Protein 8FOY (pdb70)

Nearest PDB structures (foldseek):
  8fqc-assembly1_K1  TM=9.286E-01  e=6.249E-87  Agrobacterium phage Milano
  8fop-assembly1_X  TM=8.989E-01  e=2.335E-74  Agrobacterium phage Milano
  8fop-assembly1_d  TM=9.307E-01  e=2.263E-72  Agrobacterium phage Milano
  8fop-assembly1_a  TM=9.238E-01  e=1.437E-67  Agrobacterium phage Milano
  8fop-assembly1_f  TM=9.566E-01  e=4.241E-64  Agrobacterium phage Milano

Solvent-accessible surface area: 24756 Å² total; per-residue (Å²): 130,130,128,76,69,75,108,38,176,68,198,111,118,138,96,111,64,158,135,159,198,65,92,54,13,49,3,1,0,3,0,0,8,10,121,112,14,88,9,82,46,69,31,40,29,76,0,76,40,67,153,36,0,53,117,55,0,0,52,0,0,4,0,0,0,0,0,36,8,1,28,71,29,11,140,94,19,90,9,4,38,0,0,0,3,77,37,22,117,71,22,61,88,0,30,5,19,0,49,8,57,39,78,2,81,62,85,15,104,0,39,0,0,0,0,4,24,112,1,38,3,77,12,45,3,85,56,52,37,63,18,71,73,1,0,50,39,0,35,92,41,20,31,90,37,0,4,3,38,22,84,48,63,92,0,50,0,39,0,38,2,45,3,6,0,42,2,3,35,20,11,32,15,62,27,38,2,132,74,44,124,126,30,91,29,5,110,39,13,72,28,66,64,60,62,92,51,57,13,40,89,22,12,77,34,105,36,6,66,111,33,1,89,113,79,45,2,37,3,4,0,0,0,0,25,29,57,82,0,0,76,26,1,23,69,34,0,97,38,4,44,60,119,104,70,112,74,39,39,5,10,0,1,0,0,3,43,4,73,23,48,107,0,48,83,53,23,55,48,0,5,11,0,0,5,0,0,1,14,80,105,11,12,0,0,0,3,0,0,0,0,0,0,0,2,36,0,2,15,8,40,56,89,71,26,62,42,28,2,32,22,98,106,108,0,54,1,72,17,0,45,24,13,14,58,96,108,74,32,14,73,144,39,44,12,54,82,0,68,66,60,4,2,0,0,14,5,33,30,79,91,30,71,148,46,84,88,4,17,1,36,0,72,6,0,10,0,2,20,28,84,16,150,145,87,122,95,46,69,75,52,85,21,1,2,17,8,17,2,23,18,30,5,30,69,31,25,47,123,37,53,108,75,21,110,73,49,57,62,76,91,124,117,49,120,38,190,139,76,93,127,15,4,0,15,107,75,10,24,39,92,0,52,131,26,0,77,92,25,35,73,93,10,3,45,109,18,102,63,36,85,120,12,0,65,17,62,31,8,118,110,67,69,88,194,142,91,11,112,105,56,77,52,63,48,80,35,138,68,104,59,50,125,39,52,77,176,158,127,118,135,163,85,112,99,146,156,152,150,145

Sequence (500 aa):
AQDALSDGFVRLCIDPSLNFFGEGCKILVEGQMTDDGSATPDAVTCVTSELDIIERFGQGSVLTESLRKVFCTCKSGVSVYALPREDAAAGVKAVYTLTIAGPATTDGRVQLYMGEAEYAVDIGVDAGDTATDIAAAIVAAISPDFPYAATAAAGVITLTARNAGTIGNHLSVIYTNLGSCTSVTPEGVTVTFAQTTAGSVNPTPNDYATVVNECCFAVYVLSSDDTDWQENLRDWIRSAWDCSKPQCFGHGYVFNKGTLGQVLADGDNSAELSRLALPTTYPVLPYLTNAAYGALSACSTCNNPELNIQGQTFGLLSCINMPESCTPGWTFGEVTQLQANGFVVSGPSTTSGQGNYTSPYIYNDVTNYLRDEKNRPNATFRDASSRRLAAATGVALAEFLQQFNGLAVFTKNTNIRTGIIGTNPRLMLGKIRKWAQDNVGTLFSEFDNINEDIQLLTDFEVQPKCVGQPGIFHLNMRYRPPVRGARINVNMAPALFDNC

Secondary structure (DSSP, 8-state):
--TTTSSSSS-----TTS--------EEEEEE--TT--SPSS--EEE-SSTTHHHHH-TT-HHHHHHHHHHHHSSS---EEEEEEPPPTT----EEEEEEE---SS-EEEEEB-SSGGG-EEEEEPTT--HHHHHHHHHHHS-TTSSEEEEEETTEEEEEESS-SGGGS----B-TTTT-SSSPPPSS-EEEE---B----------HHHHSSS---SEEEE----HHHHHHHHHHHHHHT-SSS-----EEEEEEES-HHHHHHT--S-TTEEEEEE-TT--S-HHHHHHHHHHHHHHHHTT-TT----HHHHSB-TT--EE--SS-SS-HHHHHHHHHTT-EEEEES---SS--EE-EEES--B-S--B-SS--B--SSSBHHHHHHHHHHHHHHHHHHGGGSS-EE--TT--PPTT--EE-HHHHHHHHHHHHHHTBTTTB---S-HHHHEEEEETTTTS-TTTSPTT-EEEEE---PPP--------------S--

B-factor: mean 69.75, std 8.98, range [53.68, 98.18]

Radius of gyration: 28.29 Å; Cα contacts (8 Å, |Δi|>4): 1093; chains: 1; bounding box: 86×84×85 Å

Foldseek 3Di:
DDPVPPVVPDDDDDDPPPPDDDLFQFEEEEFEAFPQAQADAQAKAFAQALPCLCRHRHAQGLSNLLVVLLRVQFDRHRNYIYHYHHADPPFAWWKKKWAKAFDFQAKFWFWKQKAFPVFIFIDIHHGPHGLQNVLVRRLVRGDRNNQWRWDGDRNIIITTGSGGAQLNVQIDMDRLAPPAPPGHHTPTMDIDMGTPDGIDDGDQPLCCCPNVVPVAGAEYEYSDQDLNNVVSVLVVQVVLVDPVDDHRHYAYFEEHEEDLVRSLVSFDQRLRYAYAYFYNNHNHSVSSLSSLQRSLQSSCLSPALLAFLADCPSFWSPVTWAWAEPPWRDDVVSVVVQLLQLHWYWTFPDHDPNTDITTIGIHGQFGRHAADPVRNGDDQSGHSSNRSLVSVVVVVLVVQCCLQPPADEDDPVDDDDPPHRHYYQVVVQVVSLVVVCVCDVPRFPHDPDSVVQWDKDAQCVVDDHPPGDPPHMDIGHRTHGDDHQNDDDDDDDDDDDDPD

Structure (mmCIF, N/CA/C/O backbone):
data_8FOY
#
_entry.id   8FOY
#
_cell.length_a   1.00
_cell.length_b   1.00
_cell.length_c   1.00
_cell.angle_alpha   90.00
_cell.angle_beta   90.00
_cell.angle_gamma   90.00
#
_symmetry.space_group_name_H-M   'P 1'
#
loop_
_atom_site.group_PDB
_atom_site.id
_atom_site.type_symbol
_atom_site.label_atom_id
_atom_site.label_alt_id
_atom_site.label_comp_id
_atom_site.label_asym_id
_atom_site.label_entity_id
_atom_site.label_seq_id
_atom_site.pdbx_PDB_ins_code
_atom_site.Cartn_x
_atom_site.Cartn_y
_atom_site.Cartn_z
_atom_site.occupancy
_atom_site.B_iso_or_equiv
_atom_site.auth_seq_id
_atom_site.auth_comp_id
_atom_site.auth_asym_id
_atom_site.auth_atom_id
_atom_site.pdbx_PDB_model_num
ATOM 1 N N . ALA A 1 2 ? 133.006 193.527 196.836 1.00 76.88 2 ALA D N 1
ATOM 2 C CA . ALA A 1 2 ? 134.389 193.123 196.639 1.00 76.88 2 ALA D CA 1
ATOM 3 C C . ALA A 1 2 ? 135.263 193.688 197.731 1.00 76.88 2 ALA D C 1
ATOM 4 O O . ALA A 1 2 ? 134.779 194.086 198.783 1.00 76.88 2 ALA D O 1
ATOM 6 N N . GLN A 1 3 ? 136.560 193.720 197.475 1.00 78.22 3 GLN D N 1
ATOM 7 C CA . GLN A 1 3 ? 137.543 194.134 198.461 1.00 78.22 3 GLN D CA 1
ATOM 8 C C . GLN A 1 3 ? 138.237 195.389 197.958 1.00 78.22 3 GLN D C 1
ATOM 9 O O . GLN A 1 3 ? 138.527 195.498 196.765 1.00 78.22 3 GLN D O 1
ATOM 15 N N . ASP A 1 4 ? 138.473 196.341 198.860 1.00 82.93 4 ASP D N 1
ATOM 16 C CA . ASP A 1 4 ? 139.082 197.618 198.503 1.00 82.93 4 ASP D CA 1
ATOM 17 C C . ASP A 1 4 ? 140.335 197.440 197.660 1.00 82.93 4 ASP D C 1
ATOM 18 O O . ASP A 1 4 ? 141.135 196.536 197.912 1.00 82.93 4 ASP D O 1
ATOM 23 N N . ALA A 1 5 ? 140.485 198.306 196.659 1.00 79.39 5 ALA D N 1
ATOM 24 C CA . ALA A 1 5 ? 141.513 198.264 195.625 1.00 79.39 5 ALA D CA 1
ATOM 25 C C . ALA A 1 5 ? 141.204 197.207 194.578 1.00 79.39 5 ALA D C 1
ATOM 26 O O . ALA A 1 5 ? 141.852 197.170 193.529 1.00 79.39 5 ALA D O 1
ATOM 28 N N . LEU A 1 6 ? 140.201 196.370 194.828 1.00 74.21 6 LEU D N 1
ATOM 29 C CA . LEU A 1 6 ? 139.732 195.445 193.808 1.00 74.21 6 LEU D CA 1
ATOM 30 C C . LEU A 1 6 ? 138.316 195.737 193.364 1.00 74.21 6 LEU D C 1
ATOM 31 O O . LEU A 1 6 ? 137.846 195.107 192.412 1.00 74.21 6 LEU D O 1
ATOM 36 N N . SER A 1 7 ? 137.626 196.665 194.018 1.00 74.99 7 SER D N 1
ATOM 37 C CA . SER A 1 7 ? 136.222 196.909 193.725 1.00 74.99 7 SER D CA 1
ATOM 38 C C . SER A 1 7 ? 136.030 197.830 192.533 1.00 74.99 7 SER D C 1
ATOM 39 O O . SER A 1 7 ? 135.055 197.683 191.790 1.00 74.99 7 SER D O 1
ATOM 42 N N . ASP A 1 8 ? 136.940 198.774 192.331 1.00 77.24 8 ASP D N 1
ATOM 43 C CA . ASP A 1 8 ? 136.852 199.714 191.224 1.00 77.24 8 ASP D CA 1
ATOM 44 C C . ASP A 1 8 ? 137.240 199.100 189.889 1.00 77.24 8 ASP D C 1
ATOM 45 O O . ASP A 1 8 ? 137.067 199.749 188.854 1.00 77.24 8 ASP D O 1
ATOM 50 N N . GLY A 1 9 ? 137.734 197.867 189.882 1.00 74.54 9 GLY D N 1
ATOM 51 C CA . GLY A 1 9 ? 138.091 197.202 188.648 1.00 74.54 9 GLY D CA 1
ATOM 52 C C . GLY A 1 9 ? 139.329 197.756 187.979 1.00 74.54 9 GLY D C 1
ATOM 53 O O . GLY A 1 9 ? 139.654 197.363 186.858 1.00 74.54 9 GLY D O 1
ATOM 54 N N . PHE A 1 10 ? 140.022 198.681 188.641 1.00 71.85 10 PHE D N 1
ATOM 55 C CA . PHE A 1 10 ? 141.274 199.179 188.089 1.00 71.85 10 PHE D CA 1
ATOM 56 C C . PHE A 1 10 ? 142.335 198.094 188.094 1.00 71.85 10 PHE D C 1
ATOM 57 O O . PHE A 1 10 ? 143.120 197.980 187.148 1.00 71.85 10 PHE D O 1
ATOM 65 N N . VAL A 1 11 ? 142.377 197.293 189.149 1.00 70.49 11 VAL D N 1
ATOM 66 C CA . VAL A 1 11 ? 143.262 196.143 189.238 1.00 70.49 11 VAL D CA 1
ATOM 67 C C . VAL A 1 11 ? 142.397 194.903 189.142 1.00 70.49 11 VAL D C 1
ATOM 68 O O . VAL A 1 11 ? 141.562 194.654 190.018 1.00 70.49 11 VAL D O 1
ATOM 72 N N . ARG A 1 12 ? 142.574 194.139 188.073 1.00 71.44 12 ARG D N 1
ATOM 73 C CA . ARG A 1 12 ? 141.919 192.852 187.914 1.00 71.44 12 ARG D CA 1
ATOM 74 C C . ARG A 1 12 ? 142.939 191.767 188.202 1.00 71.44 12 ARG D C 1
ATOM 75 O O . ARG A 1 12 ? 144.025 191.765 187.619 1.00 71.44 12 ARG D O 1
ATOM 83 N N . LEU A 1 13 ? 142.596 190.851 189.094 1.00 71.29 13 LEU D N 1
ATOM 84 C CA . LEU A 1 13 ? 143.569 189.932 189.658 1.00 71.29 13 LEU D CA 1
ATOM 85 C C . LEU A 1 13 ? 143.187 188.493 189.340 1.00 71.29 13 LEU D C 1
ATOM 86 O O . LEU A 1 13 ? 142.016 188.119 189.421 1.00 71.29 13 LEU D O 1
ATOM 91 N N . CYS A 1 14 ? 144.186 187.695 188.969 1.00 74.65 14 CYS D N 1
ATOM 92 C CA . CYS A 1 14 ? 144.023 186.281 188.668 1.00 74.65 14 CYS D CA 1
ATOM 93 C C . CYS A 1 14 ? 145.157 185.517 189.332 1.00 74.65 14 CYS D C 1
ATOM 94 O O . CYS A 1 14 ? 146.284 186.012 189.400 1.00 74.65 14 CYS D O 1
ATOM 97 N N . ILE A 1 15 ? 144.864 184.318 189.826 1.00 76.22 15 ILE D N 1
ATOM 98 C CA . ILE A 1 15 ? 145.810 183.602 190.680 1.00 76.22 15 ILE D CA 1
ATOM 99 C C . ILE A 1 15 ? 146.678 182.635 189.884 1.00 76.22 15 ILE D C 1
ATOM 100 O O . ILE A 1 15 ? 147.890 182.567 190.098 1.00 76.22 15 ILE D O 1
ATOM 105 N N . ASP A 1 16 ? 146.091 181.870 188.967 1.00 77.40 16 ASP D N 1
ATOM 106 C CA . ASP A 1 16 ? 146.865 181.022 188.061 1.00 77.40 16 ASP D CA 1
ATOM 107 C C . ASP A 1 16 ? 147.720 179.985 188.782 1.00 77.40 16 ASP D C 1
ATOM 108 O O . ASP A 1 16 ? 148.940 180.157 188.880 1.00 77.40 16 ASP D O 1
ATOM 113 N N . PRO A 1 17 ? 147.129 178.915 189.330 1.00 75.25 17 PRO D N 1
ATOM 114 C CA . PRO A 1 17 ? 147.903 177.876 190.015 1.00 75.25 17 PRO D CA 1
ATOM 115 C C . PRO A 1 17 ? 148.460 176.816 189.070 1.00 75.25 17 PRO D C 1
ATOM 116 O O . PRO A 1 17 ? 148.415 175.617 189.355 1.00 75.25 17 PRO D O 1
ATOM 120 N N . SER A 1 18 ? 149.016 177.248 187.945 1.00 75.03 18 SER D N 1
ATOM 121 C CA . SER A 1 18 ? 149.403 176.304 186.906 1.00 75.03 18 SER D CA 1
ATOM 122 C C . SER A 1 18 ? 150.842 175.839 187.030 1.00 75.03 18 SER D C 1
ATOM 123 O O . SER A 1 18 ? 151.212 174.831 186.423 1.00 75.03 18 SER D O 1
ATOM 126 N N . LEU A 1 19 ? 151.666 176.555 187.787 1.00 74.34 19 LEU D N 1
ATOM 127 C CA . LEU A 1 19 ? 153.053 176.145 187.953 1.00 74.34 19 LEU D CA 1
ATOM 128 C C . LEU A 1 19 ? 153.170 174.960 188.898 1.00 74.34 19 LEU D C 1
ATOM 129 O O . LEU A 1 19 ? 154.023 174.088 188.710 1.00 74.34 19 LEU D O 1
ATOM 134 N N . ASN A 1 20 ? 152.332 174.922 189.924 1.00 74.69 20 ASN D N 1
ATOM 135 C CA . ASN A 1 20 ? 152.535 174.031 191.060 1.00 74.69 20 ASN D CA 1
ATOM 136 C C . ASN A 1 20 ? 151.722 172.747 190.908 1.00 74.69 20 ASN D C 1
ATOM 137 O O . ASN A 1 20 ? 150.887 172.411 191.741 1.00 74.69 20 ASN D O 1
ATOM 142 N N . PHE A 1 21 ? 151.971 172.019 189.827 1.00 74.32 21 PHE D N 1
ATOM 143 C CA . PHE A 1 21 ? 151.385 170.698 189.652 1.00 74.32 21 PHE D CA 1
ATOM 144 C C . PHE A 1 21 ? 152.492 169.661 189.695 1.00 74.32 21 PHE D C 1
ATOM 145 O O . PHE A 1 21 ? 153.555 169.854 189.100 1.00 74.32 21 PHE D O 1
ATOM 153 N N . PHE A 1 22 ? 152.244 168.575 190.413 1.00 73.55 22 PHE D N 1
ATOM 154 C CA . PHE A 1 22 ? 153.287 167.600 190.669 1.00 73.55 22 PHE D CA 1
ATOM 155 C C . PHE A 1 22 ? 153.574 166.772 189.429 1.00 73.55 22 PHE D C 1
ATOM 156 O O . PHE A 1 22 ? 152.672 166.449 188.654 1.00 73.55 22 PHE D O 1
ATOM 164 N N . GLY A 1 23 ? 154.843 166.423 189.251 1.00 78.43 23 GLY D N 1
ATOM 165 C CA . GLY A 1 23 ? 155.234 165.500 188.208 1.00 78.43 23 GLY D CA 1
ATOM 166 C C . GLY A 1 23 ? 154.912 164.077 188.629 1.00 78.43 23 GLY D C 1
ATOM 167 O O . GLY A 1 23 ? 154.855 163.765 189.814 1.00 78.43 23 GLY D O 1
ATOM 168 N N . GLU A 1 24 ? 154.672 163.226 187.634 1.00 82.80 24 GLU D N 1
ATOM 169 C CA . GLU A 1 24 ? 154.336 161.830 187.879 1.00 82.80 24 GLU D CA 1
ATOM 170 C C . GLU A 1 24 ? 155.352 161.163 188.792 1.00 82.80 24 GLU D C 1
ATOM 171 O O . GLU A 1 24 ? 155.005 160.699 189.882 1.00 82.80 24 GLU D O 1
ATOM 177 N N . GLY A 1 25 ? 156.606 161.112 188.362 1.00 79.11 25 GLY D N 1
ATOM 178 C CA . GLY A 1 25 ? 157.639 160.533 189.191 1.00 79.11 25 GLY D CA 1
ATOM 179 C C . GLY A 1 25 ? 158.334 159.351 188.557 1.00 79.11 25 GLY D C 1
ATOM 180 O O . GLY A 1 25 ? 158.949 159.478 187.495 1.00 79.11 25 GLY D O 1
ATOM 181 N N . CYS A 1 26 ? 158.238 158.191 189.201 1.00 76.24 26 CYS D N 1
ATOM 182 C CA . CYS A 1 26 ? 158.951 156.985 188.784 1.00 76.24 26 CYS D CA 1
ATOM 183 C C . CYS A 1 26 ? 157.919 156.014 188.221 1.00 76.24 26 CYS D C 1
ATOM 184 O O . CYS A 1 26 ? 157.187 155.356 188.957 1.00 76.24 26 CYS D O 1
ATOM 187 N N . LYS A 1 27 ? 157.847 155.951 186.893 1.00 69.20 27 LYS D N 1
ATOM 188 C CA . LYS A 1 27 ? 156.870 155.114 186.204 1.00 69.20 27 LYS D CA 1
ATOM 189 C C . LYS A 1 27 ? 157.420 153.701 186.057 1.00 69.20 27 LYS D C 1
ATOM 190 O O . LYS A 1 27 ? 158.035 153.334 185.056 1.00 69.20 27 LYS D O 1
ATOM 196 N N . ILE A 1 28 ? 157.185 152.892 187.082 1.00 63.74 28 ILE D N 1
ATOM 197 C CA . ILE A 1 28 ? 157.542 151.481 187.085 1.00 63.74 28 ILE D CA 1
ATOM 198 C C . ILE A 1 28 ? 156.265 150.665 187.173 1.00 63.74 28 ILE D C 1
ATOM 199 O O . ILE A 1 28 ? 155.445 150.884 188.068 1.00 63.74 28 ILE D O 1
ATOM 204 N N . LEU A 1 29 ? 156.097 149.728 186.251 1.00 60.45 29 LEU D N 1
ATOM 205 C CA . LEU A 1 29 ? 154.940 148.845 186.215 1.00 60.45 29 LEU D CA 1
ATOM 206 C C . LEU A 1 29 ? 155.353 147.475 186.719 1.00 60.45 29 LEU D C 1
ATOM 207 O O . LEU A 1 29 ? 156.084 146.758 186.035 1.00 60.45 29 LEU D O 1
ATOM 212 N N . VAL A 1 30 ? 154.880 147.110 187.901 1.00 60.51 30 VAL D N 1
ATOM 213 C CA . VAL A 1 30 ? 155.174 145.818 188.499 1.00 60.51 30 VAL D CA 1
ATOM 214 C C . VAL A 1 30 ? 154.036 144.878 188.153 1.00 60.51 30 VAL D C 1
ATOM 215 O O . VAL A 1 30 ? 152.884 145.139 188.503 1.00 60.51 30 VAL D O 1
ATOM 219 N N . GLU A 1 31 ? 154.344 143.783 187.472 1.00 65.19 31 GLU D N 1
ATOM 220 C CA . GLU A 1 31 ? 153.340 142.825 187.043 1.00 65.19 31 GLU D CA 1
ATOM 221 C C . GLU A 1 31 ? 153.571 141.505 187.755 1.00 65.19 31 GLU D C 1
ATOM 222 O O . GLU A 1 31 ? 154.708 141.036 187.845 1.00 65.19 31 GLU D O 1
ATOM 228 N N . GLY A 1 32 ? 152.500 140.913 188.259 1.00 67.62 32 GLY D N 1
ATOM 229 C CA . GLY A 1 32 ? 152.621 139.653 188.966 1.00 67.62 32 GLY D CA 1
ATOM 230 C C . GLY A 1 32 ? 151.252 139.142 189.336 1.00 67.62 32 GLY D C 1
ATOM 231 O O . GLY A 1 32 ? 150.247 139.842 189.206 1.00 67.62 32 GLY D O 1
ATOM 232 N N . GLN A 1 33 ? 151.225 137.898 189.792 1.00 70.97 33 GLN D N 1
ATOM 233 C CA . GLN A 1 33 ? 149.966 137.286 190.171 1.00 70.97 33 GLN D CA 1
ATOM 234 C C . GLN A 1 33 ? 149.509 137.801 191.526 1.00 70.97 33 GLN D C 1
ATOM 235 O O . GLN A 1 33 ? 150.312 138.045 192.426 1.00 70.97 33 GLN D O 1
ATOM 241 N N . MET A 1 34 ? 148.202 137.970 191.664 1.00 74.65 34 MET D N 1
ATOM 242 C CA . MET A 1 34 ? 147.598 138.402 192.910 1.00 74.65 34 MET D CA 1
ATOM 243 C C . MET A 1 34 ? 146.651 137.324 193.415 1.00 74.65 34 MET D C 1
ATOM 244 O O . MET A 1 34 ? 146.087 136.552 192.636 1.00 74.65 34 MET D O 1
ATOM 249 N N . THR A 1 35 ? 146.485 137.268 194.731 1.00 79.47 35 THR D N 1
ATOM 250 C CA . THR A 1 35 ? 145.584 136.281 195.296 1.00 79.47 35 THR D CA 1
ATOM 251 C C . THR A 1 35 ? 144.152 136.794 195.248 1.00 79.47 35 THR D C 1
ATOM 252 O O . THR A 1 35 ? 143.898 137.987 195.083 1.00 79.47 35 THR D O 1
ATOM 256 N N . ASP A 1 36 ? 143.208 135.869 195.406 1.00 86.18 36 ASP D N 1
ATOM 257 C CA . ASP A 1 36 ? 141.800 136.228 195.340 1.00 86.18 36 ASP D CA 1
ATOM 258 C C . ASP A 1 36 ? 141.347 137.066 196.525 1.00 86.18 36 ASP D C 1
ATOM 259 O O . ASP A 1 36 ? 140.227 137.583 196.502 1.00 86.18 36 ASP D O 1
ATOM 264 N N . ASP A 1 37 ? 142.181 137.213 197.553 1.00 87.82 37 ASP D N 1
ATOM 265 C CA . ASP A 1 37 ? 141.831 138.085 198.667 1.00 87.82 37 ASP D CA 1
ATOM 266 C C . ASP A 1 37 ? 141.867 139.550 198.260 1.00 87.82 37 ASP D C 1
ATOM 267 O O . ASP A 1 37 ? 141.264 140.393 198.932 1.00 87.82 37 ASP D O 1
ATOM 272 N N . GLY A 1 38 ? 142.576 139.873 197.182 1.00 83.73 38 GLY D N 1
ATOM 273 C CA . GLY A 1 38 ? 142.753 141.260 196.806 1.00 83.73 38 GLY D CA 1
ATOM 274 C C . GLY A 1 38 ? 141.514 141.851 196.164 1.00 83.73 38 GLY D C 1
ATOM 275 O O . GLY A 1 38 ? 140.678 141.151 195.595 1.00 83.73 38 GLY D O 1
ATOM 276 N N . SER A 1 39 ? 141.408 143.173 196.250 1.00 81.54 39 SER D N 1
ATOM 277 C CA . SER A 1 39 ? 140.284 143.902 195.688 1.00 81.54 39 SER D CA 1
ATOM 278 C C . SER A 1 39 ? 140.589 144.502 194.326 1.00 81.54 39 SER D C 1
ATOM 279 O O . SER A 1 39 ? 139.700 145.102 193.717 1.00 81.54 39 SER D O 1
ATOM 282 N N . ALA A 1 40 ? 141.812 144.354 193.829 1.00 78.71 40 ALA D N 1
ATOM 283 C CA . ALA A 1 40 ? 142.155 144.925 192.539 1.00 78.71 40 ALA D CA 1
ATOM 284 C C . ALA A 1 40 ? 141.484 144.145 191.421 1.00 78.71 40 ALA D C 1
ATOM 285 O O . ALA A 1 40 ? 141.215 142.949 191.541 1.00 78.71 40 ALA D O 1
ATOM 287 N N . THR A 1 41 ? 141.189 144.840 190.336 1.00 76.12 41 THR D N 1
ATOM 288 C CA . THR A 1 41 ? 140.645 144.180 189.162 1.00 76.12 41 THR D CA 1
ATOM 289 C C . THR A 1 41 ? 141.790 143.624 188.325 1.00 76.12 41 THR D C 1
ATOM 290 O O . THR A 1 41 ? 142.700 144.376 187.964 1.00 76.12 41 THR D O 1
ATOM 294 N N . PRO A 1 42 ? 141.811 142.328 188.037 1.00 75.31 42 PRO D N 1
ATOM 295 C CA . PRO A 1 42 ? 142.935 141.767 187.289 1.00 75.31 42 PRO D CA 1
ATOM 296 C C . PRO A 1 42 ? 142.984 142.325 185.879 1.00 75.31 42 PRO D C 1
ATOM 297 O O . PRO A 1 42 ? 141.985 142.807 185.346 1.00 75.31 42 PRO D O 1
ATOM 301 N N . ASP A 1 43 ? 144.176 142.271 185.289 1.00 74.56 43 ASP D N 1
ATOM 302 C CA . ASP A 1 43 ? 144.389 142.662 183.899 1.00 74.56 43 ASP D CA 1
ATOM 303 C C . ASP A 1 43 ? 144.113 144.147 183.694 1.00 74.56 43 ASP D C 1
ATOM 304 O O . ASP A 1 43 ? 143.487 144.548 182.714 1.00 74.56 43 ASP D O 1
ATOM 309 N N . ALA A 1 44 ? 144.572 144.974 184.629 1.00 72.36 44 ALA D N 1
ATOM 310 C CA . ALA A 1 44 ? 144.338 146.409 184.540 1.00 72.36 44 ALA D CA 1
ATOM 311 C C . ALA A 1 44 ? 145.430 147.149 185.291 1.00 72.36 44 ALA D C 1
ATOM 312 O O . ALA A 1 44 ? 145.603 146.941 186.493 1.00 72.36 44 ALA D O 1
ATOM 314 N N . VAL A 1 45 ? 146.146 148.017 184.587 1.00 68.17 45 VAL D N 1
ATOM 315 C CA . VAL A 1 45 ? 147.226 148.791 185.187 1.00 68.17 45 VAL D CA 1
ATOM 316 C C . VAL A 1 45 ? 146.626 149.829 186.124 1.00 68.17 45 VAL D C 1
ATOM 317 O O . VAL A 1 45 ? 145.835 150.677 185.702 1.00 68.17 45 VAL D O 1
ATOM 321 N N . THR A 1 46 ? 147.009 149.771 187.394 1.00 71.29 46 THR D N 1
ATOM 322 C CA . THR A 1 46 ? 146.462 150.651 188.412 1.00 71.29 46 THR D CA 1
ATOM 323 C C . THR A 1 46 ? 147.584 151.321 189.186 1.00 71.29 46 THR D C 1
ATOM 324 O O . THR A 1 46 ? 148.579 150.682 189.528 1.00 71.29 46 THR D O 1
ATOM 328 N N . CYS A 1 47 ? 147.410 152.606 189.470 1.00 74.91 47 CYS D N 1
ATOM 329 C CA . CYS A 1 47 ? 148.374 153.327 190.285 1.00 74.91 47 CYS D CA 1
ATOM 330 C C . CYS A 1 47 ? 148.340 152.806 191.712 1.00 74.91 47 CYS D C 1
ATOM 331 O O . CYS A 1 47 ? 147.268 152.560 192.267 1.00 74.91 47 CYS D O 1
ATOM 334 N N . VAL A 1 48 ? 149.513 152.629 192.304 1.00 76.10 48 VAL D N 1
ATOM 335 C CA . VAL A 1 48 ? 149.638 152.236 193.699 1.00 76.10 48 VAL D CA 1
ATOM 336 C C . VAL A 1 48 ? 150.267 153.400 194.447 1.00 76.10 48 VAL D C 1
ATOM 337 O O . VAL A 1 48 ? 151.447 153.710 194.253 1.00 76.10 48 VAL D O 1
ATOM 341 N N . THR A 1 49 ? 149.486 154.041 195.315 1.00 81.79 49 THR D N 1
ATOM 342 C CA . THR A 1 49 ? 149.941 155.274 195.944 1.00 81.79 49 THR D CA 1
ATOM 343 C C . THR A 1 49 ? 151.042 155.010 196.963 1.00 81.79 49 THR D C 1
ATOM 344 O O . THR A 1 49 ? 152.097 155.649 196.928 1.00 81.79 49 THR D O 1
ATOM 348 N N . SER A 1 50 ? 150.819 154.084 197.886 1.00 82.44 50 SER D N 1
ATOM 349 C CA . SER A 1 50 ? 151.810 153.814 198.915 1.00 82.44 50 SER D CA 1
ATOM 350 C C . SER A 1 50 ? 151.725 152.344 199.303 1.00 82.44 50 SER D C 1
ATOM 351 O O . SER A 1 50 ? 150.932 151.581 198.748 1.00 82.44 50 SER D O 1
ATOM 354 N N . GLU A 1 51 ? 152.548 151.952 200.270 1.00 83.37 51 GLU D N 1
ATOM 355 C CA . GLU A 1 51 ? 152.616 150.569 200.717 1.00 83.37 51 GLU D CA 1
ATOM 356 C C . GLU A 1 51 ? 151.420 150.173 201.570 1.00 83.37 51 GLU D C 1
ATOM 357 O O . GLU A 1 51 ? 151.285 148.996 201.919 1.00 83.37 51 GLU D O 1
ATOM 363 N N . LEU A 1 52 ? 150.545 151.121 201.900 1.00 85.68 52 LEU D N 1
ATOM 364 C CA . LEU A 1 52 ? 149.449 150.830 202.815 1.00 85.68 52 LEU D CA 1
ATOM 365 C C . LEU A 1 52 ? 148.419 149.907 202.180 1.00 85.68 52 LEU D C 1
ATOM 366 O O . LEU A 1 52 ? 148.031 148.898 202.777 1.00 85.68 52 LEU D O 1
ATOM 371 N N . ASP A 1 53 ? 147.978 150.226 200.969 1.00 84.36 53 ASP D N 1
ATOM 372 C CA . ASP A 1 53 ? 146.886 149.522 200.316 1.00 84.36 53 ASP D CA 1
ATOM 373 C C . ASP A 1 53 ? 147.342 148.291 199.546 1.00 84.36 53 ASP D C 1
ATOM 374 O O . ASP A 1 53 ? 146.535 147.693 198.829 1.00 84.36 53 ASP D O 1
ATOM 379 N N . ILE A 1 54 ? 148.609 147.899 199.675 1.00 78.86 54 ILE D N 1
ATOM 380 C CA . ILE A 1 54 ? 149.112 146.747 198.934 1.00 78.86 54 ILE D CA 1
ATOM 381 C C . ILE A 1 54 ? 148.341 145.492 199.313 1.00 78.86 54 ILE D C 1
ATOM 382 O O . ILE A 1 54 ? 147.826 144.773 198.451 1.00 78.86 54 ILE D O 1
ATOM 387 N N . ILE A 1 55 ? 148.242 145.217 200.614 1.00 78.88 55 ILE D N 1
ATOM 388 C CA . ILE A 1 55 ? 147.608 143.987 201.075 1.00 78.88 55 ILE D CA 1
ATOM 389 C C . ILE A 1 55 ? 146.130 143.986 200.719 1.00 78.88 55 ILE D C 1
ATOM 390 O O . ILE A 1 55 ? 145.568 142.957 200.327 1.00 78.88 55 ILE D O 1
ATOM 395 N N . GLU A 1 56 ? 145.477 145.137 200.855 1.00 82.71 56 GLU D N 1
ATOM 396 C CA . GLU A 1 56 ? 144.060 145.211 200.535 1.00 82.71 56 GLU D CA 1
ATOM 397 C C . GLU A 1 56 ? 143.818 144.993 199.050 1.00 82.71 56 GLU D C 1
ATOM 398 O O . GLU A 1 56 ? 142.902 144.260 198.666 1.00 82.71 56 GLU D O 1
ATOM 404 N N . ARG A 1 57 ? 144.635 145.608 198.199 1.00 78.21 57 ARG D N 1
ATOM 405 C CA . ARG A 1 57 ? 144.320 145.641 196.777 1.00 78.21 57 ARG D CA 1
ATOM 406 C C . ARG A 1 57 ? 144.785 144.380 196.064 1.00 78.21 57 ARG D C 1
ATOM 407 O O . ARG A 1 57 ? 144.030 143.784 195.292 1.00 78.21 57 ARG D O 1
ATOM 415 N N . PHE A 1 58 ? 146.021 143.949 196.311 1.00 73.88 58 PHE D N 1
ATOM 416 C CA . PHE A 1 58 ? 146.620 142.869 195.539 1.00 73.88 58 PHE D CA 1
ATOM 417 C C . PHE A 1 58 ? 146.781 141.592 196.344 1.00 73.88 58 PHE D C 1
ATOM 418 O O . PHE A 1 58 ? 147.628 140.760 196.016 1.00 73.88 58 PHE D O 1
ATOM 426 N N . GLY A 1 59 ? 145.995 141.423 197.386 1.00 76.64 59 GLY D N 1
ATOM 427 C CA . GLY A 1 59 ? 146.042 140.165 198.101 1.00 76.64 59 GLY D CA 1
ATOM 428 C C . GLY A 1 59 ? 147.080 140.162 199.200 1.00 76.64 59 GLY D C 1
ATOM 429 O O . GLY A 1 59 ? 148.094 140.852 199.147 1.00 76.64 59 GLY D O 1
ATOM 430 N N . GLN A 1 60 ? 146.812 139.362 200.220 1.00 77.23 60 GLN D N 1
ATOM 431 C CA . GLN A 1 60 ? 147.682 139.257 201.382 1.00 77.23 60 GLN D CA 1
ATOM 432 C C . GLN A 1 60 ? 148.666 138.122 201.145 1.00 77.23 60 GLN D C 1
ATOM 433 O O . GLN A 1 60 ? 148.277 136.953 201.094 1.00 77.23 60 GLN D O 1
ATOM 439 N N . GLY A 1 61 ? 149.937 138.468 200.995 1.00 72.63 61 GLY D N 1
ATOM 440 C CA . GLY A 1 61 ? 150.961 137.486 200.727 1.00 72.63 61 GLY D CA 1
ATOM 441 C C . GLY A 1 61 ? 151.069 137.041 199.291 1.00 72.63 61 GLY D C 1
ATOM 442 O O . GLY A 1 61 ? 151.676 136.002 199.032 1.00 72.63 61 GLY D O 1
ATOM 443 N N . SER A 1 62 ? 150.499 137.780 198.347 1.00 70.63 62 SER D N 1
ATOM 444 C CA . SER A 1 62 ? 150.604 137.385 196.954 1.00 70.63 62 SER D CA 1
ATOM 445 C C . SER A 1 62 ? 151.997 137.695 196.415 1.00 70.63 62 SER D C 1
ATOM 446 O O . SER A 1 62 ? 152.829 138.314 197.079 1.00 70.63 62 SER D O 1
ATOM 449 N N . VAL A 1 63 ? 152.254 137.232 195.192 1.00 66.28 63 VAL D N 1
ATOM 450 C CA . VAL A 1 63 ? 153.515 137.549 194.529 1.00 66.28 63 VAL D CA 1
ATOM 451 C C . VAL A 1 63 ? 153.598 139.039 194.240 1.00 66.28 63 VAL D C 1
ATOM 452 O O . VAL A 1 63 ? 154.622 139.686 194.489 1.00 66.28 63 VAL D O 1
ATOM 456 N N . LEU A 1 64 ? 152.517 139.606 193.706 1.00 66.77 64 LEU D N 1
ATOM 457 C CA . LEU A 1 64 ? 152.520 141.027 193.399 1.00 66.77 64 LEU D CA 1
ATOM 458 C C . LEU A 1 64 ? 152.636 141.864 194.657 1.00 66.77 64 LEU D C 1
ATOM 459 O O . LEU A 1 64 ? 153.316 142.891 194.652 1.00 66.77 64 LEU D O 1
ATOM 464 N N . THR A 1 65 ? 151.996 141.436 195.744 1.00 68.96 65 THR D N 1
ATOM 465 C CA . THR A 1 65 ? 152.114 142.154 197.007 1.00 68.96 65 THR D CA 1
ATOM 466 C C . THR A 1 65 ? 153.567 142.247 197.449 1.00 68.96 65 THR D C 1
ATOM 467 O O . THR A 1 65 ? 154.049 143.322 197.814 1.00 68.96 65 THR D O 1
ATOM 471 N N . GLU A 1 66 ? 154.291 141.132 197.393 1.00 69.91 66 GLU D N 1
ATOM 472 C CA . GLU A 1 66 ? 155.663 141.124 197.884 1.00 69.91 66 GLU D CA 1
ATOM 473 C C . GLU A 1 66 ? 156.600 141.880 196.952 1.00 69.91 66 GLU D C 1
ATOM 474 O O . GLU A 1 66 ? 157.477 142.622 197.411 1.00 69.91 66 GLU D O 1
ATOM 480 N N . SER A 1 67 ? 156.438 141.708 195.641 1.00 67.02 67 SER D N 1
ATOM 481 C CA . SER A 1 67 ? 157.272 142.462 194.715 1.00 67.02 67 SER D CA 1
ATOM 482 C C . SER A 1 67 ? 157.019 143.957 194.846 1.00 67.02 67 SER D C 1
ATOM 483 O O . SER A 1 67 ? 157.957 144.758 194.774 1.00 67.02 67 SER D O 1
ATOM 486 N N . LEU A 1 68 ? 155.763 144.357 195.061 1.00 67.35 68 LEU D N 1
ATOM 487 C CA . LEU A 1 68 ? 155.469 145.768 195.278 1.00 67.35 68 LEU D CA 1
ATOM 488 C C . LEU A 1 68 ? 156.041 146.260 196.596 1.00 67.35 68 LEU D C 1
ATOM 489 O O . LEU A 1 68 ? 156.487 147.406 196.694 1.00 67.35 68 LEU D O 1
ATOM 494 N N . ARG A 1 69 ? 156.020 145.418 197.628 1.00 70.62 69 ARG D N 1
ATOM 495 C CA . ARG A 1 69 ? 156.639 145.799 198.889 1.00 70.62 69 ARG D CA 1
ATOM 496 C C . ARG A 1 69 ? 158.123 146.064 198.702 1.00 70.62 69 ARG D C 1
ATOM 497 O O . ARG A 1 69 ? 158.669 147.015 199.268 1.00 70.62 69 ARG D O 1
ATOM 505 N N . LYS A 1 70 ? 158.789 145.246 197.890 1.00 66.73 70 LYS D N 1
ATOM 506 C CA . LYS A 1 70 ? 160.202 145.492 197.620 1.00 66.73 70 LYS D CA 1
ATOM 507 C C . LYS A 1 70 ? 160.418 146.730 196.765 1.00 66.73 70 LYS D C 1
ATOM 508 O O . LYS A 1 70 ? 161.389 147.463 196.977 1.00 66.73 70 LYS D O 1
ATOM 514 N N . VAL A 1 71 ? 159.536 146.988 195.805 1.00 65.57 71 VAL D N 1
ATOM 515 C CA . VAL A 1 71 ? 159.671 148.200 195.004 1.00 65.57 71 VAL D CA 1
ATOM 516 C C . VAL A 1 71 ? 159.522 149.433 195.884 1.00 65.57 71 VAL D C 1
ATOM 517 O O . VAL A 1 71 ? 160.216 150.437 195.697 1.00 65.57 71 VAL D O 1
ATOM 521 N N . PHE A 1 72 ? 158.623 149.375 196.864 1.00 72.36 72 PHE D N 1
ATOM 522 C CA . PHE A 1 72 ? 158.427 150.519 197.744 1.00 72.36 72 PHE D CA 1
ATOM 523 C C . PHE A 1 72 ? 159.546 150.653 198.764 1.00 72.36 72 PHE D C 1
ATOM 524 O O . PHE A 1 72 ? 159.905 151.772 199.141 1.00 72.36 72 PHE D O 1
ATOM 532 N N . CYS A 1 73 ? 160.098 149.536 199.233 1.00 73.54 73 CYS D N 1
ATOM 533 C CA . CYS A 1 73 ? 161.256 149.608 200.112 1.00 73.54 73 CYS D CA 1
ATOM 534 C C . CYS A 1 73 ? 162.467 150.167 199.385 1.00 73.54 73 CYS D C 1
ATOM 535 O O . CYS A 1 73 ? 163.293 150.850 199.995 1.00 73.54 73 CYS D O 1
ATOM 538 N N . THR A 1 74 ? 162.592 149.886 198.090 1.00 69.82 74 THR D N 1
ATOM 539 C CA . THR A 1 74 ? 163.794 150.274 197.364 1.00 69.82 74 THR D CA 1
ATOM 540 C C . THR A 1 74 ? 163.829 151.770 197.088 1.00 69.82 74 THR D C 1
ATOM 541 O O . THR A 1 74 ? 164.740 152.468 197.545 1.00 69.82 74 THR D O 1
ATOM 545 N N . CYS A 1 75 ? 162.856 152.285 196.339 1.00 78.50 75 CYS D N 1
ATOM 546 C CA . CYS A 1 75 ? 162.940 153.679 195.933 1.00 78.50 75 CYS D CA 1
ATOM 547 C C . CYS A 1 75 ? 162.565 154.598 197.090 1.00 78.50 75 CYS D C 1
ATOM 548 O O . CYS A 1 75 ? 161.953 154.186 198.077 1.00 78.50 75 CYS D O 1
ATOM 551 N N . LYS A 1 76 ? 162.945 155.865 196.944 1.00 85.44 76 LYS D N 1
ATOM 552 C CA . LYS A 1 76 ? 162.989 156.817 198.047 1.00 85.44 76 LYS D CA 1
ATOM 553 C C . LYS A 1 76 ? 161.637 157.049 198.726 1.00 85.44 76 LYS D C 1
ATOM 554 O O . LYS A 1 76 ? 161.440 156.627 199.870 1.00 85.44 76 LYS D O 1
ATOM 560 N N . SER A 1 77 ? 160.695 157.686 198.040 1.00 87.32 77 SER D N 1
ATOM 561 C CA . SER A 1 77 ? 159.338 157.879 198.530 1.00 87.32 77 SER D CA 1
ATOM 562 C C . SER A 1 77 ? 158.355 157.785 197.380 1.00 87.32 77 SER D C 1
ATOM 563 O O . SER A 1 77 ? 157.344 158.489 197.336 1.00 87.32 77 SER D O 1
ATOM 566 N N . GLY A 1 78 ? 158.655 156.913 196.426 1.00 86.81 78 GLY D N 1
ATOM 567 C CA . GLY A 1 78 ? 157.875 156.794 195.216 1.00 86.81 78 GLY D CA 1
ATOM 568 C C . GLY A 1 78 ? 156.415 156.474 195.433 1.00 86.81 78 GLY D C 1
ATOM 569 O O . GLY A 1 78 ? 156.065 155.603 196.233 1.00 86.81 78 GLY D O 1
ATOM 570 N N . VAL A 1 79 ? 155.553 157.197 194.724 1.00 84.81 79 VAL D N 1
ATOM 571 C CA . VAL A 1 79 ? 154.128 156.895 194.683 1.00 84.81 79 VAL D CA 1
ATOM 572 C C . VAL A 1 79 ? 153.643 156.561 193.283 1.00 84.81 79 VAL D C 1
ATOM 573 O O . VAL A 1 79 ? 152.532 156.032 193.140 1.00 84.81 79 VAL D O 1
ATOM 577 N N . SER A 1 80 ? 154.431 156.849 192.249 1.00 80.72 80 SER D N 1
ATOM 578 C CA . SER A 1 80 ? 154.052 156.531 190.879 1.00 80.72 80 SER D CA 1
ATOM 579 C C . SER A 1 80 ? 154.330 155.082 190.510 1.00 80.72 80 SER D C 1
ATOM 580 O O . SER A 1 80 ? 154.495 154.785 189.325 1.00 80.72 80 SER D O 1
ATOM 583 N N . VAL A 1 81 ? 154.428 154.191 191.489 1.00 73.31 81 VAL D N 1
ATOM 584 C CA . VAL A 1 81 ? 154.495 152.763 191.223 1.00 73.31 81 VAL D CA 1
ATOM 585 C C . VAL A 1 81 ? 153.149 152.290 190.700 1.00 73.31 81 VAL D C 1
ATOM 586 O O . VAL A 1 81 ? 152.140 152.378 191.404 1.00 73.31 81 VAL D O 1
ATOM 590 N N . TYR A 1 82 ? 153.113 151.794 189.471 1.00 68.38 82 TYR D N 1
ATOM 591 C CA . TYR A 1 82 ? 151.922 151.174 188.923 1.00 68.38 82 TYR D CA 1
ATOM 592 C C . TYR A 1 82 ? 152.042 149.667 189.060 1.00 68.38 82 TYR D C 1
ATOM 593 O O . TYR A 1 82 ? 153.141 149.116 189.072 1.00 68.38 82 TYR D O 1
ATOM 602 N N . ALA A 1 83 ? 150.903 149.004 189.161 1.00 64.85 83 ALA D N 1
ATOM 603 C CA . ALA A 1 83 ? 150.862 147.559 189.245 1.00 64.85 83 ALA D CA 1
ATOM 604 C C . ALA A 1 83 ? 149.939 147.031 188.166 1.00 64.85 83 ALA D C 1
ATOM 605 O O . ALA A 1 83 ? 149.042 147.728 187.698 1.00 64.85 83 ALA D O 1
ATOM 607 N N . LEU A 1 84 ? 150.183 145.796 187.763 1.00 64.76 84 LEU D N 1
ATOM 608 C CA . LEU A 1 84 ? 149.378 145.108 186.762 1.00 64.76 84 LEU D CA 1
ATOM 609 C C . LEU A 1 84 ? 149.054 143.740 187.330 1.00 64.76 84 LEU D C 1
ATOM 610 O O . LEU A 1 84 ? 149.751 142.758 187.052 1.00 64.76 84 LEU D O 1
ATOM 615 N N . PRO A 1 85 ? 148.016 143.641 188.151 1.00 68.33 85 PRO D N 1
ATOM 616 C CA . PRO A 1 85 ? 147.714 142.363 188.787 1.00 68.33 85 PRO D CA 1
ATOM 617 C C . PRO A 1 85 ? 147.263 141.346 187.761 1.00 68.33 85 PRO D C 1
ATOM 618 O O . PRO A 1 85 ? 146.601 141.674 186.778 1.00 68.33 85 PRO D O 1
ATOM 622 N N . ARG A 1 86 ? 147.634 140.099 187.997 1.00 70.32 86 ARG D N 1
ATOM 623 C CA . ARG A 1 86 ? 147.259 139.013 187.116 1.00 70.32 86 ARG D CA 1
ATOM 624 C C . ARG A 1 86 ? 146.547 137.946 187.923 1.00 70.32 86 ARG D C 1
ATOM 625 O O . ARG A 1 86 ? 146.791 137.777 189.118 1.00 70.32 86 ARG D O 1
ATOM 633 N N . GLU A 1 87 ? 145.645 137.245 187.260 1.00 80.62 87 GLU D N 1
ATOM 634 C CA . GLU A 1 87 ? 144.902 136.166 187.882 1.00 80.62 87 GLU D CA 1
ATOM 635 C C . GLU A 1 87 ? 145.700 134.879 187.755 1.00 80.62 87 GLU D C 1
ATOM 636 O O . GLU A 1 87 ? 146.460 134.701 186.801 1.00 80.62 87 GLU D O 1
ATOM 642 N N . ASP A 1 88 ? 145.549 133.993 188.731 1.00 81.13 88 ASP D N 1
ATOM 643 C CA . ASP A 1 88 ? 146.140 132.674 188.598 1.00 81.13 88 ASP D CA 1
ATOM 644 C C . ASP A 1 88 ? 145.498 131.943 187.428 1.00 81.13 88 ASP D C 1
ATOM 645 O O . ASP A 1 88 ? 144.339 132.180 187.082 1.00 81.13 88 ASP D O 1
ATOM 650 N N . ALA A 1 89 ? 146.270 131.062 186.802 1.00 83.08 89 ALA D N 1
ATOM 651 C CA . ALA A 1 89 ? 145.728 130.253 185.722 1.00 83.08 89 ALA D CA 1
ATOM 652 C C . ALA A 1 89 ? 144.567 129.412 186.236 1.00 83.08 89 ALA D C 1
ATOM 653 O O . ALA A 1 89 ? 144.486 129.085 187.422 1.00 83.08 89 ALA D O 1
ATOM 655 N N . ALA A 1 90 ? 143.648 129.075 185.331 1.00 83.16 90 ALA D N 1
ATOM 656 C CA . ALA A 1 90 ? 142.468 128.322 185.738 1.00 83.16 90 ALA D CA 1
ATOM 657 C C . ALA A 1 90 ? 142.853 126.983 186.349 1.00 83.16 90 ALA D C 1
ATOM 658 O O . ALA A 1 90 ? 142.372 126.624 187.429 1.00 83.16 90 ALA D O 1
ATOM 660 N N . ALA A 1 91 ? 143.730 126.239 185.683 1.00 83.16 91 ALA D N 1
ATOM 661 C CA . ALA A 1 91 ? 144.195 124.951 186.173 1.00 83.16 91 ALA D CA 1
ATOM 662 C C . ALA A 1 91 ? 145.521 125.044 186.912 1.00 83.16 91 ALA D C 1
ATOM 663 O O . ALA A 1 91 ? 146.218 124.034 187.031 1.00 83.16 91 ALA D O 1
ATOM 665 N N . GLY A 1 92 ? 145.887 126.226 187.399 1.00 79.74 92 GLY D N 1
ATOM 666 C CA . GLY A 1 92 ? 147.159 126.373 188.080 1.00 79.74 92 GLY D CA 1
ATOM 667 C C . GLY A 1 92 ? 147.220 125.559 189.357 1.00 79.74 92 GLY D C 1
ATOM 668 O O . GLY A 1 92 ? 146.241 125.432 190.092 1.00 79.74 92 GLY D O 1
ATOM 669 N N . VAL A 1 93 ? 148.400 125.009 189.624 1.00 77.37 93 VAL D N 1
ATOM 670 C CA . VAL A 1 93 ? 148.645 124.167 190.786 1.00 77.37 93 VAL D CA 1
ATOM 671 C C . VAL A 1 93 ? 149.603 124.896 191.712 1.00 77.37 93 VAL D C 1
ATOM 672 O O . VAL A 1 93 ? 150.664 125.356 191.277 1.00 77.37 93 VAL D O 1
ATOM 676 N N . LYS A 1 94 ? 149.229 125.004 192.980 1.00 73.66 94 LYS D N 1
ATOM 677 C CA . LYS A 1 94 ? 150.056 125.681 193.964 1.00 73.66 94 LYS D CA 1
ATOM 678 C C . LYS A 1 94 ? 151.158 124.751 194.444 1.00 73.66 94 LYS D C 1
ATOM 679 O O . LYS A 1 94 ? 150.898 123.596 194.790 1.00 73.66 94 LYS D O 1
ATOM 685 N N . ALA A 1 95 ? 152.386 125.250 194.464 1.00 72.99 95 ALA D N 1
ATOM 686 C CA . ALA A 1 95 ? 153.491 124.459 194.979 1.00 72.99 95 ALA D CA 1
ATOM 687 C C . ALA A 1 95 ? 153.290 124.186 196.461 1.00 72.99 95 ALA D C 1
ATOM 688 O O . ALA A 1 95 ? 152.812 125.042 197.207 1.00 72.99 95 ALA D O 1
ATOM 690 N N . VAL A 1 96 ? 153.642 122.978 196.884 1.00 72.63 96 VAL D N 1
ATOM 691 C CA . VAL A 1 96 ? 153.527 122.564 198.275 1.00 72.63 96 VAL D CA 1
ATOM 692 C C . VAL A 1 96 ? 154.881 122.067 198.748 1.00 72.63 96 VAL D C 1
ATOM 693 O O . VAL A 1 96 ? 155.450 121.141 198.162 1.00 72.63 96 VAL D O 1
ATOM 697 N N . TYR A 1 97 ? 155.390 122.678 199.807 1.00 71.97 97 TYR D N 1
ATOM 698 C CA . TYR A 1 97 ? 156.596 122.227 200.472 1.00 71.97 97 TYR D CA 1
ATOM 699 C C . TYR A 1 97 ? 156.220 121.651 201.824 1.00 71.97 97 TYR D C 1
ATOM 700 O O . TYR A 1 97 ? 155.243 122.074 202.440 1.00 71.97 97 TYR D O 1
ATOM 709 N N . THR A 1 98 ? 156.983 120.670 202.280 1.00 75.40 98 THR D N 1
ATOM 710 C CA . THR A 1 98 ? 156.753 120.066 203.585 1.00 75.40 98 THR D CA 1
ATOM 711 C C . THR A 1 98 ? 158.017 120.206 204.416 1.00 75.40 98 THR D C 1
ATOM 712 O O . THR A 1 98 ? 159.005 119.506 204.179 1.00 75.40 98 THR D O 1
ATOM 716 N N . LEU A 1 99 ? 157.976 121.106 205.382 1.00 75.44 99 LEU D N 1
ATOM 717 C CA . LEU A 1 99 ? 159.035 121.272 206.361 1.00 75.44 99 LEU D CA 1
ATOM 718 C C . LEU A 1 99 ? 158.726 120.329 207.515 1.00 75.44 99 LEU D C 1
ATOM 719 O O . LEU A 1 99 ? 157.923 120.656 208.390 1.00 75.44 99 LEU D O 1
ATOM 724 N N . THR A 1 100 ? 159.326 119.148 207.501 1.00 79.16 100 THR D N 1
ATOM 725 C CA . THR A 1 100 ? 159.026 118.135 208.499 1.00 79.16 100 THR D CA 1
ATOM 726 C C . THR A 1 100 ? 160.006 118.249 209.657 1.00 79.16 100 THR D C 1
ATOM 727 O O . THR A 1 100 ? 161.218 118.352 209.449 1.00 79.16 100 THR D O 1
ATOM 731 N N . ILE A 1 101 ? 159.470 118.267 210.872 1.00 80.94 101 ILE D N 1
ATOM 732 C CA . ILE A 1 101 ? 160.253 118.438 212.087 1.00 80.94 101 ILE D CA 1
ATOM 733 C C . ILE A 1 101 ? 160.145 117.165 212.904 1.00 80.94 101 ILE D C 1
ATOM 734 O O . ILE A 1 101 ? 159.044 116.639 213.098 1.00 80.94 101 ILE D O 1
ATOM 739 N N . ALA A 1 102 ? 161.284 116.665 213.369 1.00 84.38 102 ALA D N 1
ATOM 740 C CA . ALA A 1 102 ? 161.331 115.461 214.179 1.00 84.38 102 ALA D CA 1
ATOM 741 C C . ALA A 1 102 ? 161.982 115.783 215.511 1.00 84.38 102 ALA D C 1
ATOM 742 O O . ALA A 1 102 ? 162.955 116.536 215.568 1.00 84.38 102 ALA D O 1
ATOM 744 N N . GLY A 1 103 ? 161.435 115.217 216.578 1.00 88.57 103 GLY D N 1
ATOM 745 C CA . GLY A 1 103 ? 161.966 115.423 217.900 1.00 88.57 103 GLY D CA 1
ATOM 746 C C . GLY A 1 103 ? 161.950 114.153 218.723 1.00 88.57 103 GLY D C 1
ATOM 747 O O . GLY A 1 103 ? 162.210 113.059 218.218 1.00 88.57 103 GLY D O 1
ATOM 748 N N . PRO A 1 104 ? 161.649 114.275 220.022 1.00 89.65 104 PRO D N 1
ATOM 749 C CA . PRO A 1 104 ? 161.404 115.551 220.692 1.00 89.65 104 PRO D CA 1
ATOM 750 C C . PRO A 1 104 ? 162.704 116.256 221.003 1.00 89.65 104 PRO D C 1
ATOM 751 O O . PRO A 1 104 ? 163.762 115.641 220.916 1.00 89.65 104 PRO D O 1
ATOM 755 N N . ALA A 1 105 ? 162.635 117.534 221.347 1.00 89.14 105 ALA D N 1
ATOM 756 C CA . ALA A 1 105 ? 163.824 118.222 221.814 1.00 89.14 105 ALA D CA 1
ATOM 757 C C . ALA A 1 105 ? 164.209 117.699 223.187 1.00 89.14 105 ALA D C 1
ATOM 758 O O . ALA A 1 105 ? 163.350 117.443 224.034 1.00 89.14 105 ALA D O 1
ATOM 760 N N . THR A 1 106 ? 165.506 117.525 223.405 1.00 89.27 106 THR D N 1
ATOM 761 C CA . THR A 1 106 ? 166.000 117.116 224.709 1.00 89.27 106 THR D CA 1
ATOM 762 C C . THR A 1 106 ? 166.639 118.256 225.482 1.00 89.27 106 THR D C 1
ATOM 763 O O . THR A 1 106 ? 166.632 118.232 226.715 1.00 89.27 106 THR D O 1
ATOM 767 N N . THR A 1 107 ? 167.193 119.245 224.792 1.00 88.77 107 THR D N 1
ATOM 768 C CA . THR A 1 107 ? 167.720 120.443 225.420 1.00 88.77 107 THR D CA 1
ATOM 769 C C . THR A 1 107 ? 167.027 121.665 224.837 1.00 88.77 107 THR D C 1
ATOM 770 O O . THR A 1 107 ? 166.444 121.615 223.754 1.00 88.77 107 THR D O 1
ATOM 774 N N . ASP A 1 108 ? 167.091 122.770 225.570 1.00 87.31 108 ASP D N 1
ATOM 775 C CA . ASP A 1 108 ? 166.543 124.013 225.063 1.00 87.31 108 ASP D CA 1
ATOM 776 C C . ASP A 1 108 ? 167.403 124.543 223.925 1.00 87.31 108 ASP D C 1
ATOM 777 O O . ASP A 1 108 ? 168.477 124.020 223.624 1.00 87.31 108 ASP D O 1
ATOM 782 N N . GLY A 1 109 ? 166.915 125.592 223.286 1.00 82.99 109 GLY D N 1
ATOM 783 C CA . GLY A 1 109 ? 167.654 126.213 222.210 1.00 82.99 109 GLY D CA 1
ATOM 784 C C . GLY A 1 109 ? 166.747 127.101 221.395 1.00 82.99 109 GLY D C 1
ATOM 785 O O . GLY A 1 109 ? 165.552 127.218 221.660 1.00 82.99 109 GLY D O 1
ATOM 786 N N . ARG A 1 110 ? 167.345 127.739 220.401 1.00 79.12 110 ARG D N 1
ATOM 787 C CA . ARG A 1 110 ? 166.617 128.568 219.458 1.00 79.12 110 ARG D CA 1
ATOM 788 C C . ARG A 1 110 ? 166.575 127.856 218.120 1.00 79.12 110 ARG D C 1
ATOM 789 O O . ARG A 1 110 ? 167.563 127.250 217.704 1.00 79.12 110 ARG D O 1
ATOM 797 N N . VAL A 1 111 ? 165.430 127.915 217.463 1.00 76.49 111 VAL D N 1
ATOM 798 C CA . VAL A 1 111 ? 165.253 127.390 216.120 1.00 76.49 111 VAL D CA 1
ATOM 799 C C . VAL A 1 111 ? 165.019 128.581 215.205 1.00 76.49 111 VAL D C 1
ATOM 800 O O . VAL A 1 111 ? 163.966 129.225 215.269 1.00 76.49 111 VAL D O 1
ATOM 804 N N . GLN A 1 112 ? 166.010 128.900 214.382 1.00 77.70 112 GLN D N 1
ATOM 805 C CA . GLN A 1 112 ? 165.912 129.993 213.431 1.00 77.70 112 GLN D CA 1
ATOM 806 C C . GLN A 1 112 ? 165.838 129.436 212.020 1.00 77.70 112 GLN D C 1
ATOM 807 O O . GLN A 1 112 ? 166.543 128.489 211.672 1.00 77.70 112 GLN D O 1
ATOM 813 N N . LEU A 1 113 ? 164.975 130.034 211.210 1.00 73.61 113 LEU D N 1
ATOM 814 C CA . LEU A 1 113 ? 164.752 129.560 209.856 1.00 73.61 113 LEU D CA 1
ATOM 815 C C . LEU A 1 113 ? 164.688 130.748 208.922 1.00 73.61 113 LEU D C 1
ATOM 816 O O . LEU A 1 113 ? 163.925 131.688 209.161 1.00 73.61 113 LEU D O 1
ATOM 821 N N . TYR A 1 114 ? 165.485 130.698 207.866 1.00 70.73 114 TYR D N 1
ATOM 822 C CA . TYR A 1 114 ? 165.418 131.667 206.783 1.00 70.73 114 TYR D CA 1
ATOM 823 C C . TYR A 1 114 ? 164.541 131.059 205.705 1.00 70.73 114 TYR D C 1
ATOM 824 O O . TYR A 1 114 ? 164.995 130.230 204.918 1.00 70.73 114 TYR D O 1
ATOM 833 N N . MET A 1 115 ? 163.280 131.458 205.683 1.00 72.57 115 MET D N 1
ATOM 834 C CA . MET A 1 115 ? 162.362 131.087 204.622 1.00 72.57 115 MET D CA 1
ATOM 835 C C . MET A 1 115 ? 162.127 132.294 203.733 1.00 72.57 115 MET D C 1
ATOM 836 O O . MET A 1 115 ? 161.870 133.391 204.231 1.00 72.57 115 MET D O 1
ATOM 841 N N . GLY A 1 116 ? 162.248 132.102 202.426 1.00 70.14 116 GLY D N 1
ATOM 842 C CA . GLY A 1 116 ? 162.006 133.200 201.516 1.00 70.14 116 GLY D CA 1
ATOM 843 C C . GLY A 1 116 ? 163.076 134.262 201.589 1.00 70.14 116 GLY D C 1
ATOM 844 O O . GLY A 1 116 ? 164.170 134.087 201.056 1.00 70.14 116 GLY D O 1
ATOM 845 N N . GLU A 1 117 ? 162.757 135.384 202.216 1.00 71.82 117 GLU D N 1
ATOM 846 C CA . GLU A 1 117 ? 163.688 136.477 202.426 1.00 71.82 117 GLU D CA 1
ATOM 847 C C . GLU A 1 117 ? 163.865 136.698 203.924 1.00 71.82 117 GLU D C 1
ATOM 848 O O . GLU A 1 117 ? 163.182 136.088 204.747 1.00 71.82 117 GLU D O 1
ATOM 854 N N . ALA A 1 118 ? 164.804 137.577 204.280 1.00 72.73 118 ALA D N 1
ATOM 855 C CA . ALA A 1 118 ? 165.051 137.895 205.680 1.00 72.73 118 ALA D CA 1
ATOM 856 C C . ALA A 1 118 ? 163.858 138.561 206.343 1.00 72.73 118 ALA D C 1
ATOM 857 O O . ALA A 1 118 ? 163.779 138.582 207.574 1.00 72.73 118 ALA D O 1
ATOM 859 N N . GLU A 1 119 ? 162.937 139.116 205.563 1.00 75.93 119 GLU D N 1
ATOM 860 C CA . GLU A 1 119 ? 161.739 139.696 206.151 1.00 75.93 119 GLU D CA 1
ATOM 861 C C . GLU A 1 119 ? 160.819 138.623 206.716 1.00 75.93 119 GLU D C 1
ATOM 862 O O . GLU A 1 119 ? 159.984 138.914 207.576 1.00 75.93 119 GLU D O 1
ATOM 868 N N . TYR A 1 120 ? 160.962 137.384 206.258 1.00 73.68 120 TYR D N 1
ATOM 869 C CA . TYR A 1 120 ? 160.076 136.297 206.641 1.00 73.68 120 TYR D CA 1
ATOM 870 C C . TYR A 1 120 ? 160.709 135.321 207.616 1.00 73.68 120 TYR D C 1
ATOM 871 O O . TYR A 1 120 ? 160.072 134.325 207.966 1.00 73.68 120 TYR D O 1
ATOM 880 N N . ALA A 1 121 ? 161.938 135.571 208.053 1.00 74.65 121 ALA D N 1
ATOM 881 C CA . ALA A 1 121 ? 162.638 134.623 208.906 1.00 74.65 121 ALA D CA 1
ATOM 882 C C . ALA A 1 121 ? 161.898 134.430 210.219 1.00 74.65 121 ALA D C 1
ATOM 883 O O . ALA A 1 121 ? 161.265 135.348 210.740 1.00 74.65 121 ALA D O 1
ATOM 885 N N . VAL A 1 122 ? 161.977 133.216 210.757 1.00 74.39 122 VAL D N 1
ATOM 886 C CA . VAL A 1 122 ? 161.362 132.915 212.041 1.00 74.39 122 VAL D CA 1
ATOM 887 C C . VAL A 1 122 ? 162.461 132.576 213.034 1.00 74.39 122 VAL D C 1
ATOM 888 O O . VAL A 1 122 ? 163.530 132.088 212.662 1.00 74.39 122 VAL D O 1
ATOM 892 N N . ASP A 1 123 ? 162.191 132.848 214.307 1.00 79.16 123 ASP D N 1
ATOM 893 C CA . ASP A 1 123 ? 163.178 132.652 215.367 1.00 79.16 123 ASP D CA 1
ATOM 894 C C . ASP A 1 123 ? 162.389 132.270 216.613 1.00 79.16 123 ASP D C 1
ATOM 895 O O . ASP A 1 123 ? 161.933 133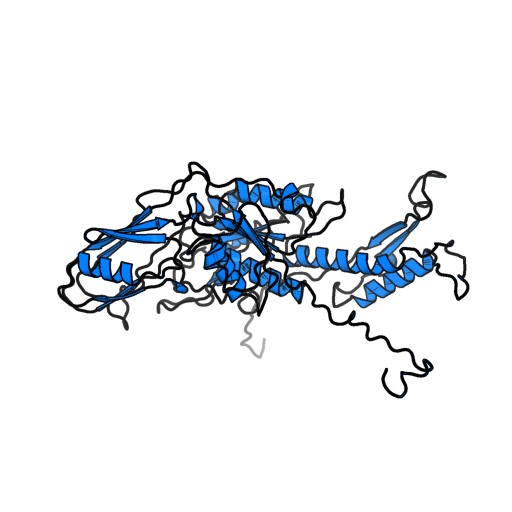.150 217.345 1.00 79.16 123 ASP D O 1
ATOM 900 N N . ILE A 1 124 ? 162.244 130.975 216.859 1.00 77.43 124 ILE D N 1
ATOM 901 C CA . ILE A 1 124 ? 161.422 130.512 217.963 1.00 77.43 124 ILE D CA 1
ATOM 902 C C . ILE A 1 124 ? 162.322 129.929 219.040 1.00 77.43 124 ILE D C 1
ATOM 903 O O . ILE A 1 124 ? 163.470 129.555 218.797 1.00 77.43 124 ILE D O 1
ATOM 908 N N . GLY A 1 125 ? 161.783 129.853 220.249 1.00 80.62 125 GLY D N 1
ATOM 909 C CA . GLY A 1 125 ? 162.497 129.244 221.348 1.00 80.62 125 GLY D CA 1
ATOM 910 C C . GLY A 1 125 ? 161.931 127.891 221.712 1.00 80.62 125 GLY D C 1
ATOM 911 O O . GLY A 1 125 ? 160.795 127.790 222.179 1.00 80.62 125 GLY D O 1
ATOM 912 N N . VAL A 1 126 ? 162.713 126.843 221.496 1.00 83.83 126 VAL D N 1
ATOM 913 C CA . VAL A 1 126 ? 162.315 125.478 221.797 1.00 83.83 126 VAL D CA 1
ATOM 914 C C . VAL A 1 126 ? 162.857 125.117 223.170 1.00 83.83 126 VAL D C 1
ATOM 915 O O . VAL A 1 126 ? 164.054 125.270 223.432 1.00 83.83 126 VAL D O 1
ATOM 919 N N . ASP A 1 127 ? 161.982 124.654 224.052 1.00 87.34 127 ASP D N 1
ATOM 920 C CA . ASP A 1 127 ? 162.395 124.187 225.363 1.00 87.34 127 ASP D CA 1
ATOM 921 C C . ASP A 1 127 ? 162.583 122.675 225.338 1.00 87.34 127 ASP D C 1
ATOM 922 O O . ASP A 1 127 ? 162.199 121.992 224.390 1.00 87.34 127 ASP D O 1
ATOM 927 N N . ALA A 1 128 ? 163.195 122.150 226.393 1.00 88.54 128 ALA D N 1
ATOM 928 C CA . ALA A 1 128 ? 163.444 120.717 226.467 1.00 88.54 128 ALA D CA 1
ATOM 929 C C . ALA A 1 128 ? 162.139 119.959 226.642 1.00 88.54 128 ALA D C 1
ATOM 930 O O . ALA A 1 128 ? 161.261 120.367 227.403 1.00 88.54 128 ALA D O 1
ATOM 932 N N . GLY A 1 129 ? 162.016 118.844 225.933 1.00 89.19 129 GLY D N 1
ATOM 933 C CA . GLY A 1 129 ? 160.815 118.046 225.996 1.00 89.19 129 GLY D CA 1
ATOM 934 C C . GLY A 1 129 ? 159.705 118.480 225.070 1.00 89.19 129 GLY D C 1
ATOM 935 O O . GLY A 1 129 ? 158.652 117.833 225.051 1.00 89.19 129 GLY D O 1
ATOM 936 N N . ASP A 1 130 ? 159.896 119.554 224.310 1.00 89.23 130 ASP D N 1
ATOM 937 C CA . ASP A 1 130 ? 158.909 119.948 223.317 1.00 89.23 130 ASP D CA 1
ATOM 938 C C . ASP A 1 130 ? 158.859 118.911 222.209 1.00 89.23 130 ASP D C 1
ATOM 939 O O . ASP A 1 130 ? 159.881 118.594 221.596 1.00 89.23 130 ASP D O 1
ATOM 944 N N . THR A 1 131 ? 157.672 118.376 221.956 1.00 87.11 131 THR D N 1
ATOM 945 C CA . THR A 1 131 ? 157.512 117.416 220.882 1.00 87.11 131 THR D CA 1
ATOM 946 C C . THR A 1 131 ? 157.559 118.130 219.538 1.00 87.11 131 THR D C 1
ATOM 947 O O . T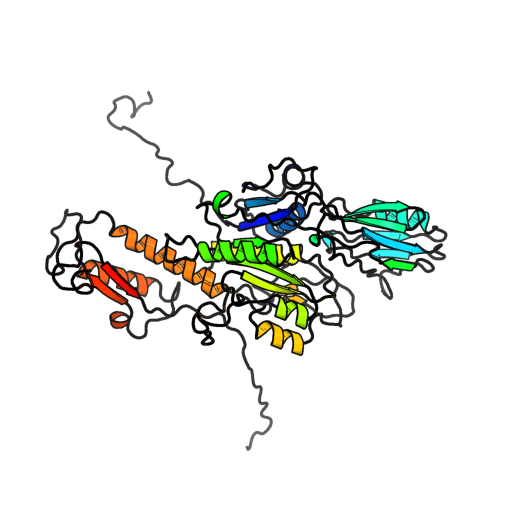HR A 1 131 ? 157.465 119.356 219.453 1.00 87.11 131 THR D O 1
ATOM 951 N N . ALA A 1 132 ? 157.712 117.346 218.472 1.00 83.88 132 ALA D N 1
ATOM 952 C CA . ALA A 1 132 ? 157.733 117.926 217.136 1.00 83.88 132 ALA D CA 1
ATOM 953 C C . ALA A 1 132 ? 156.448 118.677 216.834 1.00 83.88 132 ALA D C 1
ATOM 954 O O . ALA A 1 132 ? 156.460 119.640 216.064 1.00 83.88 132 ALA D O 1
ATOM 956 N N . THR A 1 133 ? 155.335 118.260 217.436 1.00 83.43 133 THR D N 1
ATOM 957 C CA . THR A 1 133 ? 154.074 118.961 217.226 1.00 83.43 133 THR D CA 1
ATOM 958 C C . THR A 1 133 ? 154.129 120.378 217.776 1.00 83.43 133 THR D C 1
ATOM 959 O O . THR A 1 133 ? 153.709 121.326 217.106 1.00 83.43 133 THR D O 1
ATOM 963 N N . ASP A 1 134 ? 154.650 120.545 218.992 1.00 84.33 134 ASP D N 1
ATOM 964 C CA . ASP A 1 134 ? 154.725 121.877 219.582 1.00 84.33 134 ASP D CA 1
ATOM 965 C C . ASP A 1 134 ? 155.690 122.767 218.817 1.00 84.33 134 ASP D C 1
ATOM 966 O O . ASP A 1 134 ? 155.438 123.964 218.645 1.00 84.33 134 ASP D O 1
ATOM 971 N N . ILE A 1 135 ? 156.798 122.203 218.341 1.00 81.38 135 ILE D N 1
ATOM 972 C CA . ILE A 1 135 ? 157.758 122.999 217.587 1.00 81.38 135 ILE D CA 1
ATOM 973 C C . ILE A 1 135 ? 157.173 123.416 216.246 1.00 81.38 135 ILE D C 1
ATOM 974 O O . ILE A 1 135 ? 157.352 124.555 215.803 1.00 81.38 135 ILE D O 1
ATOM 979 N N . ALA A 1 136 ? 156.466 122.507 215.576 1.00 80.01 136 ALA D N 1
ATOM 980 C CA . ALA A 1 136 ? 155.821 122.871 214.321 1.00 80.01 136 ALA D CA 1
ATOM 981 C C . ALA A 1 136 ? 154.754 123.930 214.543 1.00 80.01 136 ALA D C 1
ATOM 982 O O . ALA A 1 136 ? 154.625 124.867 213.748 1.00 80.01 136 ALA D O 1
ATOM 984 N N . ALA A 1 137 ? 153.979 123.802 215.620 1.00 78.37 137 ALA D N 1
ATOM 985 C CA . ALA A 1 137 ? 152.970 124.808 215.921 1.00 78.37 137 ALA D CA 1
ATOM 986 C C . ALA A 1 137 ? 153.610 126.160 216.186 1.00 78.37 137 ALA D C 1
ATOM 987 O O . ALA A 1 137 ? 153.104 127.194 215.739 1.00 78.37 137 ALA D O 1
ATOM 989 N N . ALA A 1 138 ? 154.733 126.171 216.904 1.00 76.26 138 ALA D N 1
ATOM 990 C CA . ALA A 1 138 ? 155.426 127.422 217.178 1.00 76.26 138 ALA D CA 1
ATOM 991 C C . ALA A 1 138 ? 155.947 128.052 215.898 1.00 76.26 138 ALA D C 1
ATOM 992 O O . ALA A 1 138 ? 155.818 129.265 215.695 1.00 76.26 138 ALA D O 1
ATOM 994 N N . ILE A 1 139 ? 156.533 127.244 215.017 1.00 76.21 139 ILE D N 1
ATOM 995 C CA . ILE A 1 139 ? 157.060 127.782 213.769 1.00 76.21 139 ILE D CA 1
ATOM 996 C C . ILE A 1 139 ? 155.935 128.332 212.908 1.00 76.21 139 ILE D C 1
ATOM 997 O O . ILE A 1 139 ? 156.072 129.395 212.296 1.00 76.21 139 ILE D O 1
ATOM 1002 N N . VAL A 1 140 ? 154.804 127.630 212.852 1.00 75.62 140 VAL D N 1
ATOM 1003 C CA . VAL A 1 140 ? 153.670 128.122 212.077 1.00 75.62 140 VAL D CA 1
ATOM 1004 C C . VAL A 1 140 ? 153.170 129.440 212.650 1.00 75.62 140 VAL D C 1
ATOM 1005 O O . VAL A 1 140 ? 152.924 130.403 211.916 1.00 75.62 140 VAL D O 1
ATOM 1009 N N . ALA A 1 141 ? 153.024 129.508 213.973 1.00 75.41 141 ALA D N 1
ATOM 1010 C CA . ALA A 1 141 ? 152.561 130.742 214.594 1.00 75.41 141 ALA D CA 1
ATOM 1011 C C . ALA A 1 141 ? 153.556 131.875 214.402 1.00 75.41 141 ALA D C 1
ATOM 1012 O O . ALA A 1 141 ? 153.181 133.048 214.485 1.00 75.41 141 ALA D O 1
ATOM 1014 N N . ALA A 1 142 ? 154.822 131.552 214.153 1.00 76.17 142 ALA D N 1
ATOM 1015 C CA . ALA A 1 142 ? 155.841 132.570 213.946 1.00 76.17 142 ALA D CA 1
ATOM 1016 C C . ALA A 1 142 ? 156.047 132.934 212.486 1.00 76.17 142 ALA D C 1
ATOM 1017 O O . ALA A 1 142 ? 156.803 133.867 212.204 1.00 76.17 142 ALA D O 1
ATOM 1019 N N . ILE A 1 143 ? 155.408 132.232 211.551 1.00 76.01 143 ILE D N 1
ATOM 1020 C CA . ILE A 1 143 ? 155.590 132.540 210.139 1.00 76.01 143 ILE D CA 1
ATOM 1021 C C . ILE A 1 143 ? 154.850 133.825 209.807 1.00 76.01 143 ILE D C 1
ATOM 1022 O O . ILE A 1 143 ? 153.661 133.972 210.117 1.00 76.01 143 ILE D O 1
ATOM 1027 N N . SER A 1 144 ? 155.550 134.763 209.180 1.00 78.48 144 SER D N 1
ATOM 1028 C CA . SER A 1 144 ? 154.965 136.066 208.915 1.00 78.48 144 SER D CA 1
ATOM 1029 C C . SER A 1 144 ? 153.780 135.926 207.965 1.00 78.48 144 SER D C 1
ATOM 1030 O O . SER A 1 144 ? 153.806 135.092 207.058 1.00 78.48 144 SER D O 1
ATOM 1033 N N . PRO A 1 145 ? 152.720 136.706 208.162 1.00 78.15 145 PRO D N 1
ATOM 1034 C CA . PRO A 1 145 ? 151.567 136.593 207.263 1.00 78.15 145 PRO D CA 1
ATOM 1035 C C . PRO A 1 145 ? 151.865 137.051 205.851 1.00 78.15 145 PRO D C 1
ATOM 1036 O O . PRO A 1 145 ? 151.195 136.604 204.915 1.00 78.15 145 PRO D O 1
ATOM 1040 N N . ASP A 1 146 ? 152.846 137.934 205.663 1.00 76.74 146 ASP D N 1
ATOM 1041 C CA . ASP A 1 146 ? 153.210 138.370 204.322 1.00 76.74 146 ASP D CA 1
ATOM 1042 C C . ASP A 1 146 ? 154.008 137.327 203.558 1.00 76.74 146 ASP D C 1
ATOM 1043 O O . ASP A 1 146 ? 154.254 137.519 202.366 1.00 76.74 146 ASP D O 1
ATOM 1048 N N . PHE A 1 147 ? 154.433 136.258 204.210 1.00 70.96 147 PHE D N 1
ATOM 1049 C CA . PHE A 1 147 ? 155.146 135.193 203.526 1.00 70.96 147 PHE D CA 1
ATOM 1050 C C . PHE A 1 147 ? 154.237 134.590 202.464 1.00 70.96 147 PHE D C 1
ATOM 1051 O O . PHE A 1 147 ? 153.101 134.216 202.776 1.00 70.96 147 PHE D O 1
ATOM 1059 N N . PRO A 1 148 ? 154.678 134.484 201.211 1.00 68.97 148 PRO D N 1
ATOM 1060 C CA . PRO A 1 148 ? 153.766 134.015 200.163 1.00 68.97 148 PRO D CA 1
ATOM 1061 C C . PRO A 1 148 ? 153.534 132.519 200.200 1.00 68.97 148 PRO D C 1
ATOM 1062 O O . PRO A 1 148 ? 153.492 131.871 199.153 1.00 68.97 148 PRO D O 1
ATOM 1066 N N . TYR A 1 149 ? 153.329 131.971 201.392 1.00 70.09 149 TYR D N 1
ATOM 1067 C CA . TYR A 1 149 ? 153.116 130.539 201.560 1.00 70.09 149 TYR D CA 1
ATOM 1068 C C . TYR A 1 149 ? 152.278 130.351 202.812 1.00 70.09 149 TYR D C 1
ATOM 1069 O O . TYR A 1 149 ? 152.740 130.641 203.916 1.00 70.09 149 TYR D O 1
ATOM 1078 N N . ALA A 1 150 ? 151.050 129.880 202.637 1.00 72.79 150 ALA D N 1
ATOM 1079 C CA . ALA A 1 150 ? 150.200 129.563 203.773 1.00 72.79 150 ALA D CA 1
ATOM 1080 C C . ALA A 1 150 ? 150.723 128.321 204.475 1.00 72.79 150 ALA D C 1
ATOM 1081 O O . ALA A 1 150 ? 150.904 127.274 203.849 1.00 72.79 150 ALA D O 1
ATOM 1083 N N . ALA A 1 151 ? 150.963 128.436 205.774 1.00 74.60 151 ALA D N 1
ATOM 1084 C CA . ALA A 1 151 ? 151.570 127.377 206.564 1.00 74.60 151 ALA D CA 1
ATOM 1085 C C . ALA A 1 151 ? 150.525 126.725 207.451 1.00 74.60 151 ALA D C 1
ATOM 1086 O O . ALA A 1 151 ? 149.814 127.415 208.188 1.00 74.60 151 ALA D O 1
ATOM 1088 N N . THR A 1 152 ? 150.442 125.400 207.391 1.00 77.99 152 THR D N 1
ATOM 1089 C CA . THR A 1 152 ? 149.569 124.642 208.273 1.00 77.99 152 THR D CA 1
ATOM 1090 C C . THR A 1 152 ? 150.360 123.519 208.920 1.00 77.99 152 THR D C 1
ATOM 1091 O O . THR A 1 152 ? 151.100 122.802 208.245 1.00 77.99 152 THR D O 1
ATOM 1095 N N . ALA A 1 153 ? 150.193 123.356 210.225 1.00 80.92 153 ALA D N 1
ATOM 1096 C CA . ALA A 1 153 ? 150.895 122.322 210.967 1.00 80.92 153 ALA D CA 1
ATOM 1097 C C . ALA A 1 153 ? 150.047 121.062 211.042 1.00 80.92 153 ALA D C 1
ATOM 1098 O O . ALA A 1 153 ? 148.825 121.131 211.193 1.00 80.92 153 ALA D O 1
ATOM 1100 N N . ALA A 1 154 ? 150.700 119.911 210.931 1.00 83.07 154 ALA D N 1
ATOM 1101 C CA . ALA A 1 154 ? 150.010 118.633 211.061 1.00 83.07 154 ALA D CA 1
ATOM 1102 C C . ALA A 1 154 ? 150.998 117.624 211.623 1.00 83.07 154 ALA D C 1
ATOM 1103 O O . ALA A 1 154 ? 151.859 117.128 210.889 1.00 83.07 154 ALA D O 1
ATOM 1105 N N . ALA A 1 155 ? 150.883 117.348 212.921 1.00 83.96 155 ALA D N 1
ATOM 1106 C CA . ALA A 1 155 ? 151.675 116.318 213.591 1.00 83.96 155 ALA D CA 1
ATOM 1107 C C . ALA A 1 155 ? 153.172 116.518 213.371 1.00 83.96 155 ALA D C 1
ATOM 1108 O O . ALA A 1 155 ? 153.931 115.563 213.197 1.00 83.96 155 ALA D O 1
ATOM 1110 N N . GLY A 1 156 ? 153.604 117.773 213.380 1.00 80.84 156 GLY D N 1
ATOM 1111 C CA . GLY A 1 156 ? 155.006 118.081 213.225 1.00 80.84 156 GLY D CA 1
ATOM 1112 C C . GLY A 1 156 ? 155.474 118.308 211.806 1.00 80.84 156 GLY D C 1
ATOM 1113 O O . GLY A 1 156 ? 156.656 118.609 211.607 1.00 80.84 156 GLY D O 1
ATOM 1114 N N . VAL A 1 157 ? 154.602 118.171 210.815 1.00 79.69 157 VAL D N 1
ATOM 1115 C CA . VAL A 1 157 ? 154.933 118.477 209.430 1.00 79.69 157 VAL D CA 1
ATOM 1116 C C . VAL A 1 157 ? 154.251 119.788 209.077 1.00 79.69 157 VAL D C 1
ATOM 1117 O O . VAL A 1 157 ? 153.028 119.912 209.204 1.00 79.69 157 VAL D O 1
ATOM 1121 N N . ILE A 1 158 ? 155.034 120.769 208.652 1.00 76.59 158 ILE D N 1
ATOM 1122 C CA . ILE A 1 158 ? 154.521 122.073 208.266 1.00 76.59 158 ILE D CA 1
ATOM 1123 C C . ILE A 1 158 ? 154.343 122.058 206.759 1.00 76.59 158 ILE D C 1
ATOM 1124 O O . ILE A 1 158 ? 155.322 121.988 206.013 1.00 76.59 158 ILE D O 1
ATOM 1129 N N . THR A 1 159 ? 153.102 122.112 206.301 1.00 75.92 159 THR D N 1
ATOM 1130 C CA . THR A 1 159 ? 152.804 122.194 204.882 1.00 75.92 159 THR D CA 1
ATOM 1131 C C . THR A 1 159 ? 152.707 123.661 204.494 1.00 75.92 159 THR D C 1
ATOM 1132 O O . THR A 1 159 ? 151.852 124.390 205.008 1.00 75.92 159 THR D O 1
ATOM 1136 N N . LEU A 1 160 ? 153.601 124.086 203.610 1.00 72.77 160 LEU D N 1
ATOM 1137 C CA . LEU A 1 160 ? 153.671 125.442 203.090 1.00 72.77 160 LEU D CA 1
ATOM 1138 C C . LEU A 1 160 ? 153.120 125.402 201.674 1.00 72.77 160 LEU D C 1
ATOM 1139 O O . LEU A 1 160 ? 153.785 124.901 200.764 1.00 72.77 160 LEU D O 1
ATOM 1144 N N . THR A 1 161 ? 151.909 125.907 201.487 1.00 72.61 161 THR D N 1
ATOM 1145 C CA . THR A 1 161 ? 151.274 125.928 200.178 1.00 72.61 161 THR D CA 1
ATOM 1146 C C . THR A 1 161 ? 151.400 127.325 199.591 1.00 72.61 161 THR D C 1
ATOM 1147 O O . THR A 1 161 ? 151.063 128.307 200.253 1.00 72.61 161 THR D O 1
ATOM 1151 N N . ALA A 1 162 ? 151.882 127.411 198.355 1.00 70.63 162 ALA D N 1
ATOM 1152 C CA . ALA A 1 162 ? 152.060 128.708 197.723 1.00 70.63 162 ALA D CA 1
ATOM 1153 C C . ALA A 1 162 ? 150.733 129.443 197.642 1.00 70.63 162 ALA D C 1
ATOM 1154 O O . ALA A 1 162 ? 149.696 128.844 197.354 1.00 70.63 162 ALA D O 1
ATOM 1156 N N . ARG A 1 163 ? 150.765 130.745 197.919 1.00 71.90 163 ARG D N 1
ATOM 1157 C CA . ARG A 1 163 ? 149.563 131.559 197.817 1.00 71.90 163 ARG D CA 1
ATOM 1158 C C . ARG A 1 163 ? 149.125 131.763 196.381 1.00 71.90 163 ARG D C 1
ATOM 1159 O O . ARG A 1 163 ? 147.946 132.036 196.141 1.00 71.90 163 ARG D O 1
ATOM 1167 N N . ASN A 1 164 ? 150.037 131.629 195.428 1.00 72.30 164 ASN D N 1
ATOM 1168 C CA . ASN A 1 164 ? 149.744 131.831 194.021 1.00 72.30 164 ASN D CA 1
ATOM 1169 C C . ASN A 1 164 ? 150.066 130.553 193.272 1.00 72.30 164 ASN D C 1
ATOM 1170 O O . ASN A 1 164 ? 151.157 129.999 193.426 1.00 72.30 164 ASN D O 1
ATOM 1175 N N . ALA A 1 165 ? 149.119 130.086 192.472 1.00 73.62 165 ALA D N 1
ATOM 1176 C CA . ALA A 1 165 ? 149.367 128.925 191.644 1.00 73.62 165 ALA D CA 1
ATOM 1177 C C . ALA A 1 165 ? 150.339 129.279 190.526 1.00 73.62 165 ALA D C 1
ATOM 1178 O O . ALA A 1 165 ? 150.551 130.446 190.194 1.00 73.62 165 ALA D O 1
ATOM 1180 N N . GLY A 1 166 ? 150.935 128.256 189.947 1.00 75.21 166 GLY D N 1
ATOM 1181 C CA . GLY A 1 166 ? 151.883 128.438 188.869 1.00 75.21 166 GLY D CA 1
ATOM 1182 C C . GLY A 1 166 ? 153.274 127.987 189.270 1.00 75.21 166 GLY D C 1
ATOM 1183 O O . GLY A 1 166 ? 153.522 127.538 190.389 1.00 75.21 166 GLY D O 1
ATOM 1184 N N . THR A 1 167 ? 154.191 128.120 188.315 1.00 72.93 167 THR D N 1
ATOM 1185 C CA . THR A 1 167 ? 155.586 127.809 188.575 1.00 72.93 167 THR D CA 1
ATOM 1186 C C . THR A 1 167 ? 156.228 128.817 189.511 1.00 72.93 167 THR D C 1
ATOM 1187 O O . THR A 1 167 ? 157.286 128.532 190.078 1.00 72.93 167 THR D O 1
ATOM 1191 N N . ILE A 1 168 ? 155.592 129.968 189.723 1.00 70.39 168 ILE D N 1
ATOM 1192 C CA . ILE A 1 168 ? 156.167 130.998 190.570 1.00 70.39 168 ILE D CA 1
ATOM 1193 C C . ILE A 1 168 ? 156.301 130.531 192.009 1.00 70.39 168 ILE D C 1
ATOM 1194 O O . ILE A 1 168 ? 157.065 131.115 192.781 1.00 70.39 168 ILE D O 1
ATOM 1199 N N . GLY A 1 169 ? 155.590 129.485 192.392 1.00 71.19 169 GLY D N 1
ATOM 1200 C CA . GLY A 1 169 ? 155.752 128.983 193.733 1.00 71.19 169 GLY D CA 1
ATOM 1201 C C . GLY A 1 169 ? 156.873 127.998 193.914 1.00 71.19 169 GLY D C 1
ATOM 1202 O O . GLY A 1 169 ? 157.102 127.537 195.033 1.00 71.19 169 GLY D O 1
ATOM 1203 N N . ASN A 1 170 ? 157.598 127.668 192.853 1.00 71.44 170 ASN D N 1
ATOM 1204 C CA . ASN A 1 170 ? 158.578 126.595 192.889 1.00 71.44 170 ASN D CA 1
ATOM 1205 C C . ASN A 1 170 ? 159.957 127.046 193.341 1.00 71.44 170 ASN D C 1
ATOM 1206 O O . ASN A 1 170 ? 160.922 126.303 193.152 1.00 71.44 170 ASN D O 1
ATOM 1211 N N . HIS A 1 171 ? 160.083 128.224 193.935 1.00 69.27 171 HIS D N 1
ATOM 1212 C CA . HIS A 1 171 ? 161.391 128.774 194.260 1.00 69.27 171 HIS D CA 1
ATOM 1213 C C . HIS A 1 171 ? 161.500 129.151 195.728 1.00 69.27 171 HIS D C 1
ATOM 1214 O O . HIS A 1 171 ? 162.046 130.196 196.076 1.00 69.27 171 HIS D O 1
ATOM 1221 N N . LEU A 1 172 ? 161.001 128.298 196.611 1.00 70.14 172 LEU D N 1
ATOM 1222 C CA . LEU A 1 172 ? 161.123 128.507 198.044 1.00 70.14 172 LEU D CA 1
ATOM 1223 C C . LEU A 1 172 ? 162.370 127.802 198.551 1.00 70.14 172 LEU D C 1
ATOM 1224 O O . LEU A 1 172 ? 162.610 126.639 198.218 1.00 70.14 172 LEU D O 1
ATOM 1229 N N . SER A 1 173 ? 163.158 128.505 199.355 1.00 71.99 173 SER D N 1
ATOM 1230 C CA . SER A 1 173 ? 164.368 127.949 199.949 1.00 71.99 173 SER D CA 1
ATOM 1231 C C . SER A 1 173 ? 164.336 128.254 201.439 1.00 71.99 173 SER D C 1
ATOM 1232 O O . SER A 1 173 ? 164.659 129.369 201.852 1.00 71.99 173 SER D O 1
ATOM 1235 N N . VAL A 1 174 ? 163.947 127.275 202.239 1.00 70.96 174 VAL D N 1
ATOM 1236 C CA . VAL A 1 174 ? 164.018 127.394 203.686 1.00 70.96 174 VAL D CA 1
ATOM 1237 C C . VAL A 1 174 ? 165.379 126.897 204.133 1.00 70.96 174 VAL D C 1
ATOM 1238 O O . VAL A 1 174 ? 165.763 125.759 203.840 1.00 70.96 174 VAL D O 1
ATOM 1242 N N . ILE A 1 175 ? 166.111 127.745 204.843 1.00 73.02 175 ILE D N 1
ATOM 1243 C CA . ILE A 1 175 ? 167.435 127.411 205.335 1.00 73.02 175 ILE D CA 1
ATOM 1244 C C . ILE A 1 175 ? 167.372 127.435 206.848 1.00 73.02 175 ILE D C 1
ATOM 1245 O O . ILE A 1 175 ? 166.966 128.439 207.440 1.00 73.02 175 ILE D O 1
ATOM 1250 N N . TYR A 1 176 ? 167.759 126.334 207.471 1.00 78.17 176 TYR D N 1
ATOM 1251 C CA . TYR A 1 176 ? 167.791 126.257 208.921 1.00 78.17 176 TYR D CA 1
ATOM 1252 C C . TYR A 1 176 ? 169.035 126.972 209.423 1.00 78.17 176 TYR D C 1
ATOM 1253 O O . TYR A 1 176 ? 169.972 126.333 209.907 1.00 78.17 176 TYR D O 1
ATOM 1262 N N . THR A 1 177 ? 169.051 128.301 209.318 1.00 77.01 177 THR D N 1
ATOM 1263 C CA . THR A 1 177 ? 170.265 129.067 209.564 1.00 77.01 177 THR D CA 1
ATOM 1264 C C . THR A 1 177 ? 170.583 129.130 211.043 1.00 77.01 177 THR D C 1
ATOM 1265 O O . THR A 1 177 ? 170.737 130.218 211.603 1.00 77.01 177 THR D O 1
ATOM 1269 N N . ASN A 1 178 ? 170.674 127.976 211.689 1.00 82.23 178 ASN D N 1
ATOM 1270 C CA . ASN A 1 178 ? 171.002 127.962 213.101 1.00 82.23 178 ASN D CA 1
ATOM 1271 C C . ASN A 1 178 ? 171.973 126.829 213.392 1.00 82.23 178 ASN D C 1
ATOM 1272 O O . ASN A 1 178 ? 172.582 126.783 214.464 1.00 82.23 178 ASN D O 1
ATOM 1277 N N . LEU A 1 179 ? 172.119 125.910 212.443 1.00 83.94 179 LEU D N 1
ATOM 1278 C CA . LEU A 1 179 ? 172.974 124.749 212.643 1.00 83.94 179 LEU D CA 1
ATOM 1279 C C . LEU A 1 179 ? 174.423 125.169 212.814 1.00 83.94 179 LEU D C 1
ATOM 1280 O O . LEU A 1 179 ? 174.944 125.977 212.040 1.00 83.94 179 LEU D O 1
ATOM 1285 N N . GLY A 1 180 ? 175.070 124.624 213.837 1.00 85.61 180 GLY D N 1
ATOM 1286 C CA . GLY A 1 180 ? 176.464 124.896 214.074 1.00 85.61 180 GLY D CA 1
ATOM 1287 C C . GLY A 1 180 ? 176.751 126.286 214.575 1.00 85.61 180 GLY D C 1
ATOM 1288 O O . GLY A 1 180 ? 177.924 126.648 214.709 1.00 85.61 180 GLY D O 1
ATOM 1289 N N . SER A 1 181 ? 175.725 127.079 214.845 1.00 86.31 181 SER D N 1
ATOM 1290 C CA . SER A 1 181 ? 175.945 128.437 215.301 1.00 86.31 181 SER D CA 1
ATOM 1291 C C . SER A 1 181 ? 176.576 128.428 216.682 1.00 86.31 181 SER D C 1
ATOM 1292 O O . SER A 1 181 ? 176.275 127.574 217.518 1.00 86.31 181 SER D O 1
ATOM 1295 N N . CYS A 1 182 ? 177.482 129.375 216.906 1.00 89.42 182 CYS D N 1
ATOM 1296 C CA . CYS A 1 182 ? 178.138 129.485 218.199 1.00 89.42 182 CYS D CA 1
ATOM 1297 C C . CYS A 1 182 ? 177.319 130.337 219.157 1.00 89.42 182 CYS D C 1
ATOM 1298 O O . CYS A 1 182 ? 177.275 130.059 220.359 1.00 89.42 182 CYS D O 1
ATOM 1301 N N . THR A 1 183 ? 176.660 131.372 218.642 1.00 90.24 183 THR D N 1
ATOM 1302 C CA . THR A 1 183 ? 175.875 132.254 219.496 1.00 90.24 183 THR D CA 1
ATOM 1303 C C . THR A 1 183 ? 174.506 131.656 219.797 1.00 90.24 183 THR D C 1
ATOM 1304 O O . THR A 1 183 ? 174.193 131.348 220.951 1.00 90.24 183 THR D O 1
ATOM 1308 N N . SER A 1 184 ? 173.685 131.464 218.768 1.00 87.44 184 SER D N 1
ATOM 1309 C CA . SER A 1 184 ? 172.360 130.876 218.933 1.00 87.44 184 SER D CA 1
ATOM 1310 C C . SER A 1 184 ? 172.494 129.365 218.836 1.00 87.44 184 SER D C 1
ATOM 1311 O O . SER A 1 184 ? 172.750 128.828 217.758 1.00 87.44 184 SER D O 1
ATOM 1314 N N . VAL A 1 185 ? 172.324 128.677 219.953 1.00 85.31 185 VAL D N 1
ATOM 1315 C CA . VAL A 1 185 ? 172.534 127.239 220.000 1.00 85.31 185 VAL D CA 1
ATOM 1316 C C . VAL A 1 185 ? 171.224 126.545 219.668 1.00 85.31 185 VAL D C 1
ATOM 1317 O O . VAL A 1 185 ? 170.235 126.688 220.391 1.00 85.31 185 VAL D O 1
ATOM 1321 N N . THR A 1 186 ? 171.223 125.798 218.581 1.00 84.43 186 THR D N 1
ATOM 1322 C CA . THR A 1 186 ? 170.043 125.055 218.178 1.00 84.43 186 THR D CA 1
ATOM 1323 C C . THR A 1 186 ? 169.780 123.932 219.174 1.00 84.43 186 THR D C 1
ATOM 1324 O O . THR A 1 186 ? 170.728 123.386 219.746 1.00 84.43 186 THR D O 1
ATOM 1328 N N . PRO A 1 187 ? 168.524 123.594 219.447 1.00 84.86 187 PRO D N 1
ATOM 1329 C CA . PRO A 1 187 ? 168.247 122.539 220.423 1.00 84.86 187 PRO D CA 1
ATOM 1330 C C . PRO A 1 187 ? 168.705 121.175 219.932 1.00 84.86 187 PRO D C 1
ATOM 1331 O O . PRO A 1 187 ? 168.655 120.872 218.740 1.00 84.86 187 PRO D O 1
ATOM 1335 N N . GLU A 1 188 ? 169.174 120.360 220.870 1.00 89.55 188 GLU D N 1
ATOM 1336 C CA . GLU A 1 188 ? 169.429 118.957 220.591 1.00 89.55 188 GLU D CA 1
ATOM 1337 C C . GLU A 1 188 ? 168.104 118.270 220.303 1.00 89.55 188 GLU D C 1
ATOM 1338 O O . GLU A 1 188 ? 167.051 118.706 220.770 1.00 89.55 188 GLU D O 1
ATOM 1344 N N . GLY A 1 189 ? 168.145 117.191 219.526 1.00 86.42 189 GLY D N 1
ATOM 1345 C CA . GLY A 1 189 ? 166.887 116.610 219.106 1.00 86.42 189 GLY D CA 1
ATOM 1346 C C . GLY A 1 189 ? 166.462 117.122 217.740 1.00 86.42 189 GLY D C 1
ATOM 1347 O O . GLY A 1 189 ? 166.756 116.530 216.703 1.00 86.42 189 GLY D O 1
ATOM 1348 N N . VAL A 1 190 ? 165.735 118.238 217.768 1.00 84.05 190 VAL D N 1
ATOM 1349 C CA . VAL A 1 190 ? 165.008 118.824 216.647 1.00 84.05 190 VAL D CA 1
ATOM 1350 C C . VAL A 1 190 ? 165.759 118.714 215.330 1.00 84.05 190 VAL D C 1
ATOM 1351 O O . VAL A 1 190 ? 166.933 119.084 215.236 1.00 84.05 190 VAL D O 1
ATOM 1355 N N . THR A 1 191 ? 165.080 118.196 214.310 1.00 83.92 191 THR D N 1
ATOM 1356 C CA . THR A 1 191 ? 165.642 118.055 212.969 1.00 83.92 191 THR D CA 1
ATOM 1357 C C . THR A 1 191 ? 164.689 118.717 211.985 1.00 83.92 191 THR D C 1
ATOM 1358 O O . THR A 1 191 ? 163.517 118.351 211.901 1.00 83.92 191 THR D O 1
ATOM 1362 N N . VAL A 1 192 ? 165.185 119.699 211.241 1.00 80.48 192 VAL D N 1
ATOM 1363 C CA . VAL A 1 192 ? 164.378 120.373 210.229 1.00 80.48 192 VAL D CA 1
ATOM 1364 C C . VAL A 1 192 ? 164.731 119.815 208.854 1.00 80.48 192 VAL D C 1
ATOM 1365 O O . VAL A 1 192 ? 165.906 119.758 208.481 1.00 80.48 192 VAL D O 1
ATOM 1369 N N . THR A 1 193 ? 163.714 119.405 208.098 1.00 80.13 193 THR D N 1
ATOM 1370 C CA . THR A 1 193 ? 163.889 118.849 206.763 1.00 80.13 193 THR D CA 1
ATOM 1371 C C . THR A 1 193 ? 162.865 119.473 205.824 1.00 80.13 193 THR D C 1
ATOM 1372 O O . THR A 1 193 ? 161.729 119.724 206.222 1.00 80.13 193 THR D O 1
ATOM 1376 N N . PHE A 1 194 ? 163.263 119.695 204.572 1.00 75.21 194 PHE D N 1
ATOM 1377 C CA . PHE A 1 194 ? 162.542 120.545 203.626 1.00 75.21 194 PHE D CA 1
ATOM 1378 C C . PHE A 1 194 ? 162.454 119.808 202.291 1.00 75.21 194 PHE D C 1
ATOM 1379 O O . PHE A 1 194 ? 163.484 119.411 201.740 1.00 75.21 194 PHE D O 1
ATOM 1387 N N . ALA A 1 195 ? 161.240 119.616 201.760 1.00 75.85 195 ALA D N 1
ATOM 1388 C CA . ALA A 1 195 ? 161.037 118.567 200.761 1.00 75.85 195 ALA D CA 1
ATOM 1389 C C . ALA A 1 195 ? 160.332 118.962 199.462 1.00 75.85 195 ALA D C 1
ATOM 1390 O O . ALA A 1 195 ? 160.662 118.374 198.426 1.00 75.85 195 ALA D O 1
ATOM 1392 N N . GLN A 1 196 ? 159.381 119.895 199.465 1.00 74.01 196 GLN D N 1
ATOM 1393 C CA . GLN A 1 196 ? 158.590 120.194 198.265 1.00 74.01 196 GLN D CA 1
ATOM 1394 C C . GLN A 1 196 ? 157.813 119.002 197.717 1.00 74.01 196 GLN D C 1
ATOM 1395 O O . GLN A 1 196 ? 158.232 118.386 196.734 1.00 74.01 196 GLN D O 1
ATOM 1401 N N . THR A 1 197 ? 156.728 118.639 198.357 1.00 76.09 197 THR D N 1
ATOM 1402 C CA . THR A 1 197 ? 155.982 117.464 197.923 1.00 76.09 197 THR D CA 1
ATOM 1403 C C . THR A 1 197 ? 155.251 117.628 196.594 1.00 76.09 197 THR D C 1
ATOM 1404 O O . THR A 1 197 ? 154.910 116.620 195.976 1.00 76.09 197 THR D O 1
ATOM 1408 N N . THR A 1 198 ? 154.987 118.850 196.137 1.00 76.35 198 THR D N 1
ATOM 1409 C CA . THR A 1 198 ? 154.391 119.027 194.818 1.00 76.35 198 THR D CA 1
ATOM 1410 C C . THR A 1 198 ? 154.960 120.263 194.137 1.00 76.35 198 THR D C 1
ATOM 1411 O O . THR A 1 198 ? 155.462 121.179 194.790 1.00 76.35 198 THR D O 1
ATOM 1415 N N . ALA A 1 199 ? 154.873 120.276 192.812 1.00 75.81 199 ALA D N 1
ATOM 1416 C CA . ALA A 1 199 ? 155.476 121.314 191.991 1.00 75.81 199 ALA D CA 1
ATOM 1417 C C . ALA A 1 199 ? 154.416 122.235 191.406 1.00 75.81 199 ALA D C 1
ATOM 1418 O O . ALA A 1 199 ? 153.270 121.832 191.203 1.00 75.81 199 ALA D O 1
ATOM 1420 N N . GLY A 1 200 ? 154.810 123.477 191.144 1.00 76.35 200 GLY D N 1
ATOM 1421 C CA . GLY A 1 200 ? 153.928 124.388 190.443 1.00 76.35 200 GLY D CA 1
ATOM 1422 C C . GLY A 1 200 ? 153.668 123.940 189.018 1.00 76.35 200 GLY D C 1
ATOM 1423 O O . GLY A 1 200 ? 154.426 123.171 188.429 1.00 76.35 200 GLY D O 1
ATOM 1424 N N . SER A 1 201 ? 152.582 124.457 188.456 1.00 79.33 201 SER D N 1
ATOM 1425 C CA . SER A 1 201 ? 152.073 124.039 187.159 1.00 79.33 201 SER D CA 1
ATOM 1426 C C . SER A 1 201 ? 151.601 125.280 186.424 1.00 79.33 201 SER D C 1
ATOM 1427 O O . SER A 1 201 ? 152.093 126.381 186.666 1.00 79.33 201 SER D O 1
ATOM 1430 N N . VAL A 1 202 ? 150.664 125.079 185.497 1.00 79.76 202 VAL D N 1
ATOM 1431 C CA . VAL A 1 202 ? 150.238 126.064 184.508 1.00 79.76 202 VAL D CA 1
ATOM 1432 C C . VAL A 1 202 ? 150.276 127.493 185.032 1.00 79.76 202 VAL D C 1
ATOM 1433 O O . VAL A 1 202 ? 149.731 127.794 186.096 1.00 79.76 202 VAL D O 1
ATOM 1437 N N . ASN A 1 203 ? 150.928 128.377 184.279 1.00 77.84 203 ASN D N 1
ATOM 1438 C CA . ASN A 1 203 ? 151.145 129.774 184.594 1.00 77.84 203 ASN D CA 1
ATOM 1439 C C . ASN A 1 203 ? 150.227 130.665 183.772 1.00 77.84 203 ASN D C 1
ATOM 1440 O O . ASN A 1 203 ? 149.704 130.242 182.739 1.00 77.84 203 ASN D O 1
ATOM 1445 N N . PRO A 1 204 ? 150.005 131.901 184.209 1.00 78.81 204 PRO D N 1
ATOM 1446 C CA . PRO A 1 204 ? 149.330 132.870 183.346 1.00 78.81 204 PRO D CA 1
ATOM 1447 C C . PRO A 1 204 ? 150.162 133.181 182.113 1.00 78.81 204 PRO D C 1
ATOM 1448 O O . PRO A 1 204 ? 151.391 133.236 182.165 1.00 78.81 204 PRO D O 1
ATOM 1452 N N . THR A 1 205 ? 149.478 133.370 180.993 1.00 80.87 205 THR D N 1
ATOM 1453 C CA . THR A 1 205 ? 150.084 133.883 179.768 1.00 80.87 205 THR D CA 1
ATOM 1454 C C . THR A 1 205 ? 149.130 134.946 179.249 1.00 80.87 205 THR D C 1
ATOM 1455 O O . THR A 1 205 ? 148.297 134.679 178.373 1.00 80.87 205 THR D O 1
ATOM 1459 N N . PRO A 1 206 ? 149.179 136.147 179.815 1.00 76.34 206 PRO D N 1
ATOM 1460 C CA . PRO A 1 206 ? 148.215 137.184 179.436 1.00 76.34 206 PRO D CA 1
ATOM 1461 C C . PRO A 1 206 ? 148.266 137.573 177.967 1.00 76.34 206 PRO D C 1
ATOM 1462 O O . PRO A 1 206 ? 147.268 137.422 177.255 1.00 76.34 206 PRO D O 1
ATOM 1466 N N . ASN A 1 207 ? 149.417 138.059 177.505 1.00 74.48 207 ASN D N 1
ATOM 1467 C CA . ASN A 1 207 ? 149.582 138.497 176.120 1.00 74.48 207 ASN D CA 1
ATOM 1468 C C . ASN A 1 207 ? 148.543 139.550 175.738 1.00 74.48 207 ASN D C 1
ATOM 1469 O O . ASN A 1 207 ? 147.968 139.523 174.650 1.00 74.48 207 ASN D O 1
ATOM 1474 N N . ASP A 1 208 ? 148.293 140.491 176.644 1.00 73.30 208 ASP D N 1
ATOM 1475 C CA . ASP A 1 208 ? 147.309 141.540 176.408 1.00 73.30 208 ASP D CA 1
ATOM 1476 C C . ASP A 1 208 ? 147.886 142.925 176.666 1.00 73.30 208 ASP D C 1
ATOM 1477 O O . ASP A 1 208 ? 147.157 143.845 177.029 1.00 73.30 208 ASP D O 1
ATOM 1482 N N . TYR A 1 209 ? 149.196 143.083 176.488 1.00 67.98 209 TYR D N 1
ATOM 1483 C CA . TYR A 1 209 ? 149.829 144.356 176.806 1.00 67.98 209 TYR D CA 1
ATOM 1484 C C . TYR A 1 209 ? 149.382 145.449 175.851 1.00 67.98 209 TYR D C 1
ATOM 1485 O O . TYR A 1 209 ? 149.243 146.608 176.251 1.00 67.98 209 TYR D O 1
ATOM 1494 N N . ALA A 1 210 ? 149.155 145.100 174.586 1.00 70.11 210 ALA D N 1
ATOM 1495 C CA . ALA A 1 210 ? 148.723 146.093 173.612 1.00 70.11 210 ALA D CA 1
ATOM 1496 C C . ALA A 1 210 ? 147.410 146.739 174.026 1.00 70.11 210 ALA D C 1
ATOM 1497 O O . ALA A 1 210 ? 147.169 147.914 173.734 1.00 70.11 210 ALA D O 1
ATOM 1499 N N . THR A 1 211 ? 146.547 145.985 174.705 1.00 70.88 211 THR D N 1
ATOM 1500 C CA . THR A 1 211 ? 145.261 146.511 175.143 1.00 70.88 211 THR D CA 1
ATOM 1501 C C . THR A 1 211 ? 145.349 147.122 176.533 1.00 70.88 211 THR D C 1
ATOM 1502 O O . THR A 1 211 ? 144.799 148.200 176.777 1.00 70.88 211 THR D O 1
ATOM 1506 N N . VAL A 1 212 ? 146.041 146.450 177.448 1.00 69.51 212 VAL D N 1
ATOM 1507 C CA . VAL A 1 212 ? 146.122 146.910 178.830 1.00 69.51 212 VAL D CA 1
ATOM 1508 C C . VAL A 1 212 ? 147.034 148.126 178.941 1.00 69.51 212 VAL D C 1
ATOM 1509 O O . VAL A 1 212 ? 146.677 149.137 179.555 1.00 69.51 212 VAL D O 1
ATOM 1513 N N . VAL A 1 213 ? 148.222 148.045 178.359 1.00 69.24 213 VAL D N 1
ATOM 1514 C CA . VAL A 1 213 ? 149.161 149.157 178.320 1.00 69.24 213 VAL D CA 1
ATOM 1515 C C . VAL A 1 213 ? 149.179 149.632 176.877 1.00 69.24 213 VAL D C 1
ATOM 1516 O O . VAL A 1 213 ? 150.061 149.250 176.110 1.00 69.24 213 VAL D O 1
ATOM 1520 N N . ASN A 1 214 ? 148.226 150.469 176.488 1.00 71.87 214 ASN D N 1
ATOM 1521 C CA . ASN A 1 214 ? 148.132 150.776 175.066 1.00 71.87 214 ASN D CA 1
ATOM 1522 C C . ASN A 1 214 ? 149.160 151.826 174.662 1.00 71.87 214 ASN D C 1
ATOM 1523 O O . ASN A 1 214 ? 150.073 151.540 173.885 1.00 71.87 214 ASN D O 1
ATOM 1528 N N . GLU A 1 215 ? 149.042 153.032 175.200 1.00 74.73 215 GLU D N 1
ATOM 1529 C CA . GLU A 1 215 ? 150.042 154.059 174.987 1.00 74.73 215 GLU D CA 1
ATOM 1530 C C . GLU A 1 215 ? 150.563 154.625 176.295 1.00 74.73 215 GLU D C 1
ATOM 1531 O O . GLU A 1 215 ? 151.363 155.562 176.267 1.00 74.73 215 GLU D O 1
ATOM 1537 N N . CYS A 1 216 ? 150.126 154.091 177.434 1.00 73.97 216 CYS D N 1
ATOM 1538 C CA . CYS A 1 216 ? 150.607 154.534 178.733 1.00 73.97 216 CYS D CA 1
ATOM 1539 C C . CYS A 1 216 ? 152.019 154.015 178.953 1.00 73.97 216 CYS D C 1
ATOM 1540 O O . CYS A 1 216 ? 152.217 152.879 179.384 1.00 73.97 216 CYS D O 1
ATOM 1543 N N . CYS A 1 217 ? 152.999 154.844 178.625 1.00 72.87 217 CYS D N 1
ATOM 1544 C CA . CYS A 1 217 ? 154.412 154.505 178.645 1.00 72.87 217 CYS D CA 1
ATOM 1545 C C . CYS A 1 217 ? 154.857 154.088 180.037 1.00 72.87 217 CYS D C 1
ATOM 1546 O O . CYS A 1 217 ? 154.249 154.498 181.024 1.00 72.87 217 CYS D O 1
ATOM 1549 N N . PHE A 1 218 ? 155.898 153.266 180.134 1.00 63.50 218 PHE D N 1
ATOM 1550 C CA . PHE A 1 218 ? 156.418 152.865 181.439 1.00 63.50 218 PHE D CA 1
ATOM 1551 C C . PHE A 1 218 ? 157.925 152.729 181.310 1.00 63.50 218 PHE D C 1
ATOM 1552 O O . PHE A 1 218 ? 158.400 151.930 180.502 1.00 63.50 218 PHE D O 1
ATOM 1560 N N . ALA A 1 219 ? 158.669 153.499 182.104 1.00 60.07 219 ALA D N 1
ATOM 1561 C CA . ALA A 1 219 ? 160.123 153.448 182.030 1.00 60.07 219 ALA D CA 1
ATOM 1562 C C . ALA A 1 219 ? 160.650 152.057 182.344 1.00 60.07 219 ALA D C 1
ATOM 1563 O O . ALA A 1 219 ? 161.567 151.567 181.680 1.00 60.07 219 ALA D O 1
ATOM 1565 N N . VAL A 1 220 ? 160.083 151.403 183.347 1.00 59.44 220 VAL D N 1
ATOM 1566 C CA . VAL A 1 220 ? 160.539 150.096 183.794 1.00 59.44 220 VAL D CA 1
ATOM 1567 C C . VAL A 1 220 ? 159.336 149.179 183.907 1.00 59.44 220 VAL D C 1
ATOM 1568 O O . VAL A 1 220 ? 158.323 149.555 184.499 1.00 59.44 220 VAL D O 1
ATOM 1572 N N . TYR A 1 221 ? 159.434 147.997 183.316 1.00 59.31 221 TYR D N 1
ATOM 1573 C CA . TYR A 1 221 ? 158.484 146.918 183.520 1.00 59.31 221 TYR D CA 1
ATOM 1574 C C . TYR A 1 221 ? 159.181 145.851 184.341 1.00 59.31 221 TYR D C 1
ATOM 1575 O O . TYR A 1 221 ? 160.246 145.383 183.951 1.00 59.31 221 TYR D O 1
ATOM 1584 N N . VAL A 1 222 ? 158.602 145.477 185.471 1.00 59.40 222 VAL D N 1
ATOM 1585 C CA . VAL A 1 222 ? 159.129 144.408 186.307 1.00 59.40 222 VAL D CA 1
ATOM 1586 C C . VAL A 1 222 ? 158.200 143.220 186.160 1.00 59.40 222 VAL D C 1
ATOM 1587 O O . VAL A 1 222 ? 156.986 143.358 186.339 1.00 59.40 222 VAL D O 1
ATOM 1591 N N . LEU A 1 223 ? 158.750 142.065 185.807 1.00 61.96 223 LEU D N 1
ATOM 1592 C CA . LEU A 1 223 ? 157.945 140.861 185.670 1.00 61.96 223 LEU D CA 1
ATOM 1593 C C . LEU A 1 223 ? 158.283 139.911 186.806 1.00 61.96 223 LEU D C 1
ATOM 1594 O O . LEU A 1 223 ? 159.428 139.470 186.931 1.00 61.96 223 LEU D O 1
ATOM 1599 N N . SER A 1 224 ? 157.283 139.582 187.615 1.00 65.04 224 SER D N 1
ATOM 1600 C CA . SER A 1 224 ? 157.451 138.715 188.775 1.00 65.04 224 SER D CA 1
ATOM 1601 C C . SER A 1 224 ? 157.059 137.284 188.465 1.00 65.04 224 SER D C 1
ATOM 1602 O O . SER A 1 224 ? 156.452 136.603 189.289 1.00 65.04 224 SER D O 1
ATOM 1605 N N . SER A 1 225 ? 157.365 136.819 187.262 1.00 67.69 225 SER D N 1
ATOM 1606 C CA . SER A 1 225 ? 157.141 135.438 186.883 1.00 67.69 225 SER D CA 1
ATOM 1607 C C . SER A 1 225 ? 158.381 134.894 186.197 1.00 67.69 225 SER D C 1
ATOM 1608 O O . SER A 1 225 ? 159.082 135.611 185.480 1.00 67.69 225 SER D O 1
ATOM 1611 N N . ASP A 1 226 ? 158.644 133.616 186.426 1.00 71.99 226 ASP D N 1
ATOM 1612 C CA . ASP A 1 226 ? 159.765 132.930 185.809 1.00 71.99 226 ASP D CA 1
ATOM 1613 C C . ASP A 1 226 ? 159.395 132.287 184.483 1.00 71.99 226 ASP D C 1
ATOM 1614 O O . ASP A 1 226 ? 160.260 131.684 183.841 1.00 71.99 226 ASP D O 1
ATOM 1619 N N . ASP A 1 227 ? 158.137 132.392 184.069 1.00 72.95 227 ASP D N 1
ATOM 1620 C CA . ASP A 1 227 ? 157.694 131.787 182.824 1.00 72.95 227 ASP D CA 1
ATOM 1621 C C . ASP A 1 227 ? 158.370 132.478 181.652 1.00 72.95 227 ASP D C 1
ATOM 1622 O O . ASP A 1 227 ? 158.250 133.694 181.487 1.00 72.95 227 ASP D O 1
ATOM 1627 N N . THR A 1 228 ? 159.085 131.704 180.838 1.00 72.47 228 THR D N 1
ATOM 1628 C CA . THR A 1 228 ? 159.784 132.285 179.701 1.00 72.47 228 THR D CA 1
ATOM 1629 C C . THR A 1 228 ? 158.823 132.703 178.599 1.00 72.47 228 THR D C 1
ATOM 1630 O O . THR A 1 228 ? 159.142 133.597 177.813 1.00 72.47 228 THR D O 1
ATOM 1634 N N . ASP A 1 229 ? 157.651 132.073 178.516 1.00 74.38 229 ASP D N 1
ATOM 1635 C CA . ASP A 1 229 ? 156.649 132.520 177.555 1.00 74.38 229 ASP D CA 1
ATOM 1636 C C . ASP A 1 229 ? 156.096 133.882 177.938 1.00 74.38 229 ASP D C 1
ATOM 1637 O O . ASP A 1 229 ? 155.934 134.759 177.084 1.00 74.38 229 ASP D O 1
ATOM 1642 N N . TRP A 1 230 ? 155.799 134.074 179.218 1.00 69.22 230 TRP D N 1
ATOM 1643 C CA . TRP A 1 230 ? 155.320 135.365 179.689 1.00 69.22 230 TRP D CA 1
ATOM 1644 C C . TRP A 1 230 ? 156.407 136.424 179.568 1.00 69.22 230 TRP D C 1
ATOM 1645 O O . TRP A 1 230 ? 156.138 137.564 179.167 1.00 69.22 230 TRP D O 1
ATOM 1656 N N . GLN A 1 231 ? 157.647 136.064 179.905 1.00 66.26 231 GLN D N 1
ATOM 1657 C CA . GLN A 1 231 ? 158.763 136.973 179.685 1.00 66.26 231 GLN D CA 1
ATOM 1658 C C . GLN A 1 231 ? 158.895 137.324 178.216 1.00 66.26 231 GLN D C 1
ATOM 1659 O O . GLN A 1 231 ? 159.240 138.454 177.869 1.00 66.26 231 GLN D O 1
ATOM 1665 N N . GLU A 1 232 ? 158.616 136.367 177.335 1.00 69.71 232 GLU D N 1
ATOM 1666 C CA . GLU A 1 232 ? 158.727 136.615 175.906 1.00 69.71 232 GLU D CA 1
ATOM 1667 C C . GLU A 1 232 ? 157.623 137.542 175.427 1.00 69.71 232 GLU D C 1
ATOM 1668 O O . GLU A 1 232 ? 157.840 138.366 174.537 1.00 69.71 232 GLU D O 1
ATOM 1674 N N . ASN A 1 233 ? 156.430 137.414 176.000 1.00 67.39 233 ASN D N 1
ATOM 1675 C CA . ASN A 1 233 ? 155.358 138.347 175.671 1.00 67.39 233 ASN D CA 1
ATOM 1676 C C . ASN A 1 233 ? 155.706 139.758 176.117 1.00 67.39 233 ASN D C 1
ATOM 1677 O O . ASN A 1 233 ? 155.514 140.721 175.367 1.00 67.39 233 ASN D O 1
ATOM 1682 N N . LEU A 1 234 ? 156.224 139.902 177.337 1.00 64.11 234 LEU D N 1
ATOM 1683 C CA . LEU A 1 234 ? 156.675 141.215 177.788 1.00 64.11 234 LEU D CA 1
ATOM 1684 C C . LEU A 1 234 ? 157.798 141.743 176.904 1.00 64.11 234 LEU D C 1
ATOM 1685 O O . LEU A 1 234 ? 157.865 142.943 176.619 1.00 64.11 234 LEU D O 1
ATOM 1690 N N . ARG A 1 235 ? 158.693 140.861 176.469 1.00 64.15 235 ARG D N 1
ATOM 1691 C CA . ARG A 1 235 ? 159.780 141.259 175.587 1.00 64.15 235 ARG D CA 1
ATOM 1692 C C . ARG A 1 235 ? 159.242 141.783 174.271 1.00 64.15 235 ARG D C 1
ATOM 1693 O O . ARG A 1 235 ? 159.699 142.810 173.768 1.00 64.15 235 ARG D O 1
ATOM 1701 N N . ASP A 1 236 ? 158.290 141.066 173.679 1.00 66.59 236 ASP D N 1
ATOM 1702 C CA . ASP A 1 236 ? 157.702 141.510 172.425 1.00 66.59 236 ASP D CA 1
ATOM 1703 C C . ASP A 1 236 ? 156.985 142.835 172.605 1.00 66.59 236 ASP D C 1
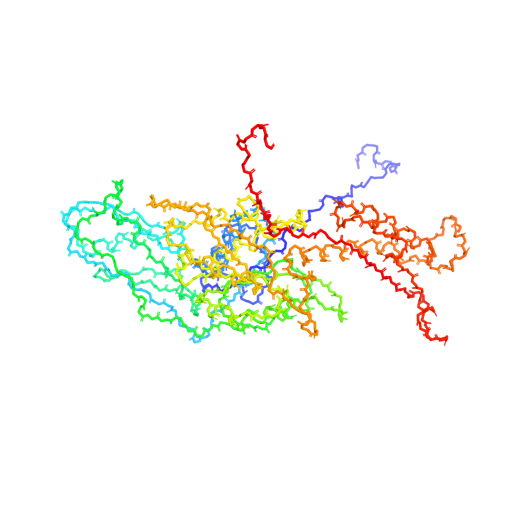ATOM 1704 O O . ASP A 1 236 ? 157.033 143.702 171.726 1.00 66.59 236 ASP D O 1
ATOM 1709 N N . TRP A 1 237 ? 156.339 143.026 173.752 1.00 62.88 237 TRP D N 1
ATOM 1710 C CA . TRP A 1 237 ? 155.662 144.291 173.995 1.00 62.88 237 TRP D CA 1
ATOM 1711 C C . TRP A 1 237 ? 156.658 145.439 174.073 1.00 62.88 237 TRP D C 1
ATOM 1712 O O . TRP A 1 237 ? 156.485 146.469 173.415 1.00 62.88 237 TRP D O 1
ATOM 1723 N N . ILE A 1 238 ? 157.712 145.282 174.873 1.00 60.62 238 ILE D N 1
ATOM 1724 C CA . ILE A 1 238 ? 158.686 146.359 175.013 1.00 60.62 238 ILE D CA 1
ATOM 1725 C C . ILE A 1 238 ? 159.452 146.567 173.718 1.00 60.62 238 ILE D C 1
ATOM 1726 O O . ILE A 1 238 ? 159.901 147.679 173.427 1.00 60.62 238 ILE D O 1
ATOM 1731 N N . ARG A 1 239 ? 159.607 145.520 172.915 1.00 61.47 239 ARG D N 1
ATOM 1732 C CA . ARG A 1 239 ? 160.221 145.688 171.608 1.00 61.47 239 ARG D CA 1
ATOM 1733 C C . ARG A 1 239 ? 159.331 146.512 170.698 1.00 61.47 239 ARG D C 1
ATOM 1734 O O . ARG A 1 239 ? 159.820 147.355 169.941 1.00 61.47 239 ARG D O 1
ATOM 1742 N N . SER A 1 240 ? 158.019 146.282 170.759 1.00 63.31 240 SER D N 1
ATOM 1743 C CA . SER A 1 240 ? 157.086 147.130 170.030 1.00 63.31 240 SER D CA 1
ATOM 1744 C C . SER A 1 240 ? 157.144 148.562 170.531 1.00 63.31 240 SER D C 1
ATOM 1745 O O . SER A 1 240 ? 156.979 149.506 169.754 1.00 63.31 240 SER D O 1
ATOM 1748 N N . ALA A 1 241 ? 157.364 148.746 171.831 1.00 62.30 241 ALA D N 1
ATOM 1749 C CA . ALA A 1 241 ? 157.474 150.096 172.368 1.00 62.30 241 ALA D CA 1
ATOM 1750 C C . ALA A 1 241 ? 158.708 150.809 171.842 1.00 62.30 241 ALA D C 1
ATOM 1751 O O . ALA A 1 241 ? 158.734 152.041 171.788 1.00 62.30 241 ALA D O 1
ATOM 1753 N N . TRP A 1 242 ? 159.747 150.063 171.488 1.00 60.88 242 TRP D N 1
ATOM 1754 C CA . TRP A 1 242 ? 160.928 150.606 170.817 1.00 60.88 242 TRP D CA 1
ATOM 1755 C C . TRP A 1 242 ? 160.873 150.331 169.317 1.00 60.88 242 TRP D C 1
ATOM 1756 O O . TRP A 1 242 ? 161.727 149.640 168.774 1.00 60.88 242 TRP D O 1
ATOM 1767 N N . ASP A 1 243 ? 159.876 150.864 168.627 1.00 69.02 243 ASP D N 1
ATOM 1768 C CA . ASP A 1 243 ? 159.710 150.570 167.211 1.00 69.02 243 ASP D CA 1
ATOM 1769 C C . ASP A 1 243 ? 159.620 151.851 166.404 1.00 69.02 243 ASP D C 1
ATOM 1770 O O . ASP A 1 243 ? 158.831 152.739 166.729 1.00 69.02 243 ASP D O 1
ATOM 1775 N N . CYS A 1 244 ? 160.410 151.926 165.333 1.00 73.67 244 CYS D N 1
ATOM 1776 C CA . CYS A 1 244 ? 160.372 153.077 164.445 1.00 73.67 244 CYS D CA 1
ATOM 1777 C C . CYS A 1 244 ? 159.021 153.232 163.769 1.00 73.67 244 CYS D C 1
ATOM 1778 O O . CYS A 1 244 ? 158.677 154.340 163.349 1.00 73.67 244 CYS D O 1
ATOM 1781 N N . SER A 1 245 ? 158.252 152.148 163.662 1.00 73.52 245 SER D N 1
ATOM 1782 C CA . SER A 1 245 ? 157.011 152.175 162.898 1.00 73.52 245 SER D CA 1
ATOM 1783 C C . SER A 1 245 ? 156.040 153.212 163.441 1.00 73.52 245 SER D C 1
ATOM 1784 O O . SER A 1 245 ? 155.546 154.062 162.694 1.00 73.52 245 SER D O 1
ATOM 1787 N N . LYS A 1 246 ? 155.766 153.163 164.728 1.00 70.04 246 LYS D N 1
ATOM 1788 C CA . LYS A 1 246 ? 154.913 154.101 165.427 1.00 70.04 246 LYS D CA 1
ATOM 1789 C C . LYS A 1 246 ? 155.761 154.980 166.319 1.00 70.04 246 LYS D C 1
ATOM 1790 O O . LYS A 1 246 ? 156.956 154.727 166.499 1.00 70.04 246 LYS D O 1
ATOM 1796 N N . PRO A 1 247 ? 155.200 156.046 166.875 1.00 67.46 247 PRO D N 1
ATOM 1797 C CA . PRO A 1 247 ? 155.960 156.825 167.850 1.00 67.46 247 PRO D CA 1
ATOM 1798 C C . PRO A 1 247 ? 156.383 155.970 169.032 1.00 67.46 247 PRO D C 1
ATOM 1799 O O . PRO A 1 247 ? 155.556 155.420 169.756 1.00 67.46 247 PRO D O 1
ATOM 1803 N N . GLN A 1 248 ? 157.692 155.875 169.233 1.00 66.92 248 GLN D N 1
ATOM 1804 C CA . GLN A 1 248 ? 158.238 155.100 170.331 1.00 66.92 248 GLN D CA 1
ATOM 1805 C C . GLN A 1 248 ? 157.965 155.837 171.623 1.00 66.92 248 GLN D C 1
ATOM 1806 O O . GLN A 1 248 ? 158.266 157.026 171.735 1.00 66.92 248 GLN D O 1
ATOM 1812 N N . CYS A 1 249 ? 157.377 155.160 172.595 1.00 70.81 249 CYS D N 1
ATOM 1813 C CA . CYS A 1 249 ? 157.514 155.603 173.966 1.00 70.81 249 CYS D CA 1
ATOM 1814 C C . CYS A 1 249 ? 158.134 154.465 174.771 1.00 70.81 249 CYS D C 1
ATOM 1815 O O . CYS A 1 249 ? 157.482 153.527 175.225 1.0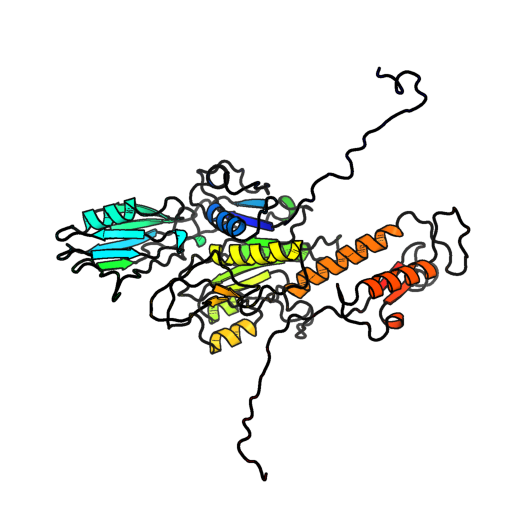0 70.81 249 CYS D O 1
ATOM 1818 N N . PHE A 1 250 ? 159.451 154.553 174.873 1.00 62.95 250 PHE D N 1
ATOM 1819 C CA . PHE A 1 250 ? 160.386 153.524 175.299 1.00 62.95 250 PHE D CA 1
ATOM 1820 C C . PHE A 1 250 ? 160.054 152.845 176.622 1.00 62.95 250 PHE D C 1
ATOM 1821 O O . PHE A 1 250 ? 159.178 153.295 177.364 1.00 62.95 250 PHE D O 1
ATOM 1829 N N . GLY A 1 251 ? 160.756 151.758 176.916 1.00 59.31 251 GLY D N 1
ATOM 1830 C CA . GLY A 1 251 ? 160.690 151.123 178.219 1.00 59.31 251 GLY D CA 1
ATOM 1831 C C . GLY A 1 251 ? 161.827 150.138 178.342 1.00 59.31 251 GLY D C 1
ATOM 1832 O O . GLY A 1 251 ? 162.652 149.996 177.439 1.00 59.31 251 GLY D O 1
ATOM 1833 N N . HIS A 1 252 ? 161.871 149.453 179.479 1.00 56.78 252 HIS D N 1
ATOM 1834 C CA . HIS A 1 252 ? 162.875 148.419 179.683 1.00 56.78 252 HIS D CA 1
ATOM 1835 C C . HIS A 1 252 ? 162.348 147.403 180.677 1.00 56.78 252 HIS D C 1
ATOM 1836 O O . HIS A 1 252 ? 161.809 147.780 181.716 1.00 56.78 252 HIS D O 1
ATOM 1843 N N . GLY A 1 253 ? 162.509 146.128 180.358 1.00 57.60 253 GLY D N 1
ATOM 1844 C CA . GLY A 1 253 ? 161.955 145.056 181.155 1.00 57.60 253 GLY D CA 1
ATOM 1845 C C . GLY A 1 253 ? 162.983 144.394 182.048 1.00 57.60 253 GLY D C 1
ATOM 1846 O O . GLY A 1 253 ? 164.158 144.315 181.717 1.00 57.60 253 GLY D O 1
ATOM 1847 N N . TYR A 1 254 ? 162.512 143.911 183.188 1.00 56.41 254 TYR D N 1
ATOM 1848 C CA . TYR A 1 254 ? 163.355 143.297 184.200 1.00 56.41 254 TYR D CA 1
ATOM 1849 C C . TYR A 1 254 ? 162.724 141.970 184.575 1.00 56.41 254 TYR D C 1
ATOM 1850 O O . TYR A 1 254 ? 161.684 141.931 185.243 1.00 56.41 254 TYR D O 1
ATOM 1859 N N . VAL A 1 255 ? 163.355 140.894 184.121 1.00 57.27 255 VAL D N 1
ATOM 1860 C CA . VAL A 1 255 ? 162.927 139.529 184.358 1.00 57.27 255 VAL D CA 1
ATOM 1861 C C . VAL A 1 255 ? 164.114 138.786 184.943 1.00 57.27 255 VAL D C 1
ATOM 1862 O O . VAL A 1 255 ? 165.256 139.235 184.859 1.00 57.27 255 VAL D O 1
ATOM 1866 N N . PHE A 1 256 ? 163.835 137.645 185.554 1.00 59.32 256 PHE D N 1
ATOM 1867 C CA . PHE A 1 256 ? 164.884 136.812 186.112 1.00 59.32 256 PHE D CA 1
ATOM 1868 C C . PHE A 1 256 ? 164.845 135.441 185.463 1.00 59.32 256 PHE D C 1
ATOM 1869 O O . PHE A 1 256 ? 163.821 135.005 184.938 1.00 59.32 256 PHE D O 1
ATOM 1877 N N . ASN A 1 257 ? 165.984 134.764 185.507 1.00 59.03 257 ASN D N 1
ATOM 1878 C CA . ASN A 1 257 ? 166.106 133.410 184.980 1.00 59.03 257 ASN D CA 1
ATOM 1879 C C . ASN A 1 257 ? 166.894 132.609 186.004 1.00 59.03 257 ASN D C 1
ATOM 1880 O O . ASN A 1 257 ? 168.110 132.763 186.119 1.00 59.03 257 ASN D O 1
ATOM 1885 N N . LYS A 1 258 ? 166.191 131.773 186.753 1.00 60.89 258 LYS D N 1
ATOM 1886 C CA . LYS A 1 258 ? 166.788 130.970 187.805 1.00 60.89 258 LYS D CA 1
ATOM 1887 C C . LYS A 1 258 ? 166.954 129.542 187.311 1.00 60.89 258 LYS D C 1
ATOM 1888 O O . LYS A 1 258 ? 165.987 128.916 186.870 1.00 60.89 258 LYS D O 1
ATOM 1894 N N . GLY A 1 259 ? 168.171 129.034 187.381 1.00 61.10 259 GLY D N 1
ATOM 1895 C CA . GLY A 1 259 ? 168.428 127.674 186.963 1.00 61.10 259 GLY D CA 1
ATOM 1896 C C . GLY A 1 259 ? 169.913 127.413 186.865 1.00 61.10 259 GLY D C 1
ATOM 1897 O O . GLY A 1 259 ? 170.740 128.239 187.239 1.00 61.10 259 GLY D O 1
ATOM 1898 N N . THR A 1 260 ? 170.230 126.231 186.348 1.00 62.19 260 THR D N 1
ATOM 1899 C CA . THR A 1 260 ? 171.608 125.868 186.077 1.00 62.19 260 THR D CA 1
ATOM 1900 C C . THR A 1 260 ? 172.166 126.796 185.000 1.00 62.19 260 THR D C 1
ATOM 1901 O O . THR A 1 260 ? 171.423 127.466 184.284 1.00 62.19 260 THR D O 1
ATOM 1905 N N . LEU A 1 261 ? 173.493 126.854 184.897 1.00 59.62 261 LEU D N 1
ATOM 1906 C CA . LEU A 1 261 ? 174.107 127.733 183.908 1.00 59.62 261 LEU D CA 1
ATOM 1907 C C . LEU A 1 261 ? 173.614 127.414 182.506 1.00 59.62 261 LEU D C 1
ATOM 1908 O O . LEU A 1 261 ? 173.316 128.322 181.724 1.00 59.62 261 LEU D O 1
ATOM 1913 N N . GLY A 1 262 ? 173.503 126.129 182.176 1.00 60.76 262 GLY D N 1
ATOM 1914 C CA . GLY A 1 262 ? 172.969 125.759 180.877 1.00 60.76 262 GLY D CA 1
ATOM 1915 C C . GLY A 1 262 ? 171.539 126.219 180.695 1.00 60.76 262 GLY D C 1
ATOM 1916 O O . GLY A 1 262 ? 171.172 126.752 179.647 1.00 60.76 262 GLY D O 1
ATOM 1917 N N . GLN A 1 263 ? 170.718 126.046 181.729 1.00 60.63 263 GLN D N 1
ATOM 1918 C CA . GLN A 1 263 ? 169.322 126.447 181.649 1.00 60.63 263 GLN D CA 1
ATOM 1919 C C . GLN A 1 263 ? 169.175 127.952 181.544 1.00 60.63 263 GLN D C 1
ATOM 1920 O O . GLN A 1 263 ? 168.388 128.441 180.727 1.00 60.63 263 GLN D O 1
ATOM 1926 N N . VAL A 1 264 ? 169.940 128.695 182.339 1.00 59.19 264 VAL D N 1
ATOM 1927 C CA . VAL A 1 264 ? 169.870 130.148 182.292 1.00 59.19 264 VAL D CA 1
ATOM 1928 C C . VAL A 1 264 ? 170.310 130.650 180.927 1.00 59.19 264 VAL D C 1
ATOM 1929 O O . VAL A 1 264 ? 169.667 131.520 180.332 1.00 59.19 264 VAL D O 1
ATOM 1933 N N . LEU A 1 265 ? 171.405 130.099 180.400 1.00 58.36 265 LEU D N 1
ATOM 1934 C CA . LEU A 1 265 ? 171.891 130.546 179.100 1.00 58.36 265 LEU D CA 1
ATOM 1935 C C . LEU A 1 265 ? 170.920 130.179 177.986 1.00 58.36 265 LEU D C 1
ATOM 1936 O O . LEU A 1 265 ? 170.780 130.924 177.013 1.00 58.36 265 LEU D O 1
ATOM 1941 N N . ALA A 1 266 ? 170.246 129.036 178.104 1.00 60.93 266 ALA D N 1
ATOM 1942 C CA . ALA A 1 266 ? 169.268 128.659 177.093 1.00 60.93 266 ALA D CA 1
ATOM 1943 C C . ALA A 1 266 ? 168.047 129.563 177.141 1.00 60.93 266 ALA D C 1
ATOM 1944 O O . ALA A 1 266 ? 167.422 129.828 176.110 1.00 60.93 266 ALA D O 1
ATOM 1946 N N . ASP A 1 267 ? 167.680 130.036 178.331 1.00 63.82 267 ASP D N 1
ATOM 1947 C CA . ASP A 1 267 ? 166.532 130.928 178.435 1.00 63.82 267 ASP D CA 1
ATOM 1948 C C . ASP A 1 267 ? 166.810 132.322 177.896 1.00 63.82 267 ASP D C 1
ATOM 1949 O O . ASP A 1 267 ? 165.887 133.137 177.844 1.00 63.82 267 ASP D O 1
ATOM 1954 N N . GLY A 1 268 ? 168.033 132.619 177.508 1.00 63.50 268 GLY D N 1
ATOM 1955 C CA . GLY A 1 268 ? 168.347 133.932 176.999 1.00 63.50 268 GLY D CA 1
ATOM 1956 C C . GLY A 1 268 ? 168.236 134.031 175.495 1.00 63.50 268 GLY D C 1
ATOM 1957 O O . GLY A 1 268 ? 168.290 133.041 174.778 1.00 63.50 268 GLY D O 1
ATOM 1958 N N . ASP A 1 269 ? 168.088 135.259 175.020 1.00 63.86 269 ASP D N 1
ATOM 1959 C CA . ASP A 1 269 ? 168.016 135.548 173.596 1.00 63.86 269 ASP D CA 1
ATOM 1960 C C . ASP A 1 269 ? 168.640 136.919 173.374 1.00 63.86 269 ASP D C 1
ATOM 1961 O O . ASP A 1 269 ? 169.366 137.427 174.232 1.00 63.86 269 ASP D O 1
ATOM 1966 N N . ASN A 1 270 ? 168.364 137.525 172.224 1.00 61.28 270 ASN D N 1
ATOM 1967 C CA . ASN A 1 270 ? 168.980 138.794 171.862 1.00 61.28 270 ASN D CA 1
ATOM 1968 C C . ASN A 1 270 ? 168.128 139.986 172.258 1.00 61.28 270 ASN D C 1
ATOM 1969 O O . ASN A 1 270 ? 168.104 140.995 171.546 1.00 61.28 270 ASN D O 1
ATOM 1974 N N . SER A 1 271 ? 167.406 139.885 173.367 1.00 59.30 271 SER D N 1
ATOM 1975 C CA . SER A 1 271 ? 166.450 140.906 173.764 1.00 59.30 271 SER D CA 1
ATOM 1976 C C . SER A 1 271 ? 167.098 142.115 174.417 1.00 59.30 271 SER D C 1
ATOM 1977 O O . SER A 1 271 ? 167.410 142.083 175.608 1.00 59.30 271 SER D O 1
ATOM 1980 N N . ALA A 1 272 ? 167.279 143.196 173.660 1.00 57.96 272 ALA D N 1
ATOM 1981 C CA . ALA A 1 272 ? 167.746 144.443 174.250 1.00 57.96 272 ALA D CA 1
ATOM 1982 C C . ALA A 1 272 ? 166.731 145.046 175.202 1.00 57.96 272 ALA D C 1
ATOM 1983 O O . ALA A 1 272 ? 167.074 145.956 175.958 1.00 57.96 272 ALA D O 1
ATOM 1985 N N . GLU A 1 273 ? 165.497 144.562 175.179 1.00 59.61 273 GLU D N 1
ATOM 1986 C CA . GLU A 1 273 ? 164.408 145.127 175.954 1.00 59.61 273 GLU D CA 1
ATOM 1987 C C . GLU A 1 273 ? 164.323 144.563 177.356 1.00 59.61 273 GLU D C 1
ATOM 1988 O O . GLU A 1 273 ? 163.649 145.150 178.203 1.00 59.61 273 GLU D O 1
ATOM 1994 N N . LEU A 1 274 ? 164.983 143.449 177.620 1.00 56.68 274 LEU D N 1
ATOM 1995 C CA . LEU A 1 274 ? 164.946 142.806 178.918 1.00 56.68 274 LEU D CA 1
ATOM 1996 C C . LEU A 1 274 ? 166.331 142.836 179.529 1.00 56.68 274 LEU D C 1
ATOM 1997 O O . LEU A 1 274 ? 167.331 142.679 178.828 1.00 56.68 274 LEU D O 1
ATOM 2002 N N . SER A 1 275 ? 166.381 143.054 180.835 1.00 55.84 275 SER D N 1
ATOM 2003 C CA . SER A 1 275 ? 167.613 142.920 181.594 1.00 55.84 275 SER D CA 1
ATOM 2004 C C . SER A 1 275 ? 167.480 141.644 182.416 1.00 55.84 275 SER D C 1
ATOM 2005 O O . SER A 1 275 ? 167.024 141.648 183.555 1.00 55.84 275 SER D O 1
ATOM 2008 N N . ARG A 1 276 ? 167.870 140.529 181.802 1.00 55.86 276 ARG D N 1
ATOM 2009 C CA . ARG A 1 276 ? 167.710 139.225 182.429 1.00 55.86 276 ARG D CA 1
ATOM 2010 C C . ARG A 1 276 ? 168.654 139.077 183.610 1.00 55.86 276 ARG D C 1
ATOM 2011 O O . ARG A 1 276 ? 169.856 139.306 183.492 1.00 55.86 276 ARG D O 1
ATOM 2019 N N . LEU A 1 277 ? 168.108 138.683 184.746 1.00 56.12 277 LEU D N 1
ATOM 2020 C CA . LEU A 1 277 ? 168.860 138.556 185.985 1.00 56.12 277 LEU D CA 1
ATOM 2021 C C . LEU A 1 277 ? 169.129 137.078 186.211 1.00 56.12 277 LEU D C 1
ATOM 2022 O O . LEU A 1 277 ? 168.212 136.318 186.530 1.00 56.12 277 LEU D O 1
ATOM 2027 N N . ALA A 1 278 ? 170.378 136.672 186.036 1.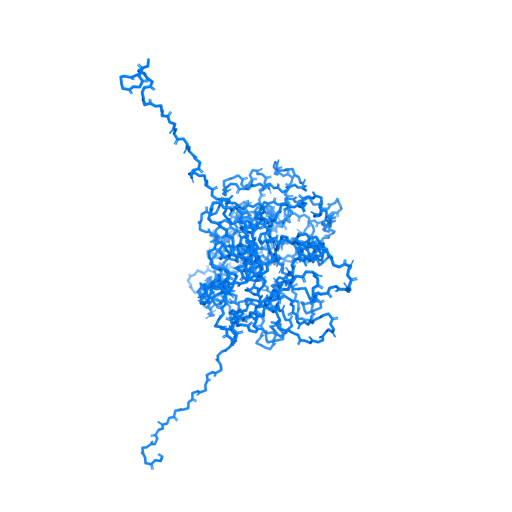00 55.78 278 ALA D N 1
ATOM 2028 C CA . ALA A 1 278 ? 170.742 135.269 186.140 1.00 55.78 278 ALA D CA 1
ATOM 2029 C C . ALA A 1 278 ? 170.882 134.881 187.603 1.00 55.78 278 ALA D C 1
ATOM 2030 O O . ALA A 1 278 ? 171.751 135.402 188.307 1.00 55.78 278 ALA D O 1
ATOM 2032 N N . LEU A 1 279 ? 170.041 133.956 188.057 1.00 58.22 279 LEU D N 1
ATOM 2033 C CA . LEU A 1 279 ? 170.063 133.513 189.435 1.00 58.22 279 LEU D CA 1
ATOM 2034 C C . LEU A 1 279 ? 170.387 132.028 189.510 1.00 58.22 279 LEU D C 1
ATOM 2035 O O . LEU A 1 279 ? 169.846 131.241 188.732 1.00 58.22 279 LEU D O 1
ATOM 2040 N N . PRO A 1 280 ? 171.260 131.615 190.421 1.00 60.95 280 PRO D N 1
ATOM 2041 C CA . PRO A 1 280 ? 171.636 130.203 190.495 1.00 60.95 280 PRO D CA 1
ATOM 2042 C C . PRO A 1 280 ? 170.493 129.354 191.020 1.00 60.95 280 PRO D C 1
ATOM 2043 O O . PRO A 1 280 ? 169.508 129.848 191.564 1.00 60.95 280 PRO D O 1
ATOM 2047 N N . THR A 1 281 ? 170.643 128.042 190.842 1.00 63.97 281 THR D N 1
ATOM 2048 C CA . THR A 1 281 ? 169.624 127.111 191.308 1.00 63.97 281 THR D CA 1
ATOM 2049 C C . THR A 1 281 ? 169.471 127.175 192.818 1.00 63.97 281 THR D C 1
ATOM 2050 O O . THR A 1 281 ? 168.364 127.037 193.348 1.00 63.97 281 THR D O 1
ATOM 2054 N N . THR A 1 282 ? 170.573 127.390 193.528 1.00 66.81 282 THR D N 1
ATOM 2055 C CA . THR A 1 282 ? 170.575 127.428 194.982 1.00 66.81 282 THR D CA 1
ATOM 2056 C C . THR A 1 282 ? 170.297 128.818 195.532 1.00 66.81 282 THR D C 1
ATOM 2057 O O . THR A 1 282 ? 170.717 129.131 196.651 1.00 66.81 282 THR D O 1
ATOM 2061 N N . TYR A 1 283 ? 169.611 129.659 194.779 1.00 63.10 283 TYR D N 1
ATOM 2062 C CA . TYR A 1 283 ? 169.367 131.026 195.212 1.00 63.10 283 TYR D CA 1
ATOM 2063 C C . TYR A 1 283 ? 168.369 131.049 196.360 1.00 63.10 283 TYR D C 1
ATOM 2064 O O . TYR A 1 283 ? 167.225 130.614 196.183 1.00 63.10 283 TYR D O 1
ATOM 2073 N N . PRO A 1 284 ? 168.746 131.534 197.534 1.00 64.93 284 PRO D N 1
ATOM 2074 C CA . PRO A 1 284 ? 167.836 131.494 198.685 1.00 64.93 284 PRO D CA 1
ATOM 2075 C C . PRO A 1 284 ? 166.639 132.419 198.557 1.00 64.93 284 PRO D C 1
ATOM 2076 O O . PRO A 1 284 ? 165.499 131.997 198.768 1.00 64.93 284 PRO D O 1
ATOM 2080 N N . VAL A 1 285 ? 166.887 133.683 198.221 1.00 62.95 285 VAL D N 1
ATOM 2081 C CA . VAL A 1 285 ? 165.818 134.666 198.137 1.00 62.95 285 VAL D CA 1
ATOM 2082 C C . VAL A 1 285 ? 164.823 134.262 197.060 1.00 62.95 285 VAL D C 1
ATOM 2083 O O . VAL A 1 285 ? 165.194 133.735 196.006 1.00 62.95 285 VAL D O 1
ATOM 2087 N N . LEU A 1 286 ? 163.546 134.489 197.335 1.00 63.13 286 LEU D N 1
ATOM 2088 C CA . LEU A 1 286 ? 162.520 134.331 196.320 1.00 63.13 286 LEU D CA 1
ATOM 2089 C C . LEU A 1 286 ? 162.877 135.210 195.134 1.00 63.13 286 LEU D C 1
ATOM 2090 O O . LEU A 1 286 ? 163.073 136.419 195.310 1.00 63.13 286 LEU D O 1
ATOM 2095 N N . PRO A 1 287 ? 162.968 134.661 193.928 1.00 60.97 287 PRO D N 1
ATOM 2096 C CA . PRO A 1 287 ? 163.629 135.396 192.844 1.00 60.97 287 PRO D CA 1
ATOM 2097 C C . PRO A 1 287 ? 162.931 136.685 192.470 1.00 60.97 287 PRO D C 1
ATOM 2098 O O . PRO A 1 287 ? 163.598 137.679 192.154 1.00 60.97 287 PRO D O 1
ATOM 2102 N N . TYR A 1 288 ? 161.601 136.702 192.498 1.00 62.27 288 TYR D N 1
ATOM 2103 C CA . TYR A 1 288 ? 160.893 137.899 192.072 1.00 62.27 288 TYR D CA 1
ATOM 2104 C C . TYR A 1 288 ? 161.144 139.061 193.014 1.00 62.27 288 TYR D C 1
ATOM 2105 O O . TYR A 1 288 ? 161.027 140.214 192.604 1.00 62.27 288 TYR D O 1
ATOM 2114 N N . LEU A 1 289 ? 161.533 138.789 194.258 1.00 61.19 289 LEU D N 1
ATOM 2115 C CA . LEU A 1 289 ? 161.893 139.870 195.166 1.00 61.19 289 LEU D CA 1
ATOM 2116 C C . LEU A 1 289 ? 163.169 140.564 194.711 1.00 61.19 289 LEU D C 1
ATOM 2117 O O . LEU A 1 289 ? 163.239 141.797 194.674 1.00 61.19 289 LEU D O 1
ATOM 2122 N N . THR A 1 290 ? 164.194 139.786 194.360 1.00 59.88 290 THR D N 1
ATOM 2123 C CA . THR A 1 290 ? 165.425 140.381 193.857 1.00 59.88 290 THR D CA 1
ATOM 2124 C C . THR A 1 290 ? 165.187 141.082 192.531 1.00 59.88 290 THR D C 1
ATOM 2125 O O . THR A 1 290 ? 165.731 142.164 192.285 1.00 59.88 290 THR D O 1
ATOM 2129 N N . ASN A 1 291 ? 164.370 140.482 191.667 1.00 58.79 291 ASN D N 1
ATOM 2130 C CA . ASN A 1 291 ? 164.039 141.123 190.401 1.00 58.79 291 ASN D CA 1
ATOM 2131 C C . ASN A 1 291 ? 163.323 142.447 190.623 1.00 58.79 291 ASN D C 1
ATOM 2132 O O . ASN A 1 291 ? 163.608 143.437 189.941 1.00 58.79 291 ASN D O 1
ATOM 2137 N N . ALA A 1 292 ? 162.392 142.486 191.575 1.00 58.44 292 ALA D N 1
ATOM 2138 C CA . ALA A 1 292 ? 161.649 143.707 191.842 1.00 58.44 292 ALA D CA 1
ATOM 2139 C C . ALA A 1 292 ? 162.548 144.776 192.432 1.00 58.44 292 ALA D C 1
ATOM 2140 O O . ALA A 1 292 ? 162.431 145.950 192.080 1.00 58.44 292 ALA D O 1
ATOM 2142 N N . ALA A 1 293 ? 163.452 144.394 193.331 1.00 57.40 293 ALA D N 1
ATOM 2143 C CA . ALA A 1 293 ? 164.403 145.363 193.861 1.00 57.40 293 ALA D CA 1
ATOM 2144 C C . ALA A 1 293 ? 165.290 145.926 192.760 1.00 57.40 293 ALA D C 1
ATOM 2145 O O . ALA A 1 293 ? 165.539 147.133 192.714 1.00 57.40 293 ALA D O 1
ATOM 2147 N N . TYR A 1 294 ? 165.771 145.069 191.859 1.00 56.31 294 TYR D N 1
ATOM 2148 C CA . TYR A 1 294 ? 166.628 145.535 190.775 1.00 56.31 294 TYR D CA 1
ATOM 2149 C C . TYR A 1 294 ? 165.879 146.494 189.859 1.00 56.31 294 TYR D C 1
ATOM 2150 O O . TYR A 1 294 ? 166.382 147.572 189.518 1.00 56.31 294 TYR D O 1
ATOM 2159 N N . GLY A 1 295 ? 164.670 146.117 189.451 1.00 58.61 295 GLY D N 1
ATOM 2160 C CA . GLY A 1 295 ? 163.883 146.994 188.605 1.00 58.61 295 GLY D CA 1
ATOM 2161 C C . GLY A 1 295 ? 163.522 148.298 189.286 1.00 58.61 295 GLY D C 1
ATOM 2162 O O . GLY A 1 295 ? 163.515 149.355 188.656 1.00 58.61 295 GLY D O 1
ATOM 2163 N N . ALA A 1 296 ? 163.221 148.244 190.584 1.00 59.73 296 ALA D N 1
ATOM 2164 C CA . ALA A 1 296 ? 162.884 149.457 191.312 1.00 59.73 296 ALA D CA 1
ATOM 2165 C C . ALA A 1 296 ? 164.079 150.378 191.438 1.00 59.73 296 ALA D C 1
ATOM 2166 O O . ALA A 1 296 ? 163.930 151.596 191.351 1.00 59.73 296 ALA D O 1
ATOM 2168 N N . LEU A 1 297 ? 165.268 149.819 191.632 1.00 58.34 297 LEU D N 1
ATOM 2169 C CA . LEU A 1 297 ? 166.473 150.635 191.680 1.00 58.34 297 LEU D CA 1
ATOM 2170 C C . LEU A 1 297 ? 166.745 151.273 190.326 1.00 58.34 297 LEU D C 1
ATOM 2171 O O . LEU A 1 297 ? 167.104 152.453 190.240 1.00 58.34 297 LEU D O 1
ATOM 2176 N N . SER A 1 298 ? 166.560 150.509 189.251 1.00 59.91 298 SER D N 1
ATOM 2177 C CA . SER A 1 298 ? 166.757 151.062 187.918 1.00 59.91 298 SER D CA 1
ATOM 2178 C C . SER A 1 298 ? 165.780 152.191 187.636 1.00 59.91 298 SER D C 1
ATOM 2179 O O . SER A 1 298 ? 166.167 153.239 187.105 1.00 59.91 298 SER D O 1
ATOM 2182 N N . ALA A 1 299 ? 164.507 151.991 187.972 1.00 62.51 299 ALA D N 1
ATOM 2183 C CA . ALA A 1 299 ? 163.521 153.051 187.802 1.00 62.51 299 ALA D CA 1
ATOM 2184 C C . ALA A 1 299 ? 163.892 154.267 188.628 1.00 62.51 299 ALA D C 1
ATOM 2185 O O . ALA A 1 299 ? 163.956 155.386 188.114 1.00 62.51 299 ALA D O 1
ATOM 2187 N N . CYS A 1 300 ? 164.145 154.063 189.915 1.00 69.98 300 CYS D N 1
ATOM 2188 C CA . CYS A 1 300 ? 164.478 155.149 190.814 1.00 69.98 300 CYS D CA 1
ATOM 2189 C C . CYS A 1 300 ? 165.764 155.854 190.399 1.00 69.98 300 CYS D C 1
ATOM 2190 O O . CYS A 1 300 ? 166.035 156.947 190.898 1.00 69.98 300 CYS D O 1
ATOM 2193 N N . SER A 1 301 ? 166.561 155.256 189.511 1.00 66.82 301 SER D N 1
ATOM 2194 C CA . SER A 1 301 ? 167.676 155.979 188.891 1.00 66.82 301 SER D CA 1
ATOM 2195 C C . SER A 1 301 ? 167.206 156.781 187.683 1.00 66.82 301 SER D C 1
ATOM 2196 O O . SER A 1 301 ? 167.579 157.944 187.517 1.00 66.82 301 SER D O 1
ATOM 2199 N N . THR A 1 302 ? 166.434 156.143 186.800 1.00 65.46 302 THR D N 1
ATOM 2200 C CA . THR A 1 302 ? 165.873 156.784 185.612 1.00 65.46 302 THR D CA 1
ATOM 2201 C C . THR A 1 302 ? 165.308 158.158 185.933 1.00 65.46 302 THR D C 1
ATOM 2202 O O . THR A 1 302 ? 165.572 159.135 185.226 1.00 65.46 302 THR D O 1
ATOM 2206 N N . CYS A 1 303 ? 164.508 158.225 186.993 1.00 71.38 303 CYS D N 1
ATOM 2207 C CA . CYS A 1 303 ? 163.893 159.458 187.455 1.00 71.38 303 CYS D CA 1
ATOM 2208 C C . CYS A 1 303 ? 164.933 160.539 187.708 1.00 71.38 303 CYS D C 1
ATOM 2209 O O . CYS A 1 303 ? 164.633 161.730 187.595 1.00 71.38 303 CYS D O 1
ATOM 2212 N N . ASN A 1 304 ? 166.160 160.139 188.036 1.00 70.51 304 ASN D N 1
ATOM 2213 C CA . ASN A 1 304 ? 167.179 161.101 188.431 1.00 70.51 304 ASN D CA 1
ATOM 2214 C C . ASN A 1 304 ? 168.308 161.184 187.413 1.00 70.51 304 ASN D C 1
ATOM 2215 O O . ASN A 1 304 ? 168.534 162.237 186.811 1.00 70.51 304 ASN D O 1
ATOM 2220 N N . ASN A 1 305 ? 169.006 160.071 187.204 1.00 68.07 305 ASN D N 1
ATOM 2221 C CA . ASN A 1 305 ? 170.221 160.021 186.393 1.00 68.07 305 ASN D CA 1
ATOM 2222 C C . ASN A 1 305 ? 170.125 158.841 185.441 1.00 68.07 305 ASN D C 1
ATOM 2223 O O . ASN A 1 305 ? 170.431 157.703 185.816 1.00 68.07 305 ASN D O 1
ATOM 2228 N N . PRO A 1 306 ? 169.701 159.069 184.201 1.00 61.79 306 PRO D N 1
ATOM 2229 C CA . PRO A 1 306 ? 169.603 157.951 183.258 1.00 61.79 306 PRO D CA 1
ATOM 2230 C C . PRO A 1 306 ? 170.945 157.353 182.899 1.00 61.79 306 PRO D C 1
ATOM 2231 O O . PRO A 1 306 ? 171.010 156.178 182.525 1.00 61.79 306 PRO D O 1
ATOM 2235 N N . GLU A 1 307 ? 172.024 158.120 183.008 1.00 63.97 307 GLU D N 1
ATOM 2236 C CA . GLU A 1 307 ? 173.350 157.634 182.660 1.00 63.97 307 GLU D CA 1
ATOM 2237 C C . GLU A 1 307 ? 173.943 156.738 183.731 1.00 63.97 307 GLU D C 1
ATOM 2238 O O . GLU A 1 307 ? 175.007 156.158 183.508 1.00 63.97 307 GLU D O 1
ATOM 2244 N N . LEU A 1 308 ? 173.291 156.621 184.880 1.00 60.22 308 LEU D N 1
ATOM 2245 C CA . LEU A 1 308 ? 173.807 155.800 185.962 1.00 60.22 308 LEU D CA 1
ATOM 2246 C C . LEU A 1 308 ? 173.666 154.327 185.625 1.00 60.22 308 LEU D C 1
ATOM 2247 O O . LEU A 1 308 ? 172.685 153.904 185.013 1.00 60.22 308 LEU D O 1
ATOM 2252 N N . ASN A 1 309 ? 174.655 153.545 186.030 1.00 59.34 309 ASN D N 1
ATOM 2253 C CA . ASN A 1 309 ? 174.639 152.102 185.859 1.00 59.34 309 ASN D CA 1
ATOM 2254 C C . ASN A 1 309 ? 174.348 151.452 187.203 1.00 59.34 309 ASN D C 1
ATOM 2255 O O . ASN A 1 309 ? 175.095 151.647 188.164 1.00 59.34 309 ASN D O 1
ATOM 2260 N N . ILE A 1 310 ? 173.279 150.666 187.265 1.00 57.36 310 ILE D N 1
ATOM 2261 C CA . ILE A 1 310 ? 172.882 150.046 188.519 1.00 57.36 310 ILE D CA 1
ATOM 2262 C C . ILE A 1 310 ? 173.818 148.872 188.740 1.00 57.36 310 ILE D C 1
ATOM 2263 O O . ILE A 1 310 ? 173.545 147.747 188.314 1.00 57.36 310 ILE D O 1
ATOM 2268 N N . GLN A 1 311 ? 174.921 149.127 189.428 1.00 56.30 311 GLN D N 1
ATOM 2269 C CA . GLN A 1 311 ? 176.067 148.242 189.354 1.00 56.30 311 GLN D CA 1
ATOM 2270 C C . GLN A 1 311 ? 177.014 148.561 190.494 1.00 56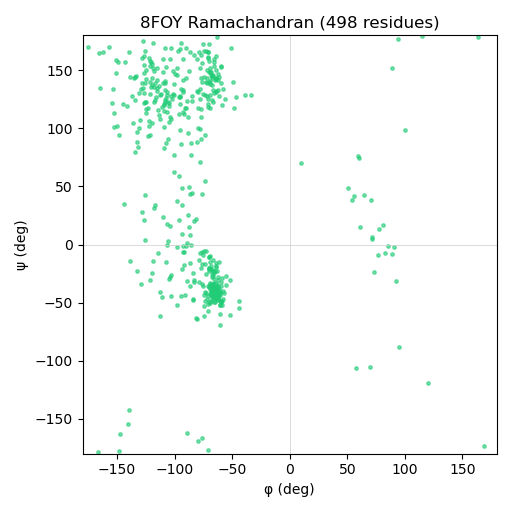.30 311 GLN D C 1
ATOM 2271 O O . GLN A 1 311 ? 177.305 149.727 190.751 1.00 56.30 311 GLN D O 1
ATOM 2277 N N . GLY A 1 312 ? 177.493 147.531 191.162 1.00 57.08 312 GLY D N 1
ATOM 2278 C CA . GLY A 1 312 ? 178.426 147.727 192.246 1.00 57.08 312 GLY D CA 1
ATOM 2279 C C . GLY A 1 312 ? 177.744 147.802 193.589 1.00 57.08 312 GLY D C 1
ATOM 2280 O O . GLY A 1 312 ? 176.520 147.765 193.715 1.00 57.08 312 GLY D O 1
ATOM 2281 N N . GLN A 1 313 ? 178.570 147.908 194.627 1.00 59.79 313 GLN D N 1
ATOM 2282 C CA . GLN A 1 313 ? 178.049 147.875 195.986 1.00 59.79 313 GLN D CA 1
ATOM 2283 C C . GLN A 1 313 ? 177.446 149.206 196.400 1.00 59.79 313 GLN D C 1
ATOM 2284 O O . GLN A 1 313 ? 176.778 149.282 197.433 1.00 59.79 313 GLN D O 1
ATOM 2290 N N . THR A 1 314 ? 177.693 150.268 195.643 1.00 58.88 314 THR D N 1
ATOM 2291 C CA . THR A 1 314 ? 177.092 151.547 195.992 1.00 58.88 314 THR D CA 1
ATOM 2292 C C . THR A 1 314 ? 175.829 151.824 195.184 1.00 58.88 314 THR D C 1
ATOM 2293 O O . THR A 1 314 ? 174.778 152.122 195.757 1.00 58.88 314 THR D O 1
ATOM 2297 N N . PHE A 1 315 ? 175.899 151.725 193.859 1.00 57.60 315 PHE D N 1
ATOM 2298 C CA . PHE A 1 315 ? 174.768 152.101 193.025 1.00 57.60 315 PHE D CA 1
ATOM 2299 C C . PHE A 1 315 ? 173.862 150.942 192.673 1.00 57.60 315 PHE D C 1
ATOM 2300 O O . PHE A 1 315 ? 172.706 151.175 192.316 1.00 57.60 315 PHE D O 1
ATOM 2308 N N . GLY A 1 316 ? 174.350 149.716 192.750 1.00 56.42 316 GLY D N 1
ATOM 2309 C CA . GLY A 1 316 ? 173.527 148.578 192.424 1.00 56.42 316 GLY D CA 1
ATOM 2310 C C . GLY A 1 316 ? 173.328 147.666 193.604 1.00 56.42 316 GLY D C 1
ATOM 2311 O O . GLY A 1 316 ? 173.227 146.453 193.440 1.00 56.42 316 GLY D O 1
ATOM 2312 N N . LEU A 1 317 ? 173.253 148.234 194.798 1.00 56.75 317 LEU D N 1
ATOM 2313 C CA . LEU A 1 317 ? 173.106 147.464 196.022 1.00 56.75 317 LEU D CA 1
ATOM 2314 C C . LEU A 1 317 ? 171.628 147.338 196.350 1.00 56.75 317 LEU D C 1
ATOM 2315 O O . LEU A 1 317 ? 170.972 148.335 196.659 1.00 56.75 317 LEU D O 1
ATOM 2320 N N . LEU A 1 318 ? 171.110 146.114 196.288 1.00 56.72 318 LEU D N 1
ATOM 2321 C CA . LEU A 1 318 ? 169.703 145.860 196.578 1.00 56.72 318 LEU D CA 1
ATOM 2322 C C . LEU A 1 318 ? 169.569 145.682 198.084 1.00 56.72 318 LEU D C 1
ATOM 2323 O O . LEU A 1 318 ? 169.431 144.579 198.608 1.00 56.72 318 LEU D O 1
ATOM 2328 N N . SER A 1 319 ? 169.601 146.812 198.787 1.00 63.01 319 SER D N 1
ATOM 2329 C CA . SER A 1 319 ? 169.709 146.792 200.240 1.00 63.01 319 SER D CA 1
ATOM 2330 C C . SER A 1 319 ? 168.464 146.231 200.909 1.00 63.01 319 SER D C 1
ATOM 2331 O O . SER A 1 319 ? 168.533 145.800 202.064 1.00 63.01 319 SER D O 1
ATOM 2334 N N . CYS A 1 320 ? 167.317 146.250 200.230 1.00 68.13 320 CYS D N 1
ATOM 2335 C CA . CYS A 1 320 ? 166.118 145.665 200.820 1.00 68.13 320 CYS D CA 1
ATOM 2336 C C . CYS A 1 320 ? 166.227 144.152 200.903 1.00 68.13 320 CYS D C 1
ATOM 2337 O O . CYS A 1 320 ? 165.777 143.544 201.879 1.00 68.13 320 CYS D O 1
ATOM 2340 N N . ILE A 1 321 ? 166.815 143.524 199.890 1.00 63.96 321 ILE D N 1
ATOM 2341 C CA . ILE A 1 321 ? 167.014 142.085 199.925 1.00 63.96 321 ILE D CA 1
ATOM 2342 C C . ILE A 1 321 ? 168.121 141.752 200.911 1.00 63.96 321 ILE D C 1
ATOM 2343 O O . ILE A 1 321 ? 169.135 142.454 200.992 1.00 63.96 321 ILE D O 1
ATOM 2348 N N . ASN A 1 322 ? 167.929 140.683 201.678 1.00 68.25 322 ASN D N 1
ATOM 2349 C CA . ASN A 1 322 ? 168.956 140.176 202.575 1.00 68.25 322 ASN D CA 1
ATOM 2350 C C . ASN A 1 322 ? 168.920 138.661 202.551 1.00 68.25 322 ASN D C 1
ATOM 2351 O O . ASN A 1 322 ? 167.908 138.053 202.904 1.00 68.25 322 ASN D O 1
ATOM 2356 N N . MET A 1 323 ? 170.001 138.072 202.142 1.00 72.83 323 MET D N 1
ATOM 2357 C CA . MET A 1 323 ? 170.202 136.644 202.045 1.00 72.83 323 MET D CA 1
ATOM 2358 C C . MET A 1 323 ? 171.330 136.212 202.967 1.00 72.83 323 MET D C 1
ATOM 2359 O O . MET A 1 323 ? 172.242 136.999 203.232 1.00 72.83 323 MET D O 1
ATOM 2364 N N . PRO A 1 324 ? 171.290 134.994 203.495 1.00 73.58 324 PRO D N 1
ATOM 2365 C CA . PRO A 1 324 ? 172.338 134.570 204.422 1.00 73.58 324 PRO D CA 1
ATOM 2366 C C . PRO A 1 324 ? 173.667 134.397 203.712 1.00 73.58 324 PRO D C 1
ATOM 2367 O O . PRO A 1 324 ? 173.737 133.914 202.581 1.00 73.58 324 PRO D O 1
ATOM 2371 N N . GLU A 1 325 ? 174.732 134.805 204.391 1.00 78.66 325 GLU D N 1
ATOM 2372 C CA . GLU A 1 325 ? 176.068 134.703 203.830 1.00 78.66 325 GLU D CA 1
ATOM 2373 C C . GLU A 1 325 ? 176.484 133.245 203.735 1.00 78.66 325 GLU D C 1
ATOM 2374 O O . GLU A 1 325 ? 176.080 132.414 204.551 1.00 78.66 325 GLU D O 1
ATOM 2380 N N . SER A 1 326 ? 177.290 132.935 202.725 1.00 79.60 326 SER D N 1
ATOM 2381 C CA . SER A 1 326 ? 177.815 131.592 202.556 1.00 79.60 326 SER D CA 1
ATOM 2382 C C . SER A 1 326 ? 179.156 131.676 201.856 1.00 79.60 326 SER D C 1
ATOM 2383 O O . SER A 1 326 ? 179.471 132.674 201.205 1.00 79.60 326 SER D O 1
ATOM 2386 N N . CYS A 1 327 ? 179.949 130.623 202.007 1.00 80.66 327 CYS D N 1
ATOM 2387 C CA . CYS A 1 327 ? 181.204 130.521 201.283 1.00 80.66 327 CYS D CA 1
ATOM 2388 C C . CYS A 1 327 ? 181.024 129.955 199.886 1.00 80.66 327 CYS D C 1
ATOM 2389 O O . CYS A 1 327 ? 181.850 130.231 199.012 1.00 80.66 327 CYS D O 1
ATOM 2392 N N . THR A 1 328 ? 179.963 129.186 199.653 1.00 77.18 328 THR D N 1
ATOM 2393 C CA . THR A 1 328 ? 179.642 128.692 198.324 1.00 77.18 328 THR D CA 1
ATOM 2394 C C . THR A 1 328 ? 179.006 129.817 197.521 1.00 77.18 328 THR D C 1
ATOM 2395 O O . THR A 1 328 ? 177.871 130.215 197.802 1.00 77.18 328 THR D O 1
ATOM 2399 N N . PRO A 1 329 ? 179.693 130.347 196.520 1.00 73.29 329 PRO D N 1
ATOM 2400 C CA . PRO A 1 329 ? 179.290 131.638 195.959 1.00 73.29 329 PRO D CA 1
ATOM 2401 C C . PRO A 1 329 ? 178.237 131.581 194.871 1.00 73.29 329 PRO D C 1
ATOM 2402 O O . PRO A 1 329 ? 178.365 132.322 193.894 1.00 73.29 329 PRO D O 1
ATOM 2406 N N . GLY A 1 330 ? 177.188 130.779 195.017 1.00 67.29 330 GLY D N 1
ATOM 2407 C CA . GLY A 1 330 ? 176.183 130.742 193.973 1.00 67.29 330 GLY D CA 1
ATOM 2408 C C . GLY A 1 330 ? 176.785 130.367 192.637 1.00 67.29 330 GLY D C 1
ATOM 2409 O O . GLY A 1 330 ? 177.119 129.205 192.402 1.00 67.29 330 GLY D O 1
ATOM 2410 N N . TRP A 1 331 ? 176.920 131.345 191.749 1.00 61.19 331 TRP D N 1
ATOM 2411 C CA . TRP A 1 331 ? 177.680 131.143 190.524 1.00 61.19 331 TRP D CA 1
ATOM 2412 C C . TRP A 1 331 ? 179.172 131.144 190.820 1.00 61.19 331 TRP D C 1
ATOM 2413 O O . TRP A 1 331 ? 179.684 132.063 191.463 1.00 61.19 331 TRP D O 1
ATOM 2424 N N . THR A 1 332 ? 179.876 130.129 190.336 1.00 63.81 332 THR D N 1
ATOM 2425 C CA . THR A 1 332 ? 181.325 130.197 190.346 1.00 63.81 332 THR D CA 1
ATOM 2426 C C . THR A 1 332 ? 181.787 131.221 189.319 1.00 63.81 332 THR D C 1
ATOM 2427 O O . THR A 1 332 ? 181.046 131.588 188.407 1.00 63.81 332 THR D O 1
ATOM 2431 N N . PHE A 1 333 ? 183.026 131.691 189.470 1.00 62.29 333 PHE D N 1
ATOM 2432 C CA . PHE A 1 333 ? 183.486 132.768 188.601 1.00 62.29 333 PHE D CA 1
ATOM 2433 C C . PHE A 1 333 ? 183.500 132.350 187.141 1.00 62.29 333 PHE D C 1
ATOM 2434 O O . PHE A 1 333 ? 183.347 133.197 186.257 1.00 62.29 333 PHE D O 1
ATOM 2442 N N . GLY A 1 334 ? 183.680 131.062 186.859 1.00 62.42 334 GLY D N 1
ATOM 2443 C CA . GLY A 1 334 ? 183.530 130.605 185.489 1.00 62.42 334 GLY D CA 1
ATOM 2444 C C . GLY A 1 334 ? 182.123 130.831 184.979 1.00 62.42 334 GLY D C 1
ATOM 2445 O O . GLY A 1 334 ? 181.918 131.352 183.880 1.00 62.42 334 GLY D O 1
ATOM 2446 N N . GLU A 1 335 ? 181.132 130.467 185.789 1.00 63.36 335 GLU D N 1
ATOM 2447 C CA . GLU A 1 335 ? 179.747 130.705 185.412 1.00 63.36 335 GLU D CA 1
ATOM 2448 C C . GLU A 1 335 ? 179.435 132.193 185.369 1.00 63.36 335 GLU D C 1
ATOM 2449 O O . GLU A 1 335 ? 178.648 132.641 184.533 1.00 63.36 335 GLU D O 1
ATOM 2455 N N . VAL A 1 336 ? 180.051 132.981 186.248 1.00 59.93 336 VAL D N 1
ATOM 2456 C CA . VAL A 1 336 ? 179.842 134.426 186.219 1.00 59.93 336 VAL D CA 1
ATOM 2457 C C . VAL A 1 336 ? 180.345 135.009 184.907 1.00 59.93 336 VAL D C 1
ATOM 2458 O O . VAL A 1 336 ? 179.673 135.830 184.276 1.00 59.93 336 VAL D O 1
ATOM 2462 N N . THR A 1 337 ? 181.538 134.601 184.480 1.00 60.50 337 THR D N 1
ATOM 2463 C CA . THR A 1 337 ? 182.064 135.097 183.213 1.00 60.50 337 THR D CA 1
ATOM 2464 C C . THR A 1 337 ? 181.219 134.627 182.042 1.00 60.50 337 THR D C 1
ATOM 2465 O O . THR A 1 337 ? 180.994 135.384 181.094 1.00 60.50 337 THR D O 1
ATOM 2469 N N . GLN A 1 338 ? 180.736 133.386 182.088 1.00 59.65 338 GLN D N 1
ATOM 2470 C CA . GLN A 1 338 ? 179.909 132.893 180.993 1.00 59.65 338 GLN D CA 1
ATOM 2471 C C . GLN A 1 338 ? 178.582 133.629 180.923 1.00 59.65 338 GLN D C 1
ATOM 2472 O O . GLN A 1 338 ? 178.063 133.878 179.832 1.00 59.65 338 GLN D O 1
ATOM 2478 N N . LEU A 1 339 ? 178.011 133.977 182.072 1.00 56.72 339 LEU D N 1
ATOM 2479 C CA . LEU A 1 339 ? 176.747 134.699 182.067 1.00 56.72 339 LEU D CA 1
ATOM 2480 C C . LEU A 1 339 ? 176.940 136.132 181.613 1.00 56.72 339 LEU D C 1
ATOM 2481 O O . LEU A 1 339 ? 176.184 136.628 180.775 1.00 56.72 339 LEU D O 1
ATOM 2486 N N . GLN A 1 340 ? 177.939 136.820 182.159 1.00 56.43 340 GLN D N 1
ATOM 2487 C CA . GLN A 1 340 ? 178.181 138.193 181.744 1.00 56.43 340 GLN D CA 1
ATOM 2488 C C . GLN A 1 340 ? 178.538 138.259 180.269 1.00 56.43 340 GLN D C 1
ATOM 2489 O O . GLN A 1 340 ? 178.247 139.253 179.596 1.00 56.43 340 GLN D O 1
ATOM 2495 N N . ALA A 1 341 ? 179.170 137.207 179.745 1.00 57.69 341 ALA D N 1
ATOM 2496 C CA . ALA A 1 341 ? 179.471 137.163 178.320 1.00 57.69 341 ALA D CA 1
ATOM 2497 C C . ALA A 1 341 ? 178.194 137.117 177.497 1.00 57.69 341 ALA D C 1
ATOM 2498 O O . ALA A 1 341 ? 178.065 137.821 176.492 1.00 57.69 341 ALA D O 1
ATOM 2500 N N . ASN A 1 342 ? 177.240 136.287 177.902 1.00 56.47 342 ASN D N 1
ATOM 2501 C CA . ASN A 1 342 ? 175.985 136.162 177.167 1.00 56.47 342 ASN D CA 1
ATOM 2502 C C . ASN A 1 342 ? 174.906 137.085 177.717 1.00 56.47 342 ASN D C 1
ATOM 2503 O O . ASN A 1 342 ? 173.773 136.674 177.925 1.00 56.47 342 ASN D O 1
ATOM 2508 N N . GLY A 1 343 ? 175.250 138.352 177.917 1.00 53.91 343 GLY D N 1
ATOM 2509 C CA . GLY A 1 343 ? 174.280 139.382 178.260 1.00 53.91 343 GLY D CA 1
ATOM 2510 C C . GLY A 1 343 ? 173.344 139.072 179.407 1.00 53.91 343 GLY D C 1
ATOM 2511 O O . GLY A 1 343 ? 172.131 139.263 179.276 1.00 53.91 343 GLY D O 1
ATOM 2512 N N . PHE A 1 344 ? 173.871 138.605 180.531 1.00 53.91 344 PHE D N 1
ATOM 2513 C CA . PHE A 1 344 ? 173.055 138.309 181.698 1.00 53.91 344 PHE D CA 1
ATOM 2514 C C . PHE A 1 344 ? 173.522 139.149 182.872 1.00 53.91 344 PHE D C 1
ATOM 2515 O O . PHE A 1 344 ? 174.724 139.276 183.111 1.00 53.91 344 PHE D O 1
ATOM 2523 N N . VAL A 1 345 ? 172.572 139.728 183.592 1.00 53.68 345 VAL D N 1
ATOM 2524 C CA . VAL A 1 345 ? 172.883 140.489 184.793 1.00 53.68 345 VAL D CA 1
ATOM 2525 C C . VAL A 1 345 ? 173.175 139.507 185.914 1.00 53.68 345 VAL D C 1
ATOM 2526 O O . VAL A 1 345 ? 172.303 138.736 186.319 1.00 53.68 345 VAL D O 1
ATOM 2530 N N . VAL A 1 346 ? 174.393 139.525 186.409 1.00 54.48 346 VAL D N 1
ATOM 2531 C CA . VAL A 1 346 ? 174.797 138.667 187.510 1.00 54.48 346 VAL D CA 1
ATOM 2532 C C . VAL A 1 346 ? 174.784 139.493 188.781 1.00 54.48 346 VAL D C 1
ATOM 2533 O O . VAL A 1 346 ? 175.204 140.653 188.788 1.00 54.48 346 VAL D O 1
ATOM 2537 N N . SER A 1 347 ? 174.290 138.900 189.855 1.00 57.45 347 SER D N 1
ATOM 2538 C CA . SER A 1 347 ? 174.194 139.555 191.145 1.00 57.45 347 SER D CA 1
ATOM 2539 C C . SER A 1 347 ? 174.902 138.696 192.173 1.00 57.45 347 SER D C 1
ATOM 2540 O O . SER A 1 347 ? 174.842 137.466 192.110 1.00 57.45 347 SER D O 1
ATOM 2543 N N . GLY A 1 348 ? 175.587 139.337 193.106 1.00 58.77 348 GLY D N 1
ATOM 2544 C CA . GLY A 1 348 ? 176.336 138.602 194.091 1.00 58.77 348 GLY D CA 1
ATOM 2545 C C . GLY A 1 348 ? 176.236 139.195 195.474 1.00 58.77 348 GLY D C 1
ATOM 2546 O O . GLY A 1 348 ? 175.826 140.341 195.652 1.00 58.77 348 GLY D O 1
ATOM 2547 N N . PRO A 1 349 ? 176.641 138.430 196.481 1.00 61.94 349 PRO D N 1
ATOM 2548 C CA . PRO A 1 349 ? 176.549 138.918 197.856 1.00 61.94 349 PRO D CA 1
ATOM 2549 C C . PRO A 1 349 ? 177.491 140.081 198.096 1.00 61.94 349 PRO D C 1
ATOM 2550 O O . PRO A 1 349 ? 178.588 140.147 197.540 1.00 61.94 349 PRO D O 1
ATOM 2554 N N . SER A 1 350 ? 177.048 141.010 198.941 1.00 65.02 350 SER D N 1
ATOM 2555 C CA . SER A 1 350 ? 177.879 142.164 199.255 1.00 65.02 350 SER D CA 1
ATOM 2556 C C . SER A 1 350 ? 179.088 141.761 200.080 1.00 65.02 350 SER D C 1
ATOM 2557 O O . SER A 1 350 ? 180.165 142.349 199.940 1.00 65.02 350 SER D O 1
ATOM 2560 N N . THR A 1 351 ? 178.932 140.768 200.949 1.00 71.97 351 THR D N 1
ATOM 2561 C CA . THR A 1 351 ? 180.029 140.267 201.758 1.00 71.97 351 THR D CA 1
ATOM 2562 C C . THR A 1 351 ? 179.963 138.752 201.813 1.00 71.97 351 THR D C 1
ATOM 2563 O O . THR A 1 351 ? 178.878 138.172 201.853 1.00 71.97 351 THR D O 1
ATOM 2567 N N . THR A 1 352 ? 181.128 138.119 201.816 1.00 79.89 352 THR D N 1
ATOM 2568 C CA . THR A 1 35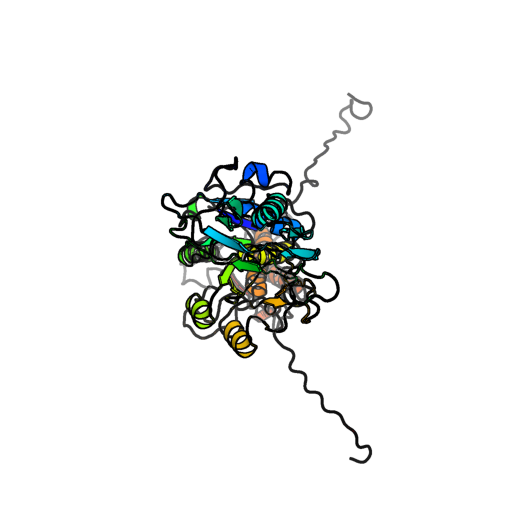2 ? 181.243 136.676 201.956 1.00 79.89 352 THR D CA 1
ATOM 2569 C C . THR A 1 352 ? 181.795 136.371 203.339 1.00 79.89 352 THR D C 1
ATOM 2570 O O . THR A 1 352 ? 182.765 137.001 203.773 1.00 79.89 352 THR D O 1
ATOM 2574 N N . SER A 1 353 ? 181.174 135.423 204.032 1.00 82.34 353 SER D N 1
ATOM 2575 C CA . SER A 1 353 ? 181.614 135.070 205.372 1.00 82.34 353 SER D CA 1
ATOM 2576 C C . SER A 1 353 ? 180.980 133.750 205.771 1.00 82.34 353 SER D C 1
ATOM 2577 O O . SER A 1 353 ? 180.025 133.285 205.149 1.00 82.34 353 SER D O 1
ATOM 2580 N N . GLY A 1 354 ? 181.533 133.152 206.819 1.00 86.35 354 GLY D N 1
ATOM 2581 C CA . GLY A 1 354 ? 180.974 131.939 207.378 1.00 86.35 354 GLY D CA 1
ATOM 2582 C C . GLY A 1 354 ? 180.274 132.212 208.690 1.00 86.35 354 GLY D C 1
ATOM 2583 O O . GLY A 1 354 ? 179.721 131.304 209.314 1.00 86.35 354 GLY D O 1
ATOM 2584 N N . GLN A 1 355 ? 180.292 133.477 209.112 1.00 85.59 355 GLN D N 1
ATOM 2585 C CA . GLN A 1 355 ? 179.640 133.885 210.348 1.00 85.59 355 GLN D CA 1
ATOM 2586 C C . GLN A 1 355 ? 178.124 133.839 210.258 1.00 85.59 355 GLN D C 1
ATOM 2587 O O . GLN A 1 355 ? 177.456 133.974 211.288 1.00 85.59 355 GLN D O 1
ATOM 2593 N N . GLY A 1 356 ? 177.567 133.660 209.066 1.00 81.87 356 GLY D N 1
ATOM 2594 C CA . GLY A 1 356 ? 176.133 133.495 208.938 1.00 81.87 356 GLY D CA 1
ATOM 2595 C C . GLY A 1 356 ? 175.321 134.740 209.208 1.00 81.87 356 GLY D C 1
ATOM 2596 O O . GLY A 1 356 ? 174.246 134.654 209.811 1.00 81.87 356 GLY D O 1
ATOM 2597 N N . ASN A 1 357 ? 175.807 135.898 208.784 1.00 77.92 357 ASN D N 1
ATOM 2598 C CA . ASN A 1 357 ? 175.013 137.114 208.838 1.00 77.92 357 ASN D CA 1
ATOM 2599 C C . ASN A 1 357 ? 174.057 137.125 207.651 1.00 77.92 357 ASN D C 1
ATOM 2600 O O . ASN A 1 357 ? 173.892 136.129 206.945 1.00 77.92 357 ASN D O 1
ATOM 2605 N N . TYR A 1 358 ? 173.410 138.257 207.417 1.00 74.01 358 TYR D N 1
ATOM 2606 C CA . TYR A 1 358 ? 172.638 138.480 206.208 1.00 74.01 358 TYR D CA 1
ATOM 2607 C C . TYR A 1 358 ? 173.396 139.477 205.350 1.00 74.01 358 TYR D C 1
ATOM 2608 O O . TYR A 1 358 ? 173.995 140.417 205.875 1.00 74.01 358 TYR D O 1
ATOM 2617 N N . THR A 1 359 ? 173.389 139.261 204.044 1.00 69.17 359 THR D N 1
ATOM 2618 C CA . THR A 1 359 ? 174.069 140.141 203.112 1.00 69.17 359 THR D CA 1
ATOM 2619 C C . THR A 1 359 ? 173.097 140.591 202.034 1.00 69.17 359 THR D C 1
ATOM 2620 O O . THR A 1 359 ? 172.174 139.859 201.672 1.00 69.17 359 THR D O 1
ATOM 2624 N N . SER A 1 360 ? 173.289 141.794 201.549 1.00 63.14 360 SER D N 1
ATOM 2625 C CA . SER A 1 360 ? 172.436 142.328 200.499 1.00 63.14 360 SER D CA 1
ATOM 2626 C C . SER A 1 360 ? 173.079 142.095 199.142 1.00 63.14 360 SER D C 1
ATOM 2627 O O . SER A 1 360 ? 174.236 142.467 198.946 1.00 63.14 360 SER D O 1
ATOM 2630 N N . PRO A 1 361 ? 172.377 141.503 198.184 1.00 59.50 361 PRO D N 1
ATOM 2631 C CA . PRO A 1 361 ? 172.980 141.285 196.869 1.00 59.50 361 PRO D CA 1
ATOM 2632 C C . PRO A 1 361 ? 173.125 142.590 196.112 1.00 59.50 361 PRO D C 1
ATOM 2633 O O . PRO A 1 361 ? 172.246 143.449 196.146 1.00 59.50 361 PRO D O 1
ATOM 2637 N N . TYR A 1 362 ? 174.252 142.740 195.436 1.00 57.13 362 TYR D N 1
ATOM 2638 C CA . TYR A 1 362 ? 174.469 143.863 194.543 1.00 57.13 362 TYR D CA 1
ATOM 2639 C C . TYR A 1 362 ? 174.719 143.355 193.134 1.00 57.13 362 TYR D C 1
ATOM 2640 O O . TYR A 1 362 ? 175.151 142.219 192.934 1.00 57.13 362 TYR D O 1
ATOM 2649 N N . ILE A 1 363 ? 174.435 144.204 192.156 1.00 54.78 363 ILE D N 1
ATOM 2650 C CA . ILE A 1 363 ? 174.459 143.829 190.749 1.00 54.78 363 ILE D CA 1
ATOM 2651 C C . ILE A 1 363 ? 175.880 143.958 190.225 1.00 54.78 363 ILE D C 1
ATOM 2652 O O . ILE A 1 363 ? 176.509 145.010 190.369 1.00 54.78 363 ILE D O 1
ATOM 2657 N N . TYR A 1 364 ? 176.385 142.892 189.602 1.00 54.60 364 TYR D N 1
ATOM 2658 C CA . TYR A 1 364 ? 177.742 142.921 189.070 1.00 54.60 364 TYR D CA 1
ATOM 2659 C C . TYR A 1 364 ? 177.818 143.761 187.806 1.00 54.60 364 TYR D C 1
ATOM 2660 O O . TYR A 1 364 ? 178.676 144.637 187.682 1.00 54.60 364 TYR D O 1
ATOM 2669 N N . ASN A 1 365 ? 176.961 143.470 186.833 1.00 55.51 365 ASN D N 1
ATOM 2670 C CA . ASN A 1 365 ? 176.895 144.208 185.581 1.00 55.51 365 ASN D CA 1
ATOM 2671 C C . ASN A 1 365 ? 175.467 144.654 185.319 1.00 55.51 365 ASN D C 1
ATOM 2672 O O . ASN A 1 365 ? 174.530 143.873 185.485 1.00 55.51 365 ASN D O 1
ATOM 2677 N N . ASP A 1 366 ? 175.300 145.909 184.921 1.00 57.37 366 ASP D N 1
ATOM 2678 C CA . ASP A 1 366 ? 173.983 146.444 184.599 1.00 57.37 366 ASP D CA 1
ATOM 2679 C C . ASP A 1 366 ? 173.821 146.438 183.084 1.00 57.37 366 ASP D C 1
ATOM 2680 O O . ASP A 1 366 ? 173.898 147.468 182.420 1.00 57.37 366 ASP D O 1
ATOM 2685 N N . VAL A 1 367 ? 173.563 145.253 182.533 1.00 54.92 367 VAL D N 1
ATOM 2686 C CA . VAL A 1 367 ? 173.483 145.082 181.092 1.00 54.92 367 VAL D CA 1
ATOM 2687 C C . VAL A 1 367 ? 172.116 144.543 180.702 1.00 54.92 367 VAL D C 1
ATOM 2688 O O . VAL A 1 367 ? 171.398 143.953 181.507 1.00 54.92 367 VAL D O 1
ATOM 2692 N N . THR A 1 368 ? 171.760 144.766 179.444 1.00 55.11 368 THR D N 1
ATOM 2693 C CA . THR A 1 368 ? 170.595 144.138 178.851 1.00 55.11 368 THR D CA 1
ATOM 2694 C C . THR A 1 368 ? 171.002 142.819 178.217 1.00 55.11 368 THR D C 1
ATOM 2695 O O . THR A 1 368 ? 172.183 142.516 178.061 1.00 55.11 368 THR D O 1
ATOM 2699 N N . ASN A 1 369 ? 170.009 142.034 177.827 1.00 57.37 369 ASN D N 1
ATOM 2700 C CA . ASN A 1 369 ? 170.286 140.754 177.186 1.00 57.37 369 ASN D CA 1
ATOM 2701 C C . ASN A 1 369 ? 170.448 140.926 175.684 1.00 57.37 369 ASN D C 1
ATOM 2702 O O . ASN A 1 369 ? 169.875 140.200 174.881 1.00 57.37 369 ASN D O 1
ATOM 2707 N N . TYR A 1 370 ? 171.274 141.887 175.299 1.00 59.51 370 TYR D N 1
ATOM 2708 C CA . TYR A 1 370 ? 171.478 142.246 173.908 1.00 59.51 370 TYR D CA 1
ATOM 2709 C C . TYR A 1 370 ? 172.928 141.992 173.555 1.00 59.51 370 TYR D C 1
ATOM 2710 O O . TYR A 1 370 ? 173.830 142.538 174.192 1.00 59.51 370 TYR D O 1
ATOM 2719 N N . LEU A 1 371 ? 173.143 141.190 172.570 1.00 60.19 371 LEU D N 1
ATOM 2720 C CA . LEU A 1 371 ? 174.511 140.887 172.203 1.00 60.19 371 LEU D CA 1
ATOM 2721 C C . LEU A 1 371 ? 174.824 141.256 170.772 1.00 60.19 371 LEU D C 1
ATOM 2722 O O . LEU A 1 371 ? 175.964 141.608 170.472 1.00 60.19 371 LEU D O 1
ATOM 2727 N N . ARG A 1 372 ? 173.844 141.194 169.881 1.00 65.45 372 ARG D N 1
ATOM 2728 C CA . ARG A 1 372 ? 174.169 141.226 168.472 1.00 65.45 372 ARG D CA 1
ATOM 2729 C C . ARG A 1 372 ? 173.059 141.886 167.670 1.00 65.45 372 ARG D C 1
ATOM 2730 O O . ARG A 1 372 ? 171.900 141.917 168.084 1.00 65.45 372 ARG D O 1
ATOM 2738 N N . ASP A 1 373 ? 173.441 142.386 166.498 1.00 70.59 373 ASP D N 1
ATOM 2739 C CA . ASP A 1 373 ? 172.626 143.260 165.667 1.00 70.59 373 ASP D CA 1
ATOM 2740 C C . ASP A 1 373 ? 171.541 142.495 164.935 1.00 70.59 373 ASP D C 1
ATOM 2741 O O . ASP A 1 373 ? 171.252 141.341 165.261 1.00 70.59 373 ASP D O 1
ATOM 2746 N N . GLU A 1 374 ? 170.924 143.140 163.948 1.00 75.52 374 GLU D N 1
ATOM 2747 C CA . GLU A 1 374 ? 170.002 142.432 163.075 1.00 75.52 374 GLU D CA 1
ATOM 2748 C C . GLU A 1 374 ? 170.737 141.568 162.059 1.00 75.52 374 GLU D C 1
ATOM 2749 O O . GLU A 1 374 ? 170.124 140.683 161.455 1.00 75.52 374 GLU D O 1
ATOM 2755 N N . LYS A 1 375 ? 172.034 141.806 161.848 1.00 72.00 375 LYS D N 1
ATOM 2756 C CA . LYS A 1 375 ? 172.876 140.912 161.061 1.00 72.00 375 LYS D CA 1
ATOM 2757 C C . LYS A 1 375 ? 173.586 139.880 161.921 1.00 72.00 375 LYS D C 1
ATOM 2758 O O . LYS A 1 375 ? 174.333 139.045 161.398 1.00 72.00 375 LYS D O 1
ATOM 2764 N N . ASN A 1 376 ? 173.377 139.949 163.228 1.00 69.94 376 ASN D N 1
ATOM 2765 C CA . ASN A 1 376 ? 173.943 139.116 164.281 1.00 69.94 376 ASN D CA 1
ATOM 2766 C C . ASN A 1 376 ? 175.413 139.397 164.569 1.00 69.94 376 ASN D C 1
ATOM 2767 O O . ASN A 1 376 ? 175.901 139.010 165.629 1.00 69.94 376 ASN D O 1
ATOM 2772 N N . ARG A 1 377 ? 176.162 139.950 163.629 1.00 71.22 377 ARG D N 1
ATOM 2773 C CA . ARG A 1 377 ? 177.037 141.110 163.753 1.00 71.22 377 ARG D CA 1
ATOM 2774 C C . ARG A 1 377 ? 177.213 141.555 165.202 1.00 71.22 377 ARG D C 1
ATOM 2775 O O . ARG A 1 377 ? 176.648 142.590 165.566 1.00 71.22 377 ARG D O 1
ATOM 2783 N N . PRO A 1 378 ? 177.920 140.815 166.072 1.00 66.55 378 PRO D N 1
ATOM 2784 C CA . PRO A 1 378 ? 177.936 141.174 167.501 1.00 66.55 378 PRO D CA 1
ATOM 2785 C C . PRO A 1 378 ? 178.220 142.644 167.751 1.00 66.55 378 PRO D C 1
ATOM 2786 O O . PRO A 1 378 ? 179.292 143.140 167.404 1.00 66.55 378 PRO D O 1
ATOM 2790 N N . ASN A 1 379 ? 177.269 143.348 168.348 1.00 63.41 379 ASN D N 1
ATOM 2791 C CA . ASN A 1 379 ? 177.303 144.798 168.439 1.00 63.41 379 ASN D CA 1
ATOM 2792 C C . ASN A 1 379 ? 177.174 145.227 169.894 1.00 63.41 379 ASN D C 1
ATOM 2793 O O . ASN A 1 379 ? 176.813 144.439 170.767 1.00 63.41 379 ASN D O 1
ATOM 2798 N N . ALA A 1 380 ? 177.460 146.504 170.147 1.00 59.41 380 ALA D N 1
ATOM 2799 C CA . ALA A 1 380 ? 177.547 147.023 171.503 1.00 59.41 380 ALA D CA 1
ATOM 2800 C C . ALA A 1 380 ? 176.664 148.238 171.740 1.00 59.41 380 ALA D C 1
ATOM 2801 O O . ALA A 1 380 ? 176.914 148.988 172.685 1.00 59.41 380 ALA D O 1
ATOM 2803 N N . THR A 1 381 ? 175.636 148.452 170.922 1.00 59.17 381 THR D N 1
ATOM 2804 C CA . THR A 1 381 ? 174.847 149.669 171.056 1.00 59.17 381 THR D CA 1
ATOM 2805 C C . THR A 1 381 ? 173.940 149.612 172.272 1.00 59.17 381 THR D C 1
ATOM 2806 O O . THR A 1 381 ? 173.838 150.586 173.022 1.00 59.17 381 THR D O 1
ATOM 2810 N N . PHE A 1 382 ? 173.282 148.481 172.493 1.00 57.94 382 PHE D N 1
ATOM 2811 C CA . PHE A 1 382 ? 172.312 148.341 173.568 1.00 57.94 382 PHE D CA 1
ATOM 2812 C C . PHE A 1 382 ? 172.743 147.276 174.564 1.00 57.94 382 PHE D C 1
ATOM 2813 O O . PHE A 1 382 ? 171.908 146.604 175.166 1.00 57.94 382 PHE D O 1
ATOM 2821 N N . ARG A 1 383 ? 174.051 147.109 174.735 1.00 58.51 383 ARG D N 1
ATOM 2822 C CA . ARG A 1 383 ? 174.549 146.141 175.701 1.00 58.51 383 ARG D CA 1
ATOM 2823 C C . ARG A 1 383 ? 174.216 146.562 177.123 1.00 58.51 383 ARG D C 1
ATOM 2824 O O . ARG A 1 383 ? 173.861 145.726 177.955 1.00 58.51 383 ARG D O 1
ATOM 2832 N N . ASP A 1 384 ? 174.320 147.847 177.421 1.00 59.65 384 ASP D N 1
ATOM 2833 C CA . ASP A 1 384 ? 174.081 148.342 178.765 1.00 59.65 384 ASP D CA 1
ATOM 2834 C C . ASP A 1 384 ? 172.623 148.719 178.954 1.00 59.65 384 ASP D C 1
ATOM 2835 O O . ASP A 1 384 ? 171.976 149.240 178.046 1.00 59.65 384 ASP D O 1
ATOM 2840 N N . ALA A 1 385 ? 172.105 148.456 180.153 1.00 57.79 385 ALA D N 1
ATOM 2841 C CA . ALA A 1 385 ? 170.798 148.992 180.506 1.00 57.79 385 ALA D CA 1
ATOM 2842 C C . ALA A 1 385 ? 170.848 150.506 180.538 1.00 57.79 385 ALA D C 1
ATOM 2843 O O . ALA A 1 385 ? 169.866 151.183 180.207 1.00 57.79 385 ALA D O 1
ATOM 2845 N N . SER A 1 386 ? 171.997 151.050 180.933 1.00 59.20 386 SER D N 1
ATOM 2846 C CA . SER A 1 386 ? 172.247 152.474 180.786 1.00 59.20 386 SER D CA 1
ATOM 2847 C C . SER A 1 386 ? 172.059 152.924 179.352 1.00 59.20 386 SER D C 1
ATOM 2848 O O . SER A 1 386 ? 171.578 154.027 179.115 1.00 59.20 386 SER D O 1
ATOM 2851 N N . SER A 1 387 ? 172.396 152.075 178.383 1.00 58.28 387 SER D N 1
ATOM 2852 C CA . SER A 1 387 ? 172.284 152.467 176.985 1.00 58.28 387 SER D CA 1
ATOM 2853 C C . SER A 1 387 ? 170.831 152.596 176.570 1.00 58.28 387 SER D C 1
ATOM 2854 O O . SER A 1 387 ? 170.462 153.540 175.876 1.00 58.28 387 SER D O 1
ATOM 2857 N N . ARG A 1 388 ? 169.985 151.657 176.987 1.00 58.00 388 ARG D N 1
ATOM 2858 C CA . ARG A 1 388 ? 168.564 151.768 176.677 1.00 58.00 388 ARG D CA 1
ATOM 2859 C C . ARG A 1 388 ? 167.949 152.967 177.378 1.00 58.00 388 ARG D C 1
ATOM 2860 O O . ARG A 1 388 ? 167.253 153.780 176.759 1.00 58.00 388 ARG D O 1
ATOM 2868 N N . ARG A 1 389 ? 168.206 153.092 178.677 1.00 57.47 389 ARG D N 1
ATOM 2869 C CA . ARG A 1 389 ? 167.665 154.202 179.452 1.00 57.47 389 ARG D CA 1
ATOM 2870 C C . ARG A 1 389 ? 168.102 155.539 178.876 1.00 57.47 389 ARG D C 1
ATOM 2871 O O . ARG A 1 389 ? 167.303 156.475 178.760 1.00 57.47 389 ARG D O 1
ATOM 2879 N N . LEU A 1 390 ? 169.350 155.623 178.441 1.00 58.79 390 LEU D N 1
ATOM 2880 C CA . LEU A 1 390 ? 169.935 156.869 177.986 1.00 58.79 390 LEU D CA 1
ATOM 2881 C C . LEU A 1 390 ? 169.592 157.165 176.537 1.00 58.79 390 LEU D C 1
ATOM 2882 O O . LEU A 1 390 ? 169.482 158.330 176.165 1.00 58.79 390 LEU D O 1
ATOM 2887 N N . ALA A 1 391 ? 169.399 156.140 175.709 1.00 56.90 391 ALA D N 1
ATOM 2888 C CA . ALA A 1 391 ? 168.872 156.363 174.372 1.00 56.90 391 ALA D CA 1
ATOM 2889 C C . ALA A 1 391 ? 167.441 156.861 174.439 1.00 56.90 391 ALA D C 1
ATOM 2890 O O . ALA A 1 391 ? 167.049 157.745 173.673 1.00 56.90 391 ALA D O 1
ATOM 2892 N N . ALA A 1 392 ? 166.648 156.316 175.360 1.00 58.13 392 ALA D N 1
ATOM 2893 C CA . ALA A 1 392 ? 165.313 156.850 175.587 1.00 58.13 392 ALA D CA 1
ATOM 2894 C C . ALA A 1 392 ? 165.376 158.303 176.029 1.00 58.13 392 ALA D C 1
ATOM 2895 O O . ALA A 1 392 ? 164.661 159.157 175.496 1.00 58.13 392 ALA D O 1
ATOM 2897 N N . ALA A 1 393 ? 166.228 158.601 177.011 1.00 58.19 393 ALA D N 1
ATOM 2898 C CA . ALA A 1 393 ? 166.340 159.971 177.496 1.00 58.19 393 ALA D CA 1
ATOM 2899 C C . ALA A 1 393 ? 166.799 160.916 176.397 1.00 58.19 393 ALA D C 1
ATOM 2900 O O . ALA A 1 393 ? 166.283 162.030 176.276 1.00 58.19 393 ALA D O 1
ATOM 2902 N N . THR A 1 394 ? 167.760 160.490 175.579 1.00 58.41 394 THR D N 1
ATOM 2903 C CA . THR A 1 394 ? 168.267 161.339 174.509 1.00 58.41 394 THR D CA 1
ATOM 2904 C C . THR A 1 394 ? 167.213 161.561 173.439 1.00 58.41 394 THR D C 1
ATOM 2905 O O . THR A 1 394 ? 167.041 162.681 172.953 1.00 58.41 394 THR D O 1
ATOM 2909 N N . GLY A 1 395 ? 166.507 160.504 173.045 1.00 59.11 395 GLY D N 1
ATOM 2910 C CA . GLY A 1 395 ? 165.448 160.667 172.072 1.00 59.11 395 GLY D CA 1
ATOM 2911 C C . GLY A 1 395 ? 164.365 161.600 172.561 1.00 59.11 395 GLY D C 1
ATOM 2912 O O . GLY A 1 395 ? 163.910 162.473 171.825 1.00 59.11 395 GLY D O 1
ATOM 2913 N N . VAL A 1 396 ? 163.964 161.455 173.822 1.00 59.12 396 VAL D N 1
ATOM 2914 C CA . VAL A 1 396 ? 162.914 162.309 174.359 1.00 59.12 396 VAL D CA 1
ATOM 2915 C C . VAL A 1 396 ? 163.394 163.748 174.484 1.00 59.12 396 VAL D C 1
ATOM 2916 O O . VAL A 1 396 ? 162.647 164.686 174.196 1.00 59.12 396 VAL D O 1
ATOM 2920 N N . ALA A 1 397 ? 164.643 163.954 174.903 1.00 59.45 397 ALA D N 1
ATOM 2921 C CA . ALA A 1 397 ? 165.150 165.314 175.039 1.00 59.45 397 ALA D CA 1
ATOM 2922 C C . ALA A 1 397 ? 165.284 165.991 173.686 1.00 59.45 397 ALA D C 1
ATOM 2923 O O . ALA A 1 397 ? 164.908 167.157 173.529 1.00 59.45 397 ALA D O 1
ATOM 2925 N N . LEU A 1 398 ? 165.802 165.272 172.692 1.00 59.64 398 LEU D N 1
ATOM 2926 C CA . LEU A 1 398 ? 165.902 165.828 171.351 1.00 59.64 398 LEU D CA 1
ATOM 2927 C C . LEU A 1 398 ? 164.526 166.090 170.762 1.00 59.64 398 LEU D C 1
ATOM 2928 O O . LEU A 1 398 ? 164.326 167.089 170.070 1.00 59.64 398 LEU D O 1
ATOM 2933 N N . ALA A 1 399 ? 163.558 165.213 171.031 1.00 59.81 399 ALA D N 1
ATOM 2934 C CA . ALA A 1 399 ? 162.213 165.436 170.523 1.00 59.81 399 ALA D CA 1
ATOM 2935 C C . ALA A 1 399 ? 161.579 166.658 171.164 1.00 59.81 399 ALA D C 1
ATOM 2936 O O . ALA A 1 399 ? 160.963 167.474 170.476 1.00 59.81 399 ALA D O 1
ATOM 2938 N N . GLU A 1 400 ? 161.719 166.805 172.479 1.00 62.83 400 GLU D N 1
ATOM 2939 C CA . GLU A 1 400 ? 161.161 167.970 173.154 1.00 62.83 400 GLU D CA 1
ATOM 2940 C C . GLU A 1 400 ? 161.853 169.251 172.720 1.00 62.83 400 GLU D C 1
ATOM 2941 O O . GLU A 1 400 ? 161.242 170.323 172.727 1.00 62.83 400 GLU D O 1
ATOM 2947 N N . PHE A 1 401 ? 163.132 169.171 172.353 1.00 59.42 401 PHE D N 1
ATOM 2948 C CA . PHE A 1 401 ? 163.780 170.353 171.800 1.00 59.42 401 PHE D CA 1
ATOM 2949 C C . PHE A 1 401 ? 163.262 170.664 170.406 1.00 59.42 401 PHE D C 1
ATOM 2950 O O . PHE A 1 401 ? 163.007 171.826 170.081 1.00 59.42 401 PHE D O 1
ATOM 2958 N N . LEU A 1 402 ? 163.121 169.645 169.562 1.00 57.80 402 LEU D N 1
ATOM 2959 C CA . LEU A 1 402 ? 162.646 169.862 168.205 1.00 57.80 402 LEU D CA 1
ATOM 2960 C C . LEU A 1 402 ? 161.190 170.285 168.168 1.00 57.80 402 LEU D C 1
ATOM 2961 O O . LEU A 1 402 ? 160.739 170.822 167.155 1.00 57.80 402 LEU D O 1
ATOM 2966 N N . GLN A 1 403 ? 160.444 170.046 169.243 1.00 60.46 403 GLN D N 1
ATOM 2967 C CA . GLN A 1 403 ? 159.061 170.493 169.287 1.00 60.46 403 GLN D CA 1
ATOM 2968 C C . GLN A 1 403 ? 158.945 172.005 169.253 1.00 60.46 403 GLN D C 1
ATOM 2969 O O . GLN A 1 403 ? 157.858 172.525 168.994 1.00 60.46 403 GLN D O 1
ATOM 2975 N N . GLN A 1 404 ? 160.031 172.726 169.518 1.00 61.90 404 GLN D N 1
ATOM 2976 C CA . GLN A 1 404 ? 159.970 174.178 169.473 1.00 61.90 404 GLN D CA 1
ATOM 2977 C C . GLN A 1 404 ? 159.899 174.702 168.050 1.00 61.90 404 GLN D C 1
ATOM 2978 O O . GLN A 1 404 ? 159.551 175.867 167.853 1.00 61.90 404 GLN D O 1
ATOM 2984 N N . PHE A 1 405 ? 160.234 173.882 167.063 1.00 60.33 405 PHE D N 1
ATOM 2985 C CA . PHE A 1 405 ? 160.070 174.234 165.662 1.00 60.33 405 PHE D CA 1
ATOM 2986 C C . PHE A 1 405 ? 158.710 173.837 165.125 1.00 60.33 405 PHE D C 1
ATOM 2987 O O . PHE A 1 405 ? 158.447 174.029 163.936 1.00 60.33 405 PHE D O 1
ATOM 2995 N N . ASN A 1 406 ? 157.856 173.263 165.960 1.00 61.31 406 ASN D N 1
ATOM 2996 C CA . ASN A 1 406 ? 156.515 172.901 165.541 1.00 61.31 406 ASN D CA 1
ATOM 2997 C C . ASN A 1 406 ? 155.641 174.141 165.557 1.00 61.31 406 ASN D C 1
ATOM 2998 O O . ASN A 1 406 ? 155.628 174.888 166.538 1.00 61.31 406 ASN D O 1
ATOM 3003 N N . GLY A 1 407 ? 154.916 174.365 164.467 1.00 64.02 407 GLY D N 1
ATOM 3004 C CA . GLY A 1 407 ? 154.103 175.540 164.319 1.00 64.02 407 GLY D CA 1
ATOM 3005 C C . GLY A 1 407 ? 154.808 176.692 163.642 1.00 64.02 407 GLY D C 1
ATOM 3006 O O . GLY A 1 407 ? 154.162 177.482 162.953 1.00 64.02 407 GLY D O 1
ATOM 3007 N N . LEU A 1 408 ? 156.117 176.808 163.828 1.00 64.24 408 LEU D N 1
ATOM 3008 C CA . LEU A 1 408 ? 156.890 177.818 163.124 1.00 64.24 408 LEU D CA 1
ATOM 3009 C C . LEU A 1 408 ? 156.821 177.575 161.625 1.00 64.24 408 LEU D C 1
ATOM 3010 O O . LEU A 1 408 ? 156.986 176.444 161.163 1.00 64.24 408 LEU D O 1
ATOM 3015 N N . ALA A 1 409 ? 156.567 178.635 160.867 1.00 64.72 409 ALA D N 1
ATOM 3016 C CA . ALA A 1 409 ? 156.619 178.531 159.418 1.00 64.72 409 ALA D CA 1
ATOM 3017 C C . ALA A 1 409 ? 158.066 178.510 158.959 1.00 64.72 409 ALA D C 1
ATOM 3018 O O . ALA A 1 409 ? 158.909 179.237 159.483 1.00 64.72 409 ALA D O 1
ATOM 3020 N N . VAL A 1 410 ? 158.356 177.676 157.969 1.00 66.35 410 VAL D N 1
ATOM 3021 C CA . VAL A 1 410 ? 159.724 177.392 157.562 1.00 66.35 410 VAL D CA 1
ATOM 3022 C C . VAL A 1 410 ? 160.010 178.129 156.266 1.00 66.35 410 VAL D C 1
ATOM 3023 O O . VAL A 1 410 ? 159.358 177.885 155.245 1.00 66.35 410 VAL D O 1
ATOM 3027 N N . PHE A 1 411 ? 160.992 179.017 156.302 1.00 66.48 411 PHE D N 1
ATOM 3028 C CA . PHE A 1 411 ? 161.439 179.755 155.136 1.00 66.48 411 PHE D CA 1
ATOM 3029 C C . PHE A 1 411 ? 162.617 179.022 154.510 1.00 66.48 411 PHE D C 1
ATOM 3030 O O . PHE A 1 411 ? 163.121 178.041 155.052 1.00 66.48 411 PHE D O 1
ATOM 3038 N N . THR A 1 412 ? 163.060 179.501 153.355 1.00 70.96 412 THR D N 1
ATOM 3039 C CA . THR A 1 412 ? 164.252 178.921 152.766 1.00 70.96 412 THR D CA 1
ATOM 3040 C C . THR A 1 412 ? 165.468 179.332 153.586 1.00 70.96 412 THR D C 1
ATOM 3041 O O . THR A 1 412 ? 165.416 180.259 154.393 1.00 70.96 412 THR D O 1
ATOM 3045 N N . LYS A 1 413 ? 166.586 178.651 153.359 1.00 71.81 413 LYS D N 1
ATOM 3046 C CA . LYS A 1 413 ? 167.710 178.803 154.270 1.00 71.81 413 LYS D CA 1
ATOM 3047 C C . LYS A 1 413 ? 168.528 180.032 153.916 1.00 71.81 413 LYS D C 1
ATOM 3048 O O . LYS A 1 413 ? 169.686 180.157 154.323 1.00 71.81 413 LYS D O 1
ATOM 3054 N N . ASN A 1 414 ? 167.923 180.958 153.182 1.00 74.18 414 ASN D N 1
ATOM 3055 C CA . ASN A 1 414 ? 168.581 182.196 152.799 1.00 74.18 414 ASN D CA 1
ATOM 3056 C C . ASN A 1 414 ? 167.789 183.363 153.358 1.00 74.18 414 ASN D C 1
ATOM 3057 O O . ASN A 1 414 ? 168.324 184.455 153.559 1.00 74.18 414 ASN D O 1
ATOM 3062 N N . THR A 1 415 ? 166.505 183.130 153.603 1.00 72.14 415 THR D N 1
ATOM 3063 C CA . THR A 1 415 ? 165.631 184.156 154.143 1.00 72.14 415 THR D CA 1
ATOM 3064 C C . THR A 1 415 ? 166.047 184.538 155.553 1.00 72.14 415 THR D C 1
ATOM 3065 O O . THR A 1 415 ? 166.260 183.678 156.409 1.00 72.14 415 THR D O 1
ATOM 3069 N N . ASN A 1 416 ? 166.173 185.840 155.784 1.00 74.53 416 ASN D N 1
ATOM 3070 C CA . ASN A 1 416 ? 166.406 186.405 157.109 1.00 74.53 416 ASN D CA 1
ATOM 3071 C C . ASN A 1 416 ? 165.111 186.815 157.781 1.00 74.53 416 ASN D C 1
ATOM 3072 O O . ASN A 1 416 ? 164.691 187.963 157.639 1.00 74.53 416 ASN D O 1
ATOM 3077 N N . ILE A 1 417 ? 164.450 185.892 158.481 1.00 72.28 417 ILE D N 1
ATOM 3078 C CA . ILE A 1 417 ? 163.141 186.121 159.085 1.00 72.28 417 ILE D CA 1
ATOM 3079 C C . ILE A 1 417 ? 163.108 187.447 159.829 1.00 72.28 417 ILE D C 1
ATOM 3080 O O . ILE A 1 417 ? 163.960 187.718 160.679 1.00 72.28 417 ILE D O 1
ATOM 3085 N N . ARG A 1 418 ? 162.123 188.282 159.503 1.00 78.25 418 ARG D N 1
ATOM 3086 C CA . ARG A 1 418 ? 161.955 189.572 160.152 1.00 78.25 418 ARG D CA 1
ATOM 3087 C C . ARG A 1 418 ? 161.486 189.363 161.579 1.00 78.25 418 ARG D C 1
ATOM 3088 O O . ARG A 1 418 ? 160.915 188.318 161.895 1.00 78.25 418 ARG D O 1
ATOM 3096 N N . THR A 1 419 ? 161.703 190.342 162.443 1.00 80.28 419 THR D N 1
ATOM 3097 C CA . THR A 1 419 ? 161.273 190.190 163.819 1.00 80.28 419 THR D CA 1
ATOM 3098 C C . THR A 1 419 ? 159.754 190.221 163.904 1.00 80.28 419 THR D C 1
ATOM 3099 O O . THR A 1 419 ? 159.069 190.832 163.083 1.00 80.28 419 THR D O 1
ATOM 3103 N N . GLY A 1 420 ? 159.229 189.542 164.914 1.00 78.92 420 GLY D N 1
ATOM 3104 C CA . GLY A 1 420 ? 157.806 189.420 165.092 1.00 78.92 420 GLY D CA 1
ATOM 3105 C C . GLY A 1 420 ? 157.158 188.330 164.272 1.00 78.92 420 GLY D C 1
ATOM 3106 O O . GLY A 1 420 ? 155.967 188.063 164.457 1.00 78.92 420 GLY D O 1
ATOM 3107 N N . ILE A 1 421 ? 157.901 187.700 163.369 1.00 74.21 421 ILE D N 1
ATOM 3108 C CA . ILE A 1 421 ? 157.378 186.626 162.537 1.00 74.21 421 ILE D CA 1
ATOM 3109 C C . ILE A 1 421 ? 157.723 185.307 163.211 1.00 74.21 421 ILE D C 1
ATOM 3110 O O . ILE A 1 421 ? 158.881 185.056 163.546 1.00 74.21 421 ILE D O 1
ATOM 3115 N N . ILE A 1 422 ? 156.715 184.465 163.419 1.00 71.79 422 ILE D N 1
ATOM 3116 C CA . ILE A 1 422 ? 156.938 183.150 164.000 1.00 71.79 422 ILE D CA 1
ATOM 3117 C C . ILE A 1 422 ? 157.424 182.239 162.888 1.00 71.79 422 ILE D C 1
ATOM 3118 O O . ILE A 1 422 ? 156.627 181.565 162.231 1.00 71.79 422 ILE D O 1
ATOM 3123 N N . GLY A 1 423 ? 158.734 182.208 162.671 1.00 68.20 423 GLY D N 1
ATOM 3124 C CA . GLY A 1 423 ? 159.286 181.473 161.557 1.00 68.20 423 GLY D CA 1
ATOM 3125 C C . GLY A 1 423 ? 160.732 181.103 161.805 1.00 68.20 423 GLY D C 1
ATOM 3126 O O . GLY A 1 423 ? 161.369 181.572 162.747 1.00 68.20 423 GLY D O 1
ATOM 3127 N N . THR A 1 424 ? 161.237 180.245 160.927 1.00 67.19 424 THR D N 1
ATOM 3128 C CA . THR A 1 424 ? 162.608 179.770 161.003 1.00 67.19 424 THR D CA 1
ATOM 3129 C C . THR A 1 424 ? 162.972 179.181 159.653 1.00 67.19 424 THR D C 1
ATOM 3130 O O . THR A 1 424 ? 162.106 178.939 158.814 1.00 67.19 424 THR D O 1
ATOM 3134 N N . ASN A 1 425 ? 164.259 178.970 159.441 1.00 66.35 425 ASN D N 1
ATOM 3135 C CA . ASN A 1 425 ? 164.740 178.344 158.222 1.00 66.35 425 ASN D CA 1
ATOM 3136 C C . ASN A 1 425 ? 165.654 177.192 158.594 1.00 66.35 425 ASN D C 1
ATOM 3137 O O . ASN A 1 425 ? 166.147 177.129 159.723 1.00 66.35 425 ASN D O 1
ATOM 3142 N N . PRO A 1 426 ? 165.882 176.248 157.677 1.00 66.14 426 PRO D N 1
ATOM 3143 C CA . PRO A 1 426 ? 166.727 175.094 158.013 1.00 66.14 426 PRO D CA 1
ATOM 3144 C C . PRO A 1 426 ? 168.074 175.463 158.588 1.00 66.14 426 PRO D C 1
ATOM 3145 O O . PRO A 1 426 ? 168.619 174.710 159.400 1.00 66.14 426 PRO D O 1
ATOM 3149 N N . ARG A 1 427 ? 168.627 176.610 158.202 1.00 67.97 427 ARG D N 1
ATOM 3150 C CA . ARG A 1 427 ? 169.916 177.024 158.736 1.00 67.97 427 ARG D CA 1
ATOM 3151 C C . ARG A 1 427 ? 169.808 177.361 160.216 1.00 67.97 427 ARG D C 1
ATOM 3152 O O . ARG A 1 427 ? 170.612 176.897 161.031 1.00 67.97 427 ARG D O 1
ATOM 3160 N N . LEU A 1 428 ? 168.812 178.166 160.587 1.00 64.39 428 LEU D N 1
ATOM 3161 C CA . LEU A 1 428 ? 168.603 178.477 161.996 1.00 64.39 428 LEU D CA 1
ATOM 3162 C C . LEU A 1 428 ? 168.237 177.231 162.782 1.00 64.39 428 LEU D C 1
ATOM 3163 O O . LEU A 1 428 ? 168.669 177.064 163.927 1.00 64.39 428 LEU D O 1
ATOM 3168 N N . MET A 1 429 ? 167.433 176.349 162.190 1.00 63.88 429 MET D N 1
ATOM 3169 C CA . MET A 1 429 ? 167.085 175.100 162.852 1.00 63.88 429 MET D CA 1
ATOM 3170 C C . MET A 1 429 ? 168.329 174.288 163.168 1.00 63.88 429 MET D C 1
ATOM 3171 O O . MET A 1 429 ? 168.501 173.805 164.291 1.00 63.88 429 MET D O 1
ATOM 3176 N N . LEU A 1 430 ? 169.213 174.125 162.185 1.00 62.75 430 LEU D N 1
ATOM 3177 C CA . LEU A 1 430 ? 170.417 173.338 162.411 1.00 62.75 430 LEU D CA 1
ATOM 3178 C C . LEU A 1 430 ? 171.340 174.018 163.406 1.00 62.75 430 LEU D C 1
ATOM 3179 O O . LEU A 1 430 ? 171.980 173.346 164.218 1.00 62.75 430 LEU D O 1
ATOM 3184 N N . GLY A 1 431 ? 171.425 175.344 163.366 1.00 61.98 431 GLY D N 1
ATOM 3185 C CA . GLY A 1 431 ? 172.230 176.040 164.354 1.00 61.98 431 GLY D CA 1
ATOM 3186 C C . GLY A 1 431 ? 171.729 175.815 165.765 1.00 61.98 431 GLY D C 1
ATOM 3187 O O . GLY A 1 431 ? 172.512 175.559 166.681 1.00 61.98 431 GLY D O 1
ATOM 3188 N N . LYS A 1 432 ? 170.413 175.882 165.955 1.00 61.08 432 LYS D N 1
ATOM 3189 C CA . LYS A 1 432 ? 169.859 175.675 167.286 1.00 61.08 432 LYS D CA 1
ATOM 3190 C C . LYS A 1 432 ? 170.005 174.227 167.726 1.00 61.08 432 LYS D C 1
ATOM 3191 O O . LYS A 1 432 ? 170.245 173.958 168.905 1.00 61.08 432 LYS D O 1
ATOM 3197 N N . ILE A 1 433 ? 169.884 173.279 166.795 1.00 61.36 433 ILE D N 1
ATOM 3198 C CA . ILE A 1 433 ? 170.079 171.874 167.143 1.00 61.36 433 ILE D CA 1
ATOM 3199 C C . ILE A 1 433 ? 171.521 171.621 167.553 1.00 61.36 433 ILE D C 1
ATOM 3200 O O . ILE A 1 433 ? 171.791 170.897 168.516 1.00 61.36 433 ILE D O 1
ATOM 3205 N N . ARG A 1 434 ? 172.471 172.200 166.824 1.00 63.75 434 ARG D N 1
ATOM 3206 C CA . ARG A 1 434 ? 173.871 172.027 167.181 1.00 63.75 434 ARG D CA 1
ATOM 3207 C C . ARG A 1 434 ? 174.171 172.660 168.527 1.00 63.75 434 ARG D C 1
ATOM 3208 O O . ARG A 1 434 ? 174.930 172.105 169.325 1.00 63.75 434 ARG D O 1
ATOM 3216 N N . LYS A 1 435 ? 173.583 173.822 168.804 1.00 64.32 435 LYS D N 1
ATOM 3217 C CA . LYS A 1 435 ? 173.777 174.431 170.113 1.00 64.32 435 LYS D CA 1
ATOM 3218 C C . LYS A 1 435 ? 173.177 173.571 171.212 1.00 64.32 435 LYS D C 1
ATOM 3219 O O . LYS A 1 435 ? 173.757 173.441 172.294 1.00 64.32 435 LYS D O 1
ATOM 3225 N N . TRP A 1 436 ? 172.013 172.974 170.959 1.00 62.61 436 TRP D N 1
ATOM 3226 C CA . TRP A 1 436 ? 171.430 172.069 171.938 1.00 62.61 436 TRP D CA 1
ATOM 3227 C C . TRP A 1 436 ? 172.356 170.900 172.216 1.00 62.61 436 TRP D C 1
ATOM 3228 O O . TRP A 1 436 ? 172.631 170.577 173.375 1.00 62.61 436 TRP D O 1
ATOM 3239 N N . ALA A 1 437 ? 172.850 170.255 171.162 1.00 64.38 437 ALA D N 1
ATOM 3240 C CA . ALA A 1 437 ? 173.709 169.093 171.347 1.00 64.38 437 ALA D CA 1
ATOM 3241 C C . ALA A 1 437 ? 174.984 169.463 172.083 1.00 64.38 437 ALA D C 1
ATOM 3242 O O . ALA A 1 437 ? 175.428 168.732 172.972 1.00 64.38 437 ALA D O 1
ATOM 3244 N N . GLN A 1 438 ? 175.583 170.600 171.738 1.00 66.92 438 GLN D N 1
ATOM 3245 C CA . GLN A 1 438 ? 176.772 171.043 172.452 1.00 66.92 438 GLN D CA 1
ATOM 3246 C C . GLN A 1 438 ? 176.444 171.438 173.885 1.00 66.92 438 GLN D C 1
ATOM 3247 O O . GLN A 1 438 ? 177.333 171.454 174.741 1.00 66.92 438 GLN D O 1
ATOM 3253 N N . ASP A 1 439 ? 175.181 171.750 174.168 1.00 66.53 439 ASP D N 1
ATOM 3254 C CA . ASP A 1 439 ? 174.784 172.060 175.535 1.00 66.53 439 ASP D CA 1
ATOM 3255 C C . ASP A 1 439 ? 174.655 170.806 176.383 1.00 66.53 439 ASP D C 1
ATOM 3256 O O . ASP A 1 439 ? 174.683 170.889 177.614 1.00 66.53 439 ASP D O 1
ATOM 3261 N N . ASN A 1 440 ? 174.492 169.646 175.753 1.00 63.41 440 ASN D N 1
ATOM 3262 C CA . ASN A 1 440 ? 174.300 168.392 176.462 1.00 63.41 440 ASN D CA 1
ATOM 3263 C C . ASN A 1 440 ? 175.552 167.534 176.472 1.00 63.41 440 ASN D C 1
ATOM 3264 O O . ASN A 1 440 ? 175.475 166.341 176.766 1.00 63.41 440 ASN D O 1
ATOM 3269 N N . VAL A 1 441 ? 176.698 168.118 176.163 1.00 63.60 441 VAL D N 1
ATOM 3270 C CA . VAL A 1 441 ? 177.971 167.423 176.275 1.00 63.60 441 VAL D CA 1
ATOM 3271 C C . VAL A 1 441 ? 178.374 167.397 177.739 1.00 63.60 441 VAL D C 1
ATOM 3272 O O . VAL A 1 441 ? 178.445 168.441 178.394 1.00 63.60 441 VAL D O 1
ATOM 3276 N N . GLY A 1 442 ? 178.631 166.207 178.263 1.00 63.67 442 GLY D N 1
ATOM 3277 C CA . GLY A 1 442 ? 178.877 166.047 179.675 1.00 63.67 442 GLY D CA 1
ATOM 3278 C C . GLY A 1 442 ? 177.635 165.811 180.498 1.00 63.67 442 GLY D C 1
ATOM 3279 O O . GLY A 1 442 ? 177.746 165.524 181.692 1.00 63.67 442 GLY D O 1
ATOM 3280 N N . THR A 1 443 ? 176.457 165.941 179.901 1.00 62.80 443 THR D N 1
ATOM 3281 C CA . THR A 1 443 ? 175.206 165.574 180.535 1.00 62.80 443 THR D CA 1
ATOM 3282 C C . THR A 1 443 ? 174.547 164.390 179.871 1.00 62.80 443 THR D C 1
ATOM 3283 O O . THR A 1 443 ? 174.059 163.499 180.568 1.00 62.80 443 THR D O 1
ATOM 3287 N N . LEU A 1 444 ? 174.561 164.337 178.554 1.00 60.59 444 LEU D N 1
ATOM 3288 C CA . LEU A 1 444 ? 173.839 163.338 177.799 1.00 60.59 444 LEU D CA 1
ATOM 3289 C C . LEU A 1 444 ? 174.694 162.706 176.719 1.00 60.59 444 LEU D C 1
ATOM 3290 O O . LEU A 1 444 ? 174.399 161.583 176.299 1.00 60.59 444 LEU D O 1
ATOM 3295 N N . PHE A 1 445 ? 175.751 163.379 176.273 1.00 62.20 445 PHE D N 1
ATOM 3296 C CA . PHE A 1 445 ? 176.703 162.824 175.330 1.00 62.20 445 PHE D CA 1
ATOM 3297 C C . PHE A 1 445 ? 178.095 162.987 175.909 1.00 62.20 445 PHE D C 1
ATOM 3298 O O . PHE A 1 445 ? 178.267 163.619 176.952 1.00 62.20 445 PHE D O 1
ATOM 3306 N N . SER A 1 446 ? 179.096 162.451 175.227 1.00 64.64 446 SER D N 1
ATOM 3307 C CA . SER A 1 446 ? 180.470 162.861 175.459 1.00 64.64 446 SER D CA 1
ATOM 3308 C C . SER A 1 446 ? 180.738 164.022 174.520 1.00 64.64 446 SER D C 1
ATOM 3309 O O . SER A 1 446 ? 179.795 164.627 174.008 1.00 64.64 446 SER D O 1
ATOM 3312 N N . GLU A 1 447 ? 182.000 164.345 174.275 1.00 68.12 447 GLU D N 1
ATOM 3313 C CA . GLU A 1 447 ? 182.305 165.460 173.392 1.00 68.12 447 GLU D CA 1
ATOM 3314 C C . GLU A 1 447 ? 181.957 165.059 171.964 1.00 68.12 447 GLU D C 1
ATOM 3315 O O . GLU A 1 447 ? 181.467 163.953 171.730 1.00 68.12 447 GLU D O 1
ATOM 3321 N N . PHE A 1 448 ? 182.230 165.928 170.995 1.00 70.29 448 PHE D N 1
ATOM 3322 C CA . PHE A 1 448 ? 181.841 165.673 169.609 1.00 70.29 448 PHE D CA 1
ATOM 3323 C C . PHE A 1 448 ? 183.105 165.733 168.757 1.00 70.29 448 PHE D C 1
ATOM 3324 O O . PHE A 1 448 ? 183.770 166.770 168.711 1.00 70.29 448 PHE D O 1
ATOM 3332 N N . ASP A 1 449 ? 183.434 164.607 168.126 1.00 78.00 449 ASP D N 1
ATOM 3333 C CA . ASP A 1 449 ? 184.532 164.528 167.175 1.00 78.00 449 ASP D CA 1
ATOM 3334 C C . ASP A 1 449 ? 184.498 165.721 166.233 1.00 78.00 449 ASP D C 1
ATOM 3335 O O . ASP A 1 449 ? 185.482 166.455 166.107 1.00 78.00 449 ASP D O 1
ATOM 3340 N N . ASN A 1 450 ? 183.356 165.925 165.578 1.00 75.79 450 ASN D N 1
ATOM 3341 C CA . ASN A 1 450 ? 183.160 167.084 164.715 1.00 75.79 450 ASN D CA 1
ATOM 3342 C C . ASN A 1 450 ? 181.660 167.359 164.704 1.00 75.79 450 ASN D C 1
ATOM 3343 O O . ASN A 1 450 ? 180.916 166.683 163.992 1.00 75.79 450 ASN D O 1
ATOM 3348 N N . ILE A 1 451 ? 181.233 168.345 165.484 1.00 72.74 451 ILE D N 1
ATOM 3349 C CA . ILE A 1 451 ? 179.812 168.594 165.678 1.00 72.74 451 ILE D CA 1
ATOM 3350 C C . ILE A 1 451 ? 179.185 169.049 164.371 1.00 72.74 451 ILE D C 1
ATOM 3351 O O . ILE A 1 451 ? 177.974 168.918 164.174 1.00 72.74 451 ILE D O 1
ATOM 3356 N N . ASN A 1 452 ? 180.001 169.581 163.464 1.00 73.91 452 ASN D N 1
ATOM 3357 C CA . ASN A 1 452 ? 179.485 170.016 162.173 1.00 73.91 452 ASN D CA 1
ATOM 3358 C C . ASN A 1 452 ? 179.155 168.827 161.285 1.00 73.91 452 ASN D C 1
ATOM 3359 O O . ASN A 1 452 ? 178.137 168.824 160.586 1.00 73.91 452 ASN D O 1
ATOM 3364 N N . GLU A 1 453 ? 180.008 167.809 161.286 1.00 76.37 453 GLU D N 1
ATOM 3365 C CA . GLU A 1 453 ? 179.777 166.621 160.478 1.00 76.37 453 GLU D CA 1
ATOM 3366 C C . GLU A 1 453 ? 179.020 165.535 161.220 1.00 76.37 453 GLU D C 1
ATOM 3367 O O . GLU A 1 453 ? 178.659 164.528 160.609 1.00 76.37 453 GLU D O 1
ATOM 3373 N N . ASP A 1 454 ? 178.773 165.706 162.516 1.00 73.91 454 ASP D N 1
ATOM 3374 C CA . ASP A 1 454 ? 178.010 164.703 163.245 1.00 73.91 454 ASP D CA 1
ATOM 3375 C C . ASP A 1 454 ? 176.519 164.976 163.194 1.00 73.91 454 ASP D C 1
ATOM 3376 O O . ASP A 1 454 ? 175.723 164.035 163.207 1.00 73.91 454 ASP D O 1
ATOM 3381 N N . ILE A 1 455 ? 176.124 166.241 163.127 1.00 68.56 455 ILE D N 1
ATOM 3382 C CA . ILE A 1 455 ? 174.724 166.635 163.083 1.00 68.56 455 ILE D CA 1
ATOM 3383 C C . ILE A 1 455 ? 174.462 167.280 161.736 1.00 68.56 455 ILE D C 1
ATOM 3384 O O . ILE A 1 455 ? 175.018 168.340 161.432 1.00 68.56 455 ILE D O 1
ATOM 3389 N N . GLN A 1 456 ? 173.616 166.650 160.937 1.00 69.11 456 GLN D N 1
ATOM 3390 C CA . GLN A 1 456 ? 173.289 167.140 159.611 1.00 69.11 456 GLN D CA 1
ATOM 3391 C C . GLN A 1 456 ? 171.783 167.268 159.494 1.00 69.11 456 GLN D C 1
ATOM 3392 O O . GLN A 1 456 ? 171.045 166.410 159.977 1.00 69.11 456 GLN D O 1
ATOM 3398 N N . LEU A 1 457 ? 171.330 168.340 158.861 1.00 66.15 457 LEU D N 1
ATOM 3399 C CA . LEU A 1 457 ? 169.913 168.571 158.624 1.00 66.15 457 LEU D CA 1
ATOM 3400 C C . LEU A 1 457 ? 169.707 168.784 157.136 1.00 66.15 457 LEU D C 1
ATOM 3401 O O . LEU A 1 457 ? 170.309 169.686 156.547 1.00 66.15 457 LEU D O 1
ATOM 3406 N N . LEU A 1 458 ? 168.864 167.959 156.532 1.00 69.07 458 LEU D N 1
ATOM 3407 C CA . LEU A 1 458 ? 168.541 168.066 155.121 1.00 69.07 458 LEU D CA 1
ATOM 3408 C C . LEU A 1 458 ? 167.050 168.299 154.967 1.00 69.07 458 LEU D C 1
ATOM 3409 O O . LEU A 1 458 ? 166.252 167.765 155.732 1.00 69.07 458 LEU D O 1
ATOM 3414 N N . THR A 1 459 ? 166.670 169.112 153.993 1.00 72.09 459 THR D N 1
ATOM 3415 C CA . THR A 1 459 ? 165.264 169.167 153.647 1.00 72.09 459 THR D CA 1
ATOM 3416 C C . THR A 1 459 ? 164.875 167.897 152.908 1.00 72.09 459 THR D C 1
ATOM 3417 O O . THR A 1 459 ? 165.722 167.118 152.473 1.00 72.09 459 THR D O 1
ATOM 3421 N N . ASP A 1 460 ? 163.572 167.679 152.781 1.00 74.54 460 ASP D N 1
ATOM 3422 C CA . ASP A 1 460 ? 163.108 166.551 151.992 1.00 74.54 460 ASP D CA 1
ATOM 3423 C C . ASP A 1 460 ? 163.344 166.752 150.505 1.00 74.54 460 ASP D C 1
ATOM 3424 O O . ASP A 1 460 ? 163.180 165.805 149.736 1.00 74.54 460 ASP D O 1
ATOM 3429 N N . PHE A 1 461 ? 163.720 167.958 150.086 1.00 74.41 461 PHE D N 1
ATOM 3430 C CA . PHE A 1 461 ? 163.985 168.218 148.681 1.00 74.41 461 PHE D CA 1
ATOM 3431 C C . PHE A 1 461 ? 165.354 167.720 148.258 1.00 74.41 461 PHE D C 1
ATOM 3432 O O . PHE A 1 461 ? 165.530 167.316 147.105 1.00 74.41 461 PHE D O 1
ATOM 3440 N N . GLU A 1 462 ? 166.331 167.754 149.156 1.00 75.94 462 GLU D N 1
ATOM 3441 C CA . GLU A 1 462 ? 167.664 167.255 148.858 1.00 75.94 462 GLU D CA 1
ATOM 3442 C C . GLU A 1 462 ? 167.856 165.806 149.268 1.00 75.94 462 GLU D C 1
ATOM 3443 O O . GLU A 1 462 ? 168.985 165.313 149.234 1.00 75.94 462 GLU D O 1
ATOM 3449 N N . VAL A 1 463 ? 166.792 165.117 149.655 1.00 75.91 463 VAL D N 1
ATOM 3450 C CA . VAL A 1 463 ? 166.829 163.689 149.930 1.00 75.91 463 VAL D CA 1
ATOM 3451 C C . VAL A 1 463 ? 166.045 162.908 148.886 1.00 75.91 463 VAL D C 1
ATOM 3452 O O . VAL A 1 463 ? 166.510 161.885 148.384 1.00 75.91 463 VAL D O 1
ATOM 3456 N N . GLN A 1 464 ? 164.855 163.382 148.542 1.00 78.45 464 GLN D N 1
ATOM 3457 C CA . GLN A 1 464 ? 164.002 162.715 147.576 1.00 78.45 464 GLN D CA 1
ATOM 3458 C C . GLN A 1 464 ? 164.349 163.151 146.157 1.00 78.45 464 GLN D C 1
ATOM 3459 O O . GLN A 1 464 ? 165.068 164.130 145.955 1.00 78.45 464 GLN D O 1
ATOM 3465 N N . PRO A 1 465 ? 163.862 162.423 145.146 1.00 80.60 465 PRO D N 1
ATOM 3466 C CA . PRO A 1 465 ? 164.103 162.838 143.758 1.00 80.60 465 PRO D CA 1
ATOM 3467 C C . PRO A 1 465 ? 163.471 164.175 143.414 1.00 80.60 465 PRO D C 1
ATOM 3468 O O . PRO A 1 465 ? 162.806 164.795 144.247 1.00 80.60 465 PRO D O 1
ATOM 3472 N N . LYS A 1 466 ? 163.677 164.627 142.181 1.00 83.87 466 LYS D N 1
ATOM 3473 C CA . LYS A 1 466 ? 163.180 165.930 141.766 1.00 83.87 466 LYS D CA 1
ATOM 3474 C C . LYS A 1 466 ? 161.659 165.965 141.795 1.00 83.87 466 LYS D C 1
ATOM 3475 O O . LYS A 1 466 ? 160.993 165.070 141.270 1.00 83.87 466 LYS D O 1
ATOM 3481 N N . CYS A 1 467 ? 161.116 167.010 142.417 1.00 84.85 467 CYS D N 1
ATOM 3482 C CA . CYS A 1 467 ? 159.686 167.278 142.522 1.00 84.85 467 CYS D CA 1
ATOM 3483 C C . CYS A 1 467 ? 158.926 166.186 143.261 1.00 84.85 467 CYS D C 1
ATOM 3484 O O . CYS A 1 467 ? 157.695 166.143 143.193 1.00 84.85 467 CYS D O 1
ATOM 3487 N N . VAL A 1 468 ? 159.629 165.309 143.977 1.00 80.25 468 VAL D N 1
ATOM 3488 C CA . VAL A 1 468 ? 158.996 164.256 144.752 1.00 80.25 468 VAL D CA 1
ATOM 3489 C C . VAL A 1 468 ? 159.004 164.553 146.248 1.00 80.25 468 VAL D C 1
ATOM 3490 O O . VAL A 1 468 ? 158.085 164.126 146.956 1.00 80.25 468 VAL D O 1
ATOM 3494 N N . GLY A 1 469 ? 159.995 165.286 146.744 1.00 77.21 469 GLY D N 1
ATOM 3495 C CA . GLY A 1 469 ? 160.044 165.591 148.156 1.00 77.21 469 GLY D CA 1
ATOM 3496 C C . GLY A 1 469 ? 158.960 166.566 148.567 1.00 77.21 469 GLY D C 1
ATOM 3497 O O . GLY A 1 469 ? 158.538 167.429 147.802 1.00 77.21 469 GLY D O 1
ATOM 3498 N N . GLN A 1 470 ? 158.509 166.421 149.804 1.00 75.65 470 GLN D N 1
ATOM 3499 C CA . GLN A 1 470 ? 157.426 167.279 150.245 1.00 75.65 470 GLN D CA 1
ATOM 3500 C C . GLN A 1 470 ? 157.966 168.453 151.040 1.00 75.65 470 GLN D C 1
ATOM 3501 O O . GLN A 1 470 ? 158.973 168.315 151.736 1.00 75.65 470 GLN D O 1
ATOM 3507 N N . PRO A 1 471 ? 157.337 169.617 150.948 1.00 73.69 471 PRO D N 1
ATOM 3508 C CA . PRO A 1 471 ? 157.805 170.761 151.727 1.00 73.69 471 PRO D CA 1
ATOM 3509 C C . PRO A 1 471 ? 157.568 170.559 153.210 1.00 73.69 471 PRO D C 1
ATOM 3510 O O . PRO A 1 471 ? 156.611 169.909 153.632 1.00 73.69 471 PRO D O 1
ATOM 3514 N N . GLY A 1 472 ? 158.464 171.128 154.006 1.00 70.23 472 GLY D N 1
ATOM 3515 C CA . GLY A 1 472 ? 158.317 171.095 155.440 1.00 70.23 472 GLY D CA 1
ATOM 3516 C C . GLY A 1 472 ? 158.686 169.792 156.100 1.00 70.23 472 GLY D C 1
ATOM 3517 O O . GLY A 1 472 ? 158.354 169.600 157.272 1.00 70.23 472 GLY D O 1
ATOM 3518 N N . ILE A 1 473 ? 159.356 168.888 155.396 1.00 68.62 473 ILE D N 1
ATOM 3519 C CA . ILE A 1 473 ? 159.824 167.632 155.965 1.00 68.62 473 ILE D CA 1
ATOM 3520 C C . ILE A 1 473 ? 161.340 167.678 156.014 1.00 68.62 473 ILE D C 1
ATOM 3521 O O . ILE A 1 473 ? 161.989 167.990 155.011 1.00 68.62 473 ILE D O 1
ATOM 3526 N N . PHE A 1 474 ? 161.900 167.375 157.178 1.00 66.08 474 PHE D N 1
ATOM 3527 C CA . PHE A 1 474 ? 163.328 167.458 157.412 1.00 66.08 474 PHE D CA 1
ATOM 3528 C C . PHE A 1 474 ? 163.867 166.103 157.831 1.00 66.08 474 PHE D C 1
ATOM 3529 O O . PHE A 1 474 ? 163.144 165.271 158.378 1.00 66.08 474 PHE D O 1
ATOM 3537 N N . HIS A 1 475 ? 165.147 165.895 157.561 1.00 66.70 475 HIS D N 1
ATOM 3538 C CA . HIS A 1 475 ? 165.866 164.691 157.937 1.00 66.70 475 HIS D CA 1
ATOM 3539 C C . HIS A 1 475 ? 167.080 165.107 158.744 1.00 66.70 475 HIS D C 1
ATOM 3540 O O . HIS A 1 475 ? 167.984 165.759 158.216 1.00 66.70 475 HIS D O 1
ATOM 3547 N N . LEU A 1 476 ? 167.086 164.752 160.020 1.00 63.24 476 LEU D N 1
ATOM 3548 C CA . LEU A 1 476 ? 168.166 165.094 160.929 1.00 63.24 476 LEU D CA 1
ATOM 3549 C C . LEU A 1 476 ? 168.930 163.825 161.262 1.00 63.24 476 LEU D C 1
ATOM 3550 O O . LEU A 1 476 ? 168.352 162.868 161.780 1.00 63.24 476 LEU D O 1
ATOM 3555 N N . ASN A 1 477 ? 170.217 163.817 160.951 1.00 67.50 477 ASN D N 1
ATOM 3556 C CA . ASN A 1 477 ? 171.109 162.725 161.302 1.00 67.50 477 ASN D CA 1
ATOM 3557 C C . ASN A 1 477 ? 172.029 163.210 162.407 1.00 67.50 477 ASN D C 1
ATOM 3558 O O . ASN A 1 477 ? 172.720 164.218 162.240 1.00 67.50 477 ASN D O 1
ATOM 3563 N N . MET A 1 478 ? 172.029 162.510 163.534 1.00 67.21 478 MET D N 1
ATOM 3564 C CA . MET A 1 478 ? 172.873 162.866 164.664 1.00 67.21 478 MET D CA 1
ATOM 3565 C C . MET A 1 478 ? 173.714 161.659 165.041 1.00 67.21 478 MET D C 1
ATOM 3566 O O . MET A 1 478 ? 173.175 160.627 165.446 1.00 67.21 478 MET D O 1
ATOM 3571 N N . ARG A 1 479 ? 175.025 161.790 164.902 1.00 67.96 479 ARG D N 1
ATOM 3572 C CA . ARG A 1 479 ? 175.979 160.747 165.264 1.00 67.96 479 ARG D CA 1
ATOM 3573 C C . ARG A 1 479 ? 176.639 161.195 166.560 1.00 67.96 479 ARG D C 1
ATOM 3574 O O . ARG A 1 479 ? 177.652 161.893 166.550 1.00 67.96 479 ARG D O 1
ATOM 3582 N N . TYR A 1 480 ? 176.055 160.796 167.678 1.00 62.02 480 TYR D N 1
ATOM 3583 C CA . TYR A 1 480 ? 176.529 161.209 168.984 1.00 62.02 480 TYR D CA 1
ATOM 3584 C C . TYR A 1 480 ? 177.310 160.086 169.648 1.00 62.02 480 TYR D C 1
ATOM 3585 O O . TYR A 1 480 ? 177.324 158.944 169.193 1.00 62.02 480 TYR D O 1
ATOM 3594 N N . ARG A 1 481 ? 177.978 160.435 170.739 1.00 63.11 481 ARG D N 1
ATOM 3595 C CA . ARG A 1 481 ? 178.736 159.481 171.544 1.00 63.11 481 ARG D CA 1
ATOM 3596 C C . ARG A 1 481 ? 178.151 159.463 172.945 1.00 63.11 481 ARG D C 1
ATOM 3597 O O . ARG A 1 481 ? 178.380 160.402 173.726 1.00 63.11 481 ARG D O 1
ATOM 3605 N N . PRO A 1 482 ? 177.391 158.442 173.312 1.00 58.24 482 PRO D N 1
ATOM 3606 C CA . PRO A 1 482 ? 176.828 158.387 174.648 1.00 58.24 482 PRO D CA 1
ATOM 3607 C C . PRO A 1 482 ? 177.853 157.895 175.649 1.00 58.24 482 PRO D C 1
ATOM 3608 O O . PRO A 1 482 ? 178.847 157.262 175.269 1.00 58.24 482 PRO D O 1
ATOM 3612 N N . PRO A 1 483 ? 177.657 158.176 176.933 1.00 58.38 483 PRO D N 1
ATOM 3613 C CA . PRO A 1 483 ? 178.519 157.581 177.953 1.00 58.38 483 PRO D CA 1
ATOM 3614 C C . PRO A 1 483 ? 178.396 156.071 177.945 1.00 58.38 483 PRO D C 1
ATOM 3615 O O . PRO A 1 483 ? 177.324 155.514 177.713 1.00 58.38 483 PRO D O 1
ATOM 3619 N N . VAL A 1 484 ? 179.508 155.405 178.199 1.00 59.08 484 VAL D N 1
ATOM 3620 C CA . VAL A 1 484 ? 179.526 153.961 178.256 1.00 59.08 484 VAL D CA 1
ATOM 3621 C C . VAL A 1 484 ? 179.427 153.541 179.711 1.00 59.08 484 VAL D C 1
ATOM 3622 O O . VAL A 1 484 ? 179.582 154.342 180.633 1.00 59.08 484 VAL D O 1
ATOM 3626 N N . ARG A 1 485 ? 179.143 152.260 179.920 1.00 58.64 485 ARG D N 1
ATOM 3627 C CA . ARG A 1 485 ? 178.872 151.776 181.265 1.00 58.64 485 ARG D CA 1
ATOM 3628 C C . ARG A 1 485 ? 180.133 151.764 182.114 1.00 58.64 485 ARG D C 1
ATOM 3629 O O . ARG A 1 485 ? 180.183 152.382 183.182 1.00 58.64 485 ARG D O 1
ATOM 3637 N N . GLY A 1 486 ? 181.157 151.061 181.663 1.00 60.54 486 GLY D N 1
ATOM 3638 C CA . GLY A 1 486 ? 182.329 150.859 182.483 1.00 60.54 486 GLY D CA 1
ATOM 3639 C C . GLY A 1 486 ? 182.237 149.485 183.095 1.00 60.54 486 GLY D C 1
ATOM 3640 O O . GLY A 1 486 ? 181.564 149.294 184.108 1.00 60.54 486 GLY D O 1
ATOM 3641 N N . ALA A 1 487 ? 182.921 148.521 182.491 1.00 61.57 487 ALA D N 1
ATOM 3642 C CA . ALA A 1 487 ? 182.694 147.120 182.800 1.00 61.57 487 ALA D CA 1
ATOM 3643 C C . ALA A 1 48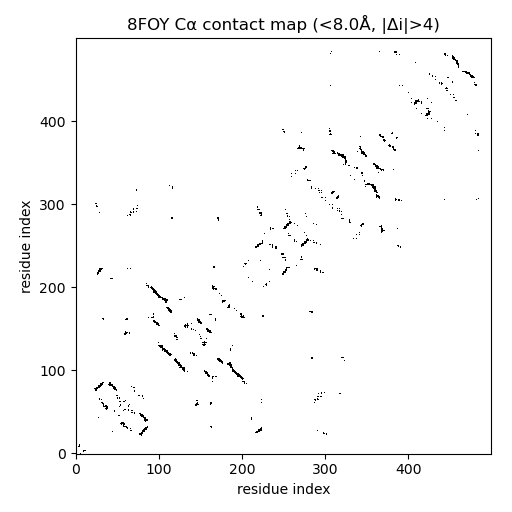7 ? 183.777 146.543 183.695 1.00 61.57 487 ALA D C 1
ATOM 3644 O O . ALA A 1 487 ? 183.480 145.813 184.643 1.00 61.57 487 ALA D O 1
ATOM 3646 N N . ARG A 1 488 ? 185.034 146.847 183.401 1.00 63.59 488 ARG D N 1
ATOM 3647 C CA . ARG A 1 488 ? 186.140 146.237 184.112 1.00 63.59 488 ARG D CA 1
ATOM 3648 C C . ARG A 1 488 ? 187.311 147.198 184.119 1.00 63.59 488 ARG D C 1
ATOM 3649 O O . ARG A 1 488 ? 187.490 147.982 183.189 1.00 63.59 488 ARG D O 1
ATOM 3657 N N . ILE A 1 489 ? 188.093 147.142 185.186 1.00 60.96 489 ILE D N 1
ATOM 3658 C CA . ILE A 1 489 ? 189.359 147.852 185.275 1.00 60.96 489 ILE D CA 1
ATOM 3659 C C . ILE A 1 489 ? 190.422 146.799 185.537 1.00 60.96 489 ILE D C 1
ATOM 3660 O O . ILE A 1 489 ? 190.567 146.316 186.663 1.00 60.96 489 ILE D O 1
ATOM 3665 N N . ASN A 1 490 ? 191.157 146.427 184.499 1.00 62.40 490 ASN D N 1
ATOM 3666 C CA . ASN A 1 490 ? 192.240 145.462 184.634 1.00 62.40 490 ASN D CA 1
ATOM 3667 C C . ASN A 1 490 ? 193.434 146.182 185.231 1.00 62.40 490 ASN D C 1
ATOM 3668 O O . ASN A 1 490 ? 194.171 146.874 184.530 1.00 62.40 490 ASN D O 1
ATOM 3673 N N . VAL A 1 491 ? 193.631 146.031 186.532 1.00 63.55 491 VAL D N 1
ATOM 3674 C CA . VAL A 1 491 ? 194.740 146.662 187.230 1.00 63.55 491 VAL D CA 1
ATOM 3675 C C . VAL A 1 491 ? 195.890 145.671 187.289 1.00 63.55 491 VAL D C 1
ATOM 3676 O O . VAL A 1 491 ? 195.689 144.489 187.585 1.00 63.55 491 VAL D O 1
ATOM 3680 N N . ASN A 1 492 ? 197.087 146.141 186.964 1.00 65.71 492 ASN D N 1
ATOM 3681 C CA . ASN A 1 492 ? 198.284 145.312 186.898 1.00 65.71 492 ASN D CA 1
ATOM 3682 C C . ASN A 1 492 ? 199.314 145.926 187.835 1.00 65.71 492 ASN D C 1
ATOM 3683 O O . ASN A 1 492 ? 200.055 146.830 187.449 1.00 65.71 492 ASN D O 1
ATOM 3688 N N . MET A 1 493 ? 199.350 145.444 189.072 1.00 69.27 493 MET D N 1
ATOM 3689 C CA . MET A 1 493 ? 200.296 145.944 190.056 1.00 69.27 493 MET D CA 1
ATOM 3690 C C . MET A 1 493 ? 201.671 145.351 189.798 1.00 69.27 493 MET D C 1
ATOM 3691 O O . MET A 1 493 ? 201.803 144.147 189.575 1.00 69.27 493 MET D O 1
ATOM 3696 N N . ALA A 1 494 ? 202.693 146.196 189.831 1.00 69.17 494 ALA D N 1
ATOM 3697 C CA . ALA A 1 494 ? 204.069 145.787 189.569 1.00 69.17 494 ALA D CA 1
ATOM 3698 C C . ALA A 1 494 ? 204.960 146.364 190.657 1.00 69.17 494 ALA D C 1
ATOM 3699 O O . ALA A 1 494 ? 205.499 147.466 190.511 1.00 69.17 494 ALA D O 1
ATOM 3701 N N . PRO A 1 495 ? 205.132 145.650 191.764 1.00 68.06 495 PRO D N 1
ATOM 3702 C CA . PRO A 1 495 ? 205.983 146.165 192.838 1.00 68.06 495 PRO D CA 1
ATOM 3703 C C . PRO A 1 495 ? 207.434 146.245 192.404 1.00 68.06 495 PRO D C 1
ATOM 3704 O O . PRO A 1 495 ? 207.982 145.304 191.832 1.00 68.06 495 PRO D O 1
ATOM 3708 N N . ALA A 1 496 ? 208.059 147.381 192.691 1.00 70.16 496 ALA D N 1
ATOM 3709 C CA . ALA A 1 496 ? 209.463 147.606 192.382 1.00 70.16 496 ALA D CA 1
ATOM 3710 C C . ALA A 1 496 ? 210.236 147.668 193.686 1.00 70.16 496 ALA D C 1
ATOM 3711 O O . ALA A 1 496 ? 209.983 148.544 194.517 1.00 70.16 496 ALA D O 1
ATOM 3713 N N . LEU A 1 497 ? 211.178 146.746 193.865 1.00 74.15 497 LEU D N 1
ATOM 3714 C CA . LEU A 1 497 ? 211.916 146.634 195.111 1.00 74.15 497 LEU D CA 1
ATOM 3715 C C . LEU A 1 497 ? 213.353 147.105 195.010 1.00 74.15 497 LEU D C 1
ATOM 3716 O O . LEU A 1 497 ? 213.987 147.324 196.046 1.00 74.15 497 LEU D O 1
ATOM 3721 N N . PHE A 1 498 ? 213.879 147.278 193.808 1.00 80.83 498 PHE D N 1
ATOM 3722 C CA . PHE A 1 498 ? 215.286 147.581 193.618 1.00 80.83 498 PHE D CA 1
ATOM 3723 C C . PHE A 1 498 ? 215.482 149.067 193.375 1.00 80.83 498 PHE D C 1
ATOM 3724 O O . PHE A 1 498 ? 214.642 149.734 192.768 1.00 80.83 498 PHE D O 1
ATOM 3732 N N . ASP A 1 499 ? 216.611 149.579 193.855 1.00 93.42 499 ASP D N 1
ATOM 3733 C CA . ASP A 1 499 ? 216.947 150.985 193.714 1.00 93.42 499 ASP D CA 1
ATOM 3734 C C . ASP A 1 499 ? 217.980 151.255 192.638 1.00 93.42 499 ASP D C 1
ATOM 3735 O O . ASP A 1 499 ? 217.998 152.353 192.083 1.00 93.42 499 ASP D O 1
ATOM 3740 N N . ASN A 1 500 ? 218.833 150.285 192.322 1.00 98.18 500 ASN D N 1
ATOM 3741 C CA . ASN A 1 500 ? 219.895 150.488 191.350 1.00 98.18 500 ASN D CA 1
ATOM 3742 C C . ASN A 1 500 ? 219.605 149.787 190.024 1.00 98.18 500 ASN D C 1
ATOM 3743 O O . ASN A 1 500 ? 220.522 149.579 189.223 1.00 98.18 500 ASN D O 1
ATOM 3748 N N . CYS A 1 501 ? 218.353 149.417 189.780 1.00 97.39 501 CYS D N 1
ATOM 3749 C CA . CYS A 1 501 ? 217.953 148.826 188.508 1.00 97.39 501 CYS D CA 1
ATOM 3750 C C . CYS A 1 501 ? 216.743 149.553 187.940 1.00 97.39 501 CYS D C 1
ATOM 3751 O O . CYS A 1 501 ? 216.447 150.680 188.331 1.00 97.39 501 CYS D O 1
#